Protein AF-K9VU70-F1 (afdb_monomer_lite)

pLDDT: mean 81.62, std 20.86, range [25.86, 98.88]

Structure (mmCIF, N/CA/C/O backbone):
data_AF-K9VU70-F1
#
_entry.id   AF-K9VU70-F1
#
loop_
_atom_site.group_PDB
_atom_site.id
_atom_site.type_symbol
_atom_site.label_atom_id
_atom_site.label_alt_id
_atom_site.label_comp_id
_atom_site.label_asym_id
_atom_site.label_entity_id
_atom_site.label_seq_id
_atom_site.pdbx_PDB_ins_code
_atom_site.Cartn_x
_atom_site.Cartn_y
_atom_site.Cartn_z
_atom_site.occupancy
_atom_site.B_iso_or_equiv
_atom_site.auth_seq_id
_atom_site.auth_comp_id
_atom_site.auth_asym_id
_atom_site.auth_atom_id
_atom_site.pdbx_PDB_model_num
ATOM 1 N N . MET A 1 1 ? -27.370 -40.818 -45.749 1.00 38.28 1 MET A N 1
ATOM 2 C CA . MET A 1 1 ? -26.267 -40.153 -46.472 1.00 38.28 1 MET A CA 1
ATOM 3 C C . MET A 1 1 ? -26.728 -38.737 -46.749 1.00 38.28 1 MET A C 1
ATOM 5 O O . MET A 1 1 ? -27.734 -38.570 -47.424 1.00 38.28 1 MET A O 1
ATOM 9 N N . SER A 1 2 ? -26.117 -37.766 -46.073 1.00 27.48 2 SER A N 1
ATOM 10 C CA . SER A 1 2 ? -26.516 -36.356 -46.102 1.00 27.48 2 SER A CA 1
ATOM 11 C C . SER A 1 2 ? -26.365 -35.754 -47.502 1.00 27.48 2 SER A C 1
ATOM 13 O O . SER A 1 2 ? -25.353 -36.037 -48.141 1.00 27.48 2 SER A O 1
ATOM 15 N N . PRO A 1 3 ? -27.311 -34.916 -47.960 1.00 34.81 3 PRO A N 1
ATOM 16 C CA . PRO A 1 3 ? -27.124 -34.088 -49.137 1.00 34.81 3 PRO A CA 1
ATOM 17 C C . PRO A 1 3 ? -26.489 -32.739 -48.769 1.00 34.81 3 PRO A C 1
ATOM 19 O O . PRO A 1 3 ? -26.646 -32.226 -47.658 1.00 34.81 3 PRO A O 1
ATOM 22 N N . ASP A 1 4 ? -25.771 -32.201 -49.747 1.00 30.33 4 ASP A N 1
ATOM 23 C CA . ASP A 1 4 ? -25.035 -30.944 -49.743 1.00 30.33 4 ASP A CA 1
ATOM 24 C C . ASP A 1 4 ? -25.843 -29.734 -49.251 1.00 30.33 4 ASP A C 1
ATOM 26 O O . ASP A 1 4 ? -26.953 -29.457 -49.713 1.00 30.33 4 ASP A O 1
ATOM 30 N N . ILE A 1 5 ? -25.234 -28.952 -48.353 1.00 31.36 5 ILE A N 1
ATOM 31 C CA . ILE A 1 5 ? -25.699 -27.609 -48.001 1.00 31.36 5 ILE A CA 1
ATOM 32 C C . ILE A 1 5 ? -24.940 -26.604 -48.867 1.00 31.36 5 ILE A C 1
ATOM 34 O O . ILE A 1 5 ? -23.753 -26.348 -48.671 1.00 31.36 5 ILE A O 1
ATOM 38 N N . ASN A 1 6 ? -25.681 -26.023 -49.809 1.00 28.48 6 ASN A N 1
ATOM 39 C CA . ASN A 1 6 ? -25.327 -24.850 -50.599 1.00 28.48 6 ASN A CA 1
ATOM 40 C C . ASN A 1 6 ? -24.718 -23.729 -49.740 1.00 28.48 6 ASN A C 1
ATOM 42 O O . ASN A 1 6 ? -25.364 -23.185 -48.842 1.00 28.48 6 ASN A O 1
ATOM 46 N N . THR A 1 7 ? -23.506 -23.305 -50.093 1.00 29.23 7 THR A N 1
ATOM 47 C CA . THR A 1 7 ? -22.925 -22.030 -49.668 1.00 29.23 7 THR A CA 1
ATOM 48 C C . THR A 1 7 ? -23.705 -20.882 -50.302 1.00 29.23 7 THR A C 1
ATOM 50 O O . THR A 1 7 ? -23.554 -20.590 -51.490 1.00 29.23 7 THR A O 1
ATOM 53 N N . ALA A 1 8 ? -24.551 -20.224 -49.510 1.00 30.17 8 ALA A N 1
ATOM 54 C CA . ALA A 1 8 ? -25.203 -18.987 -49.906 1.00 30.17 8 ALA A CA 1
ATOM 55 C C . ALA A 1 8 ? -24.150 -17.895 -50.163 1.00 30.17 8 ALA A C 1
ATOM 57 O O . ALA A 1 8 ? -23.440 -17.457 -49.257 1.00 30.17 8 ALA A O 1
ATOM 58 N N . SER A 1 9 ? -24.080 -17.461 -51.420 1.00 29.36 9 SER A N 1
ATOM 59 C CA . SER A 1 9 ? -23.416 -16.239 -51.863 1.00 29.36 9 SER A CA 1
ATOM 60 C C . SER A 1 9 ? -23.907 -15.044 -51.036 1.00 29.36 9 SER A C 1
ATOM 62 O O . SER A 1 9 ? -25.080 -14.671 -51.086 1.00 29.36 9 SER A O 1
ATOM 64 N N . THR A 1 10 ? -23.011 -14.436 -50.258 1.00 30.67 10 THR A N 1
ATOM 65 C CA . THR A 1 10 ? -23.227 -13.132 -49.629 1.00 3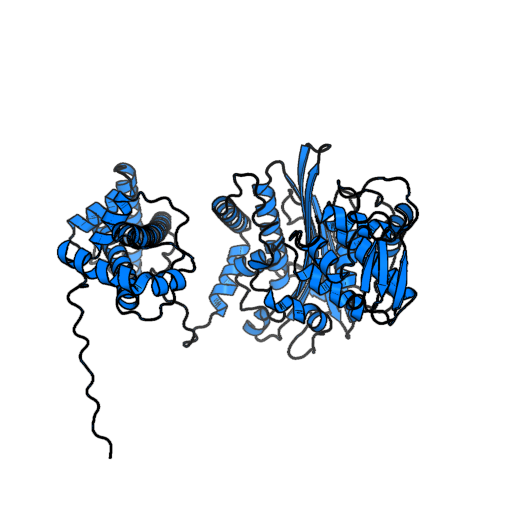0.67 10 THR A CA 1
ATOM 66 C C . THR A 1 10 ? -23.238 -12.052 -50.706 1.00 30.67 10 THR A C 1
ATOM 68 O O . THR A 1 10 ? -22.224 -11.404 -50.965 1.00 30.67 10 THR A O 1
ATOM 71 N N . THR A 1 11 ? -24.387 -11.830 -51.339 1.00 33.03 11 THR A N 1
ATOM 72 C CA . THR A 1 11 ? -24.618 -10.606 -52.107 1.00 33.03 11 THR A CA 1
ATOM 73 C C . THR A 1 11 ? -24.502 -9.422 -51.149 1.00 33.03 11 THR A C 1
ATOM 75 O O . THR A 1 11 ? -25.267 -9.326 -50.182 1.00 33.03 11 THR A O 1
ATOM 78 N N . ALA A 1 12 ? -23.519 -8.547 -51.379 1.00 35.75 12 ALA A N 1
ATOM 79 C CA . ALA A 1 12 ? -23.337 -7.325 -50.608 1.00 35.75 12 ALA A CA 1
ATOM 80 C C . ALA A 1 12 ? -24.659 -6.544 -50.562 1.00 35.75 12 ALA A C 1
ATOM 82 O O . ALA A 1 12 ? -25.332 -6.349 -51.573 1.00 35.75 12 ALA A O 1
ATOM 83 N N . SER A 1 13 ? -25.059 -6.128 -49.361 1.00 39.00 13 SER A N 1
ATOM 84 C CA . SER A 1 13 ? -26.261 -5.321 -49.171 1.00 39.00 13 SER A CA 1
ATOM 85 C C . SER A 1 13 ? -26.131 -4.039 -50.007 1.00 39.00 13 SER A C 1
ATOM 87 O O . SER A 1 13 ? -25.117 -3.357 -49.857 1.00 39.00 13 SER A O 1
ATOM 89 N N . PRO A 1 14 ? -27.154 -3.612 -50.771 1.00 40.97 14 PRO A N 1
ATOM 90 C CA . PRO A 1 14 ? -27.078 -2.422 -51.629 1.00 40.97 14 PRO A CA 1
ATOM 91 C C . PRO A 1 14 ? -26.915 -1.097 -50.860 1.00 40.97 14 PRO A C 1
ATOM 93 O O . PRO A 1 14 ? -26.948 -0.037 -51.470 1.00 40.97 14 PRO A O 1
ATOM 96 N N . ILE A 1 15 ? -26.731 -1.139 -49.536 1.00 46.69 15 ILE A N 1
ATOM 97 C CA . ILE A 1 15 ? -26.561 0.001 -48.627 1.00 46.69 15 ILE A CA 1
ATOM 98 C C . ILE A 1 15 ? -25.075 0.387 -48.488 1.00 46.69 15 ILE A C 1
ATOM 100 O O . ILE A 1 15 ? -24.785 1.547 -48.229 1.00 46.69 15 ILE A O 1
ATOM 104 N N . LEU A 1 16 ? -24.132 -0.549 -48.670 1.00 49.69 16 LEU A N 1
ATOM 105 C CA . LEU A 1 16 ? -22.728 -0.373 -48.274 1.00 49.69 16 LEU A CA 1
ATOM 106 C C . LEU A 1 16 ? -21.784 -0.894 -49.361 1.00 49.69 16 LEU A C 1
ATOM 108 O O . LEU A 1 16 ? -21.394 -2.058 -49.351 1.00 49.69 16 LEU A O 1
ATOM 112 N N . GLU A 1 17 ? -21.410 -0.014 -50.284 1.00 42.78 17 GLU A N 1
ATOM 113 C CA . GLU A 1 17 ? -20.320 -0.260 -51.229 1.00 42.78 17 GLU A CA 1
ATOM 114 C C . GLU A 1 17 ? -19.191 0.721 -50.939 1.00 42.78 17 GLU A C 1
ATOM 116 O O . GLU A 1 17 ? -19.417 1.915 -50.740 1.00 42.78 17 GLU A O 1
ATOM 121 N N . LEU A 1 18 ? -17.966 0.201 -50.903 1.00 41.03 18 LEU A N 1
ATOM 122 C CA . LEU A 1 18 ? -16.760 1.011 -50.817 1.00 41.03 18 LEU A CA 1
ATOM 123 C C . LEU A 1 18 ? -16.649 1.857 -52.084 1.00 41.03 18 LEU A C 1
ATOM 125 O O . LEU A 1 18 ? -16.385 1.326 -53.162 1.00 41.03 18 LEU A O 1
ATOM 129 N N . ARG A 1 19 ? -16.847 3.172 -51.963 1.00 51.22 19 ARG A N 1
ATOM 130 C CA . ARG A 1 19 ? -16.611 4.083 -53.084 1.00 51.22 19 ARG A CA 1
ATOM 131 C C . ARG A 1 19 ? -15.118 4.352 -53.240 1.00 51.22 19 ARG A C 1
ATOM 133 O O . ARG A 1 19 ? -14.400 4.544 -52.259 1.00 51.22 19 ARG A O 1
ATOM 140 N N . THR A 1 20 ? -14.657 4.418 -54.479 1.00 48.34 20 THR A N 1
ATOM 141 C CA . THR A 1 20 ? -13.289 4.817 -54.809 1.00 48.34 20 THR A CA 1
ATOM 142 C C . THR A 1 20 ? -13.094 6.295 -54.476 1.00 48.34 20 THR A C 1
ATOM 144 O O . THR A 1 20 ? -13.798 7.147 -55.012 1.00 48.34 20 THR A O 1
ATOM 147 N N . ILE A 1 21 ? -12.138 6.613 -53.599 1.00 59.22 21 ILE A N 1
ATOM 148 C CA . ILE A 1 21 ? -11.815 8.003 -53.252 1.00 59.22 21 ILE A CA 1
ATOM 149 C C . ILE A 1 21 ? -10.974 8.631 -54.371 1.00 59.22 21 ILE A C 1
ATOM 151 O O . ILE A 1 21 ? -9.876 8.155 -54.696 1.00 59.22 21 ILE A O 1
ATOM 155 N N . SER A 1 22 ? -11.476 9.718 -54.955 1.00 68.00 22 SER A N 1
ATOM 156 C CA . SER A 1 22 ? -10.774 10.469 -56.000 1.00 68.00 22 SER A CA 1
ATOM 157 C C . SER A 1 22 ? -9.537 11.197 -55.453 1.00 68.00 22 SER A C 1
ATOM 159 O O . SER A 1 22 ? -9.379 11.404 -54.248 1.00 68.00 22 SER A O 1
ATOM 161 N N . ASN A 1 23 ? -8.619 11.602 -56.338 1.00 59.12 23 ASN A N 1
ATOM 162 C CA . ASN A 1 23 ? -7.439 12.383 -55.936 1.00 59.12 23 ASN A CA 1
ATOM 163 C C . ASN A 1 23 ? -7.834 13.711 -55.267 1.00 59.12 23 ASN A C 1
ATOM 165 O O . ASN A 1 23 ? -7.224 14.098 -54.272 1.00 59.12 23 ASN A O 1
ATOM 169 N N . ASN A 1 24 ? -8.890 14.355 -55.769 1.00 65.31 24 ASN A N 1
ATOM 170 C CA . ASN A 1 24 ? -9.375 15.638 -55.263 1.00 65.31 24 ASN A CA 1
ATOM 171 C C . ASN A 1 24 ? -9.972 15.509 -53.854 1.00 65.31 24 ASN A C 1
ATOM 173 O O . ASN A 1 24 ? -9.718 16.354 -53.000 1.00 65.31 24 ASN A O 1
ATOM 177 N N . GLU A 1 25 ? -10.706 14.428 -53.577 1.00 59.91 25 GLU A N 1
ATOM 178 C CA . GLU A 1 25 ? -11.239 14.154 -52.236 1.00 59.91 25 GLU A CA 1
ATOM 179 C C . GLU A 1 25 ? -10.135 13.826 -51.229 1.00 59.91 25 GLU A C 1
ATOM 181 O O . GLU A 1 25 ? -10.192 14.278 -50.085 1.00 59.91 25 GLU A O 1
ATOM 186 N N . GLY A 1 26 ? -9.107 13.082 -51.654 1.00 60.12 26 GLY A N 1
ATOM 187 C CA . GLY A 1 26 ? -7.928 12.837 -50.827 1.00 60.12 26 GLY A CA 1
ATOM 188 C C . GLY A 1 26 ? -7.235 14.147 -50.448 1.00 60.12 26 GLY A C 1
ATOM 189 O O . GLY A 1 26 ? -7.029 14.426 -49.268 1.00 60.12 26 GLY A O 1
ATOM 190 N N . LEU A 1 27 ? -6.952 14.997 -51.435 1.00 64.75 27 LEU A N 1
ATOM 191 C CA . LEU A 1 27 ? -6.298 16.284 -51.205 1.00 64.75 27 LEU A CA 1
ATOM 192 C C . LEU A 1 27 ? -7.124 17.208 -50.289 1.00 64.75 27 LEU A C 1
ATOM 194 O O . LEU A 1 27 ? -6.585 17.802 -49.356 1.00 64.75 27 LEU A O 1
ATOM 198 N N . ALA A 1 28 ? -8.445 17.265 -50.487 1.00 68.06 28 ALA A N 1
ATOM 199 C CA . ALA A 1 28 ? -9.346 18.031 -49.627 1.00 68.06 28 ALA A CA 1
ATOM 200 C C . ALA A 1 28 ? -9.344 17.522 -48.172 1.00 68.06 28 ALA A C 1
ATOM 202 O O . ALA A 1 28 ? -9.298 18.323 -47.235 1.00 68.06 28 ALA A O 1
ATOM 203 N N . ALA A 1 29 ? -9.340 16.200 -47.964 1.00 61.75 29 ALA A N 1
ATOM 204 C CA . ALA A 1 29 ? -9.287 15.599 -46.632 1.00 61.75 29 ALA A CA 1
ATOM 205 C C . ALA A 1 29 ? -7.965 15.894 -45.906 1.00 61.75 29 ALA A C 1
ATOM 207 O O . ALA A 1 29 ? -7.980 16.142 -44.700 1.00 61.75 29 ALA A O 1
ATOM 208 N N . PHE A 1 30 ? -6.841 15.905 -46.633 1.00 64.44 30 PHE A N 1
ATOM 209 C CA . PHE A 1 30 ? -5.535 16.287 -46.094 1.00 64.44 30 PHE A CA 1
ATOM 210 C C . PHE A 1 30 ? -5.513 17.763 -45.672 1.00 64.44 30 PHE A C 1
ATOM 212 O O . PHE A 1 30 ? -5.183 18.073 -44.528 1.00 64.44 30 PHE A O 1
ATOM 219 N N . ASN A 1 31 ? -5.951 18.672 -46.545 1.00 66.62 31 ASN A N 1
ATOM 220 C CA . ASN A 1 31 ? -5.969 20.110 -46.254 1.00 66.62 31 ASN A CA 1
ATOM 221 C C . ASN A 1 31 ? -6.899 20.458 -45.078 1.00 66.62 31 ASN A C 1
ATOM 223 O O . ASN A 1 31 ? -6.577 21.310 -44.245 1.00 66.62 31 ASN A O 1
ATOM 227 N N . ALA A 1 32 ? -8.011 19.732 -44.930 1.00 66.81 32 ALA A N 1
ATOM 228 C CA . ALA A 1 32 ? -8.928 19.887 -43.804 1.00 66.81 32 ALA A CA 1
ATOM 229 C C . ALA A 1 32 ? -8.302 19.540 -42.435 1.00 66.81 32 ALA A C 1
ATOM 231 O O . ALA A 1 32 ? -8.833 19.957 -41.400 1.00 66.81 32 ALA A O 1
ATOM 232 N N . LEU A 1 33 ? -7.184 18.800 -42.388 1.00 54.00 33 LEU A N 1
ATOM 233 C CA . LEU A 1 33 ? -6.462 18.520 -41.139 1.00 54.00 33 LEU A CA 1
ATOM 234 C C . LEU A 1 33 ? -5.799 19.764 -40.557 1.00 54.00 33 LEU A C 1
ATOM 236 O O . LEU A 1 33 ? -5.725 19.911 -39.337 1.00 54.00 33 LEU A O 1
ATOM 240 N N . PHE A 1 34 ? -5.360 20.670 -41.425 1.00 63.06 34 PHE A N 1
ATOM 241 C CA . PHE A 1 34 ? -4.591 21.845 -41.041 1.00 63.06 34 PHE A CA 1
ATOM 242 C C . PHE A 1 34 ? -5.462 23.097 -40.889 1.00 63.06 34 PHE A C 1
ATOM 244 O O . PHE A 1 34 ? -4.925 24.179 -40.685 1.00 63.06 34 PHE A O 1
ATOM 251 N N . LYS A 1 35 ? -6.801 22.964 -40.933 1.00 62.47 35 LYS A N 1
ATOM 252 C CA . LYS A 1 35 ? -7.781 24.052 -40.712 1.00 62.47 35 LYS A CA 1
ATOM 253 C C . LYS A 1 35 ? -7.427 25.343 -41.474 1.00 62.47 35 LYS A C 1
ATOM 255 O O . LYS A 1 35 ? -7.475 26.427 -40.901 1.00 62.47 35 LYS A O 1
ATOM 260 N N . ASN A 1 36 ? -7.059 25.210 -42.749 1.00 55.38 36 ASN A N 1
ATOM 261 C CA . ASN A 1 36 ? -6.633 26.300 -43.642 1.00 55.38 36 ASN A CA 1
ATOM 262 C C . ASN A 1 36 ? -5.243 26.905 -43.348 1.00 55.38 36 ASN A C 1
ATOM 264 O O . ASN A 1 36 ? -4.901 27.951 -43.891 1.00 55.38 36 ASN A O 1
ATOM 268 N N . ASN A 1 37 ? -4.406 26.254 -42.535 1.00 64.25 37 ASN A N 1
ATOM 269 C CA . ASN A 1 37 ? -2.998 26.614 -42.382 1.00 64.25 37 ASN A CA 1
ATOM 270 C C . ASN A 1 37 ? -2.158 25.949 -43.486 1.00 64.25 37 ASN A C 1
ATOM 272 O O . ASN A 1 37 ? -1.586 24.874 -43.291 1.00 64.25 37 ASN A O 1
ATOM 276 N N . GLN A 1 38 ? -2.117 26.598 -44.654 1.00 67.44 38 GLN A N 1
ATOM 277 C CA . GLN A 1 38 ? -1.432 26.086 -45.845 1.00 67.44 38 GLN A CA 1
ATOM 278 C C . GLN A 1 38 ? 0.064 25.860 -45.594 1.00 67.44 38 GLN A C 1
ATOM 280 O O . GLN A 1 38 ? 0.596 24.815 -45.944 1.00 67.44 38 GLN A O 1
ATOM 285 N N . GLN A 1 39 ? 0.718 26.765 -44.864 1.00 66.00 39 GLN A N 1
ATOM 286 C CA . GLN A 1 39 ? 2.141 26.649 -44.542 1.00 66.00 39 GLN A CA 1
ATOM 287 C C . GLN A 1 39 ? 2.452 25.408 -43.687 1.00 66.00 39 GLN A C 1
ATOM 289 O O . GLN A 1 39 ? 3.460 24.735 -43.909 1.00 66.00 39 GLN A O 1
ATOM 294 N N . ALA A 1 40 ? 1.586 25.067 -42.726 1.00 61.62 40 ALA A N 1
ATOM 295 C CA . ALA A 1 40 ? 1.731 23.848 -41.931 1.00 61.62 40 ALA A CA 1
ATOM 296 C C . ALA A 1 40 ? 1.464 22.579 -42.758 1.00 61.62 40 ALA A C 1
ATOM 298 O O . ALA A 1 40 ? 2.152 21.576 -42.568 1.00 61.62 40 ALA A O 1
ATOM 299 N N . ALA A 1 41 ? 0.503 22.633 -43.685 1.00 60.84 41 ALA A N 1
ATOM 300 C CA . ALA A 1 41 ? 0.212 21.540 -44.610 1.00 60.84 41 ALA A CA 1
ATOM 301 C C . ALA A 1 41 ? 1.386 21.281 -45.574 1.00 60.84 41 ALA A C 1
ATOM 303 O O . ALA A 1 41 ? 1.781 20.129 -45.765 1.00 60.84 41 ALA A O 1
ATOM 304 N N . ASP A 1 42 ? 1.990 22.344 -46.109 1.00 67.12 42 ASP A N 1
ATOM 305 C CA . ASP A 1 42 ? 3.147 22.281 -47.008 1.00 67.12 42 ASP A CA 1
ATOM 306 C C . ASP A 1 42 ? 4.394 21.784 -46.265 1.00 67.12 42 ASP A C 1
ATOM 308 O O . ASP A 1 42 ? 5.093 20.890 -46.738 1.00 67.12 42 ASP A O 1
ATOM 312 N N . THR A 1 43 ? 4.623 22.271 -45.040 1.00 65.88 43 THR A N 1
ATOM 313 C CA . THR A 1 43 ? 5.727 21.806 -44.182 1.00 65.88 43 THR A CA 1
ATOM 314 C C . THR A 1 43 ? 5.591 20.319 -43.853 1.00 65.88 43 THR A C 1
ATOM 316 O O . THR A 1 43 ? 6.554 19.561 -43.987 1.00 65.88 43 THR A O 1
ATOM 319 N N . ALA A 1 44 ? 4.389 19.876 -43.474 1.00 60.72 44 ALA A N 1
ATOM 320 C CA . ALA A 1 44 ? 4.112 18.469 -43.210 1.00 60.72 44 ALA A CA 1
ATOM 321 C C . ALA A 1 44 ? 4.321 17.609 -44.466 1.00 60.72 44 ALA A C 1
ATOM 323 O O . ALA A 1 44 ? 4.931 16.543 -44.387 1.00 60.72 44 ALA A O 1
ATOM 324 N N . ALA A 1 45 ? 3.863 18.075 -45.630 1.00 61.00 45 ALA A N 1
ATOM 325 C CA . ALA A 1 45 ? 4.028 17.373 -46.899 1.00 61.00 45 ALA A CA 1
ATOM 326 C C . ALA A 1 45 ? 5.501 17.253 -47.321 1.00 61.00 45 ALA A C 1
ATOM 328 O O . ALA A 1 45 ? 5.930 16.173 -47.732 1.00 61.00 45 ALA A O 1
ATOM 329 N N . ALA A 1 46 ? 6.295 18.312 -47.152 1.00 63.88 46 ALA A N 1
ATOM 330 C CA . ALA A 1 46 ? 7.731 18.306 -47.425 1.00 63.88 46 ALA A CA 1
ATOM 331 C C . ALA A 1 46 ? 8.498 17.350 -46.488 1.00 63.88 46 ALA A C 1
ATOM 333 O O . ALA A 1 46 ? 9.370 16.590 -46.927 1.00 63.88 46 ALA A O 1
ATOM 334 N N . GLN A 1 47 ? 8.139 17.323 -45.200 1.00 61.53 47 GLN A N 1
ATOM 335 C CA . GLN A 1 47 ? 8.718 16.396 -44.219 1.00 61.53 47 GLN A CA 1
ATOM 336 C C . GLN A 1 47 ? 8.352 14.939 -44.535 1.00 61.53 47 GLN A C 1
ATOM 338 O O . GLN A 1 47 ? 9.222 14.066 -44.559 1.00 61.53 47 GLN A O 1
ATOM 343 N N . LEU A 1 48 ? 7.089 14.675 -44.875 1.00 57.25 48 LEU A N 1
ATOM 344 C CA . LEU A 1 48 ? 6.612 13.348 -45.265 1.00 57.25 48 LEU A CA 1
ATOM 345 C C . LEU A 1 48 ? 7.264 12.852 -46.560 1.00 57.25 48 LEU A C 1
ATOM 347 O O . LEU A 1 48 ? 7.688 11.701 -46.613 1.00 57.25 48 LEU A O 1
ATOM 351 N N . LYS A 1 49 ? 7.432 13.716 -47.567 1.00 62.12 49 LYS A N 1
ATOM 352 C CA . LYS A 1 49 ? 8.196 13.412 -48.789 1.00 62.12 49 LYS A CA 1
ATOM 353 C C . LYS A 1 49 ? 9.641 13.034 -48.472 1.00 62.12 49 LYS A C 1
ATOM 355 O O . LYS A 1 49 ? 10.155 12.055 -49.008 1.00 62.12 49 LYS A O 1
ATOM 360 N N . THR A 1 50 ? 10.285 13.767 -47.566 1.00 60.47 50 THR A N 1
ATOM 361 C CA . THR A 1 50 ? 11.665 13.485 -47.142 1.00 60.47 50 THR A CA 1
ATOM 362 C C . THR A 1 50 ? 11.783 12.106 -46.487 1.00 60.47 50 THR A C 1
ATOM 364 O O . THR A 1 50 ? 12.722 11.363 -46.771 1.00 60.47 50 THR A O 1
ATOM 367 N N . HIS A 1 51 ? 10.823 11.726 -45.642 1.00 59.12 51 HIS A N 1
ATOM 368 C CA . HIS A 1 51 ? 10.797 10.404 -45.010 1.00 59.12 51 HIS A CA 1
ATOM 369 C C . HIS A 1 51 ? 10.406 9.280 -45.976 1.00 59.12 51 HIS A C 1
ATOM 371 O O . HIS A 1 51 ? 10.996 8.201 -45.920 1.00 59.12 51 HIS A O 1
ATOM 377 N N . TRP A 1 52 ? 9.484 9.540 -46.902 1.00 56.94 52 TRP A N 1
ATOM 378 C CA . TRP A 1 52 ? 9.091 8.593 -47.942 1.00 56.94 52 TRP A CA 1
ATOM 379 C C . TRP A 1 52 ? 10.248 8.273 -48.884 1.00 56.94 52 TRP A C 1
ATOM 381 O O . TRP A 1 52 ? 10.500 7.109 -49.166 1.00 56.94 52 TRP A O 1
ATOM 391 N N . ASN A 1 53 ? 11.008 9.284 -49.305 1.00 54.88 53 ASN A N 1
ATOM 392 C CA . ASN A 1 53 ? 12.190 9.076 -50.138 1.00 54.88 53 ASN A CA 1
ATOM 393 C C . ASN A 1 53 ? 13.250 8.241 -49.403 1.00 54.88 53 ASN A C 1
ATOM 395 O O . ASN A 1 53 ? 13.846 7.359 -50.006 1.00 54.88 53 ASN A O 1
ATOM 399 N N . LYS A 1 54 ? 13.419 8.429 -48.083 1.00 55.00 54 LYS A N 1
ATOM 400 C CA . LYS A 1 54 ? 14.293 7.569 -47.263 1.00 55.00 54 LYS A CA 1
ATOM 401 C C . LYS A 1 54 ? 13.812 6.113 -47.214 1.00 55.00 54 LYS A C 1
ATOM 403 O O . LYS A 1 54 ? 14.638 5.209 -47.251 1.00 55.00 54 LYS A O 1
ATOM 408 N N . TRP A 1 55 ? 12.500 5.881 -47.148 1.00 48.06 55 TRP A N 1
ATOM 409 C CA . TRP A 1 55 ? 11.916 4.535 -47.208 1.00 48.06 55 TRP A CA 1
ATOM 410 C C . TRP A 1 55 ? 12.043 3.910 -48.603 1.00 48.06 55 TRP A C 1
ATOM 412 O O . TRP A 1 55 ? 12.460 2.765 -48.712 1.00 48.06 55 TRP A O 1
ATOM 422 N N . ALA A 1 56 ? 11.756 4.653 -49.672 1.00 46.12 56 ALA A N 1
ATOM 423 C CA . ALA A 1 56 ? 11.873 4.170 -51.048 1.00 46.12 56 ALA A CA 1
ATOM 424 C C . ALA A 1 56 ? 13.313 3.753 -51.394 1.00 46.12 56 ALA A C 1
ATOM 426 O O . ALA A 1 56 ? 13.508 2.722 -52.033 1.00 46.12 56 ALA A O 1
ATOM 427 N N . THR A 1 57 ? 14.316 4.490 -50.901 1.00 47.22 57 THR A N 1
ATOM 428 C CA . THR A 1 57 ? 15.730 4.097 -51.001 1.00 47.22 57 THR A CA 1
ATOM 429 C C . THR A 1 57 ? 16.042 2.838 -50.183 1.00 47.22 57 THR A C 1
ATOM 431 O O . THR A 1 57 ? 16.800 1.994 -50.645 1.00 47.22 57 THR A O 1
ATOM 434 N N . ALA A 1 58 ? 15.453 2.676 -48.992 1.00 41.94 58 ALA A N 1
ATOM 435 C CA . ALA A 1 58 ? 15.673 1.503 -48.138 1.00 41.94 58 ALA A CA 1
ATOM 436 C C . ALA A 1 58 ? 15.035 0.206 -48.679 1.00 41.94 58 ALA A C 1
ATOM 438 O O . ALA A 1 58 ? 15.475 -0.881 -48.314 1.00 41.94 58 ALA A O 1
ATOM 439 N N . PHE A 1 59 ? 14.020 0.313 -49.543 1.00 34.34 59 PHE A N 1
ATOM 440 C CA . PHE A 1 59 ? 13.299 -0.820 -50.143 1.00 34.34 59 PHE A CA 1
ATOM 441 C C . PHE A 1 59 ? 13.557 -0.994 -51.652 1.00 34.34 59 PHE A C 1
ATOM 443 O O . PHE A 1 59 ? 12.818 -1.719 -52.311 1.00 34.34 59 PHE A O 1
ATOM 450 N N . ASP A 1 60 ? 14.571 -0.316 -52.202 1.00 36.53 60 ASP A N 1
ATOM 451 C CA . ASP A 1 60 ? 14.944 -0.326 -53.629 1.00 36.53 60 ASP A CA 1
ATOM 452 C C . ASP A 1 60 ? 13.776 -0.025 -54.599 1.00 36.53 60 ASP A C 1
ATOM 454 O O . ASP A 1 60 ? 13.690 -0.501 -55.730 1.00 36.53 60 ASP A O 1
ATOM 458 N N . ALA A 1 61 ? 12.838 0.813 -54.147 1.00 38.91 61 ALA A N 1
ATOM 459 C CA . ALA A 1 61 ? 11.642 1.221 -54.881 1.00 38.91 61 ALA A CA 1
ATOM 460 C C . ALA A 1 61 ? 11.852 2.575 -55.590 1.00 38.91 61 ALA A C 1
ATOM 462 O O . ALA A 1 61 ? 11.012 3.474 -55.516 1.00 38.91 61 ALA A O 1
ATOM 463 N N . GLN A 1 62 ? 12.993 2.742 -56.271 1.00 50.88 62 GLN A N 1
ATOM 464 C CA . GLN A 1 62 ? 13.415 4.023 -56.871 1.00 50.88 62 GLN A CA 1
ATOM 465 C C . GLN A 1 62 ? 12.541 4.491 -58.050 1.00 50.88 62 GLN A C 1
ATOM 467 O O . GLN A 1 62 ? 12.612 5.649 -58.458 1.00 50.88 62 GLN A O 1
ATOM 472 N N . TRP A 1 63 ? 11.681 3.616 -58.577 1.00 44.84 63 TRP A N 1
ATOM 473 C CA . TRP A 1 63 ? 10.765 3.902 -59.685 1.00 44.84 63 TRP A CA 1
ATOM 474 C C . TRP A 1 63 ? 9.571 4.794 -59.295 1.00 44.84 63 TRP A C 1
ATOM 476 O O . TRP A 1 63 ? 8.815 5.213 -60.171 1.00 44.84 63 TRP A O 1
ATOM 486 N N . PHE A 1 64 ? 9.399 5.128 -58.009 1.00 44.25 64 PHE A N 1
ATOM 487 C CA . PHE A 1 64 ? 8.306 5.974 -57.526 1.00 44.25 64 PHE A CA 1
ATOM 488 C C . PHE A 1 64 ? 8.831 7.236 -56.818 1.00 44.25 64 PHE A C 1
ATOM 490 O O . PHE A 1 64 ? 9.057 7.245 -55.608 1.00 44.25 64 PHE A O 1
ATOM 497 N N . GLN A 1 65 ? 9.008 8.336 -57.562 1.00 53.28 65 GLN A N 1
ATOM 498 C CA . GLN A 1 65 ? 9.339 9.640 -56.973 1.00 53.28 65 GLN A CA 1
ATOM 499 C C . GLN A 1 65 ? 8.076 10.320 -56.427 1.00 53.28 65 GLN A C 1
ATOM 501 O O . GLN A 1 65 ? 7.218 10.792 -57.177 1.00 53.28 65 GLN A O 1
ATOM 506 N N . ALA A 1 66 ? 7.954 10.390 -55.101 1.00 54.47 66 ALA A N 1
ATOM 507 C CA . ALA A 1 66 ? 6.848 11.093 -54.466 1.00 54.47 66 ALA A CA 1
ATOM 508 C C . ALA A 1 66 ? 7.027 12.617 -54.606 1.00 54.47 66 ALA A C 1
ATOM 510 O O . ALA A 1 66 ? 7.941 13.216 -54.033 1.00 54.47 66 ALA A O 1
ATOM 511 N N . THR A 1 67 ? 6.133 13.271 -55.349 1.00 66.50 67 THR A N 1
ATOM 512 C CA . THR A 1 67 ? 5.946 14.726 -55.248 1.00 66.50 67 THR A CA 1
ATOM 513 C C . THR A 1 67 ? 5.177 15.055 -53.964 1.00 66.50 67 THR A C 1
ATOM 515 O O . THR A 1 67 ? 4.492 14.198 -53.403 1.00 66.50 67 THR A O 1
ATOM 518 N N . GLU A 1 68 ? 5.270 16.297 -53.482 1.00 57.97 68 GLU A N 1
ATOM 519 C CA . GLU A 1 68 ? 4.558 16.733 -52.263 1.00 57.97 68 GLU A CA 1
ATOM 520 C C . GLU A 1 68 ? 3.045 16.575 -52.438 1.00 57.97 68 GLU A C 1
ATOM 522 O O . GLU A 1 68 ? 2.374 16.033 -51.566 1.00 57.97 68 GLU A O 1
ATOM 527 N N . ILE A 1 69 ? 2.542 16.901 -53.631 1.00 61.25 69 ILE A N 1
ATOM 528 C CA . ILE A 1 69 ? 1.145 16.706 -54.028 1.00 61.25 69 ILE A CA 1
ATOM 529 C C . ILE A 1 69 ? 0.759 15.216 -54.002 1.00 61.25 69 ILE A C 1
ATOM 531 O O . ILE A 1 69 ? -0.291 14.863 -53.469 1.00 61.25 69 ILE A O 1
ATOM 535 N N . ASN A 1 70 ? 1.611 14.313 -54.502 1.00 56.78 70 ASN A N 1
ATOM 536 C CA . ASN A 1 70 ? 1.323 12.874 -54.482 1.00 56.78 70 ASN A CA 1
ATOM 537 C C . ASN A 1 70 ? 1.304 12.304 -53.055 1.00 56.78 70 ASN A C 1
ATOM 539 O O . ASN A 1 70 ? 0.462 11.459 -52.752 1.00 56.78 70 ASN A O 1
ATOM 543 N N . ALA A 1 71 ? 2.172 12.788 -52.161 1.00 57.12 71 ALA A N 1
ATOM 544 C CA . ALA A 1 71 ? 2.172 12.399 -50.750 1.00 57.12 71 ALA A CA 1
ATOM 545 C C . ALA A 1 71 ? 0.907 12.889 -50.017 1.00 57.12 71 ALA A C 1
ATOM 547 O O . ALA A 1 71 ? 0.277 12.117 -49.289 1.00 57.12 71 ALA A O 1
ATOM 548 N N . GLN A 1 72 ? 0.488 14.137 -50.265 1.00 57.59 72 GLN A N 1
ATOM 549 C CA . GLN A 1 72 ? -0.765 14.696 -49.743 1.00 57.59 72 GLN A CA 1
ATOM 550 C C . GLN A 1 72 ? -1.983 13.893 -50.226 1.00 57.59 72 GLN A C 1
ATOM 552 O O . GLN A 1 72 ? -2.826 13.501 -49.417 1.00 57.59 72 GLN A O 1
ATOM 557 N N . ILE A 1 73 ? -2.046 13.576 -51.526 1.00 58.00 73 ILE A N 1
ATOM 558 C CA . ILE A 1 73 ? -3.124 12.775 -52.120 1.00 58.00 73 ILE A CA 1
ATOM 559 C C . ILE A 1 73 ? -3.162 11.368 -51.513 1.00 58.00 73 ILE A C 1
ATOM 561 O O . ILE A 1 73 ? -4.241 10.892 -51.165 1.00 58.00 73 ILE A O 1
ATOM 565 N N . LEU A 1 74 ? -2.019 10.695 -51.352 1.00 57.25 74 LEU A N 1
ATOM 566 C CA . LEU A 1 74 ? -1.963 9.319 -50.845 1.00 57.25 74 LEU A CA 1
ATOM 567 C C . LEU A 1 74 ? -2.428 9.224 -49.381 1.00 57.25 74 LEU A C 1
ATOM 569 O O . LEU A 1 74 ? -3.240 8.362 -49.038 1.00 57.25 74 LEU A O 1
ATOM 573 N N . ILE A 1 75 ? -1.960 10.137 -48.526 1.00 58.69 75 ILE A N 1
ATOM 574 C CA . ILE A 1 75 ? -2.338 10.200 -47.104 1.00 58.69 75 ILE A CA 1
ATOM 575 C C . ILE A 1 75 ? -3.797 10.609 -46.961 1.00 58.69 75 ILE A C 1
ATOM 577 O O . ILE A 1 75 ? -4.545 9.993 -46.202 1.00 58.69 75 ILE A O 1
ATOM 581 N N . GLY A 1 76 ? -4.217 11.611 -47.728 1.00 53.75 76 GLY A N 1
ATOM 582 C CA . GLY A 1 76 ? -5.597 12.053 -47.791 1.00 53.75 76 GLY A CA 1
ATOM 583 C C . GLY A 1 76 ? -6.555 10.945 -48.225 1.00 53.75 76 GLY A C 1
ATOM 584 O O . GLY A 1 76 ? -7.587 10.738 -47.588 1.00 53.75 76 GLY A O 1
ATOM 585 N N . LYS A 1 77 ? -6.184 10.159 -49.245 1.00 59.75 77 LYS A N 1
ATOM 586 C CA . LYS A 1 77 ? -6.939 8.972 -49.671 1.00 59.75 77 LYS A CA 1
ATOM 587 C C . LYS A 1 77 ? -6.984 7.899 -48.596 1.00 59.75 77 LYS A C 1
ATOM 589 O O . LYS A 1 77 ? -8.051 7.347 -48.356 1.00 59.75 77 LYS A O 1
ATOM 594 N N . LYS A 1 78 ? -5.864 7.609 -47.925 1.00 60.69 78 LYS A N 1
ATOM 595 C CA . LYS A 1 78 ? -5.831 6.623 -46.836 1.00 60.69 78 LYS A CA 1
ATOM 596 C C . LYS A 1 78 ? -6.693 7.070 -45.653 1.00 60.69 78 LYS A C 1
ATOM 598 O O . LYS A 1 78 ? -7.442 6.259 -45.126 1.00 60.69 78 LYS A O 1
ATOM 603 N N . LEU A 1 79 ? -6.661 8.351 -45.283 1.00 55.38 79 LEU A N 1
ATOM 604 C CA . LEU A 1 79 ? -7.541 8.924 -44.261 1.00 55.38 79 LEU A CA 1
ATOM 605 C C . LEU A 1 79 ? -9.014 8.811 -44.669 1.00 55.38 79 LEU A C 1
ATOM 607 O O . LEU A 1 79 ? -9.819 8.311 -43.890 1.00 55.38 79 LEU A O 1
ATOM 611 N N . ALA A 1 80 ? -9.364 9.239 -45.881 1.00 56.25 80 ALA A N 1
ATOM 612 C CA . ALA A 1 80 ? -10.725 9.129 -46.395 1.00 56.25 80 ALA A CA 1
ATOM 613 C C . ALA A 1 80 ? -11.204 7.668 -46.414 1.00 56.25 80 ALA A C 1
ATOM 615 O O . ALA A 1 80 ? -12.326 7.386 -46.005 1.00 56.25 80 ALA A O 1
ATOM 616 N N . GLN A 1 81 ? -10.325 6.734 -46.784 1.00 63.88 81 GLN A N 1
ATOM 617 C CA . GLN A 1 81 ? -10.593 5.300 -46.784 1.00 63.88 81 GLN A CA 1
ATOM 618 C C . GLN A 1 81 ? -10.813 4.736 -45.373 1.00 63.88 81 GLN A C 1
ATOM 620 O O . GLN A 1 81 ? -11.746 3.970 -45.161 1.00 63.88 81 GLN A O 1
ATOM 625 N N . GLU A 1 82 ? -9.986 5.107 -44.393 1.00 55.66 82 GLU A N 1
ATOM 626 C CA . GLU A 1 82 ? -10.149 4.663 -43.001 1.00 55.66 82 GLU A CA 1
ATOM 627 C C . GLU A 1 82 ? -11.398 5.267 -42.341 1.00 55.66 82 GLU A C 1
ATOM 629 O O . GLU A 1 82 ? -12.072 4.597 -41.557 1.00 55.66 82 GLU A O 1
ATOM 634 N N . LEU A 1 83 ? -11.746 6.513 -42.680 1.00 56.75 83 LEU A N 1
ATOM 635 C CA . LEU A 1 83 ? -12.997 7.139 -42.251 1.00 56.75 83 LEU A CA 1
ATOM 636 C C . LEU A 1 83 ? -14.209 6.429 -42.859 1.00 56.75 83 LEU A C 1
ATOM 638 O O . LEU A 1 83 ? -15.184 6.178 -42.153 1.00 56.75 83 LEU A O 1
ATOM 642 N N . GLU A 1 84 ? -14.135 6.053 -44.133 1.00 62.97 84 GLU A N 1
ATOM 643 C CA . GLU A 1 84 ? -15.191 5.291 -44.798 1.00 62.97 84 GLU A CA 1
ATOM 644 C C . GLU A 1 84 ? -15.318 3.874 -44.215 1.00 62.97 84 GLU A C 1
ATOM 646 O O . GLU A 1 84 ? -16.419 3.420 -43.907 1.00 62.97 84 GLU A O 1
ATOM 651 N N . ASN A 1 85 ? -14.198 3.210 -43.917 1.00 61.34 85 ASN A N 1
ATOM 652 C CA . ASN A 1 85 ? -14.184 1.918 -43.226 1.00 61.34 85 ASN A CA 1
ATOM 653 C C . ASN A 1 85 ? -14.814 2.008 -41.825 1.00 61.34 85 ASN A C 1
ATOM 655 O O . ASN A 1 85 ? -15.553 1.109 -41.415 1.00 61.34 85 ASN A O 1
ATOM 659 N N . ALA A 1 86 ? -14.550 3.088 -41.082 1.00 55.62 86 ALA A N 1
ATOM 660 C CA . ALA A 1 86 ? -15.158 3.324 -39.776 1.00 55.62 86 ALA A CA 1
ATOM 661 C C . ALA A 1 86 ? -16.678 3.529 -39.885 1.00 55.62 86 ALA A C 1
ATOM 663 O O . ALA A 1 86 ? -17.427 2.929 -39.110 1.00 55.62 86 ALA A O 1
ATOM 664 N N . LYS A 1 87 ? -17.145 4.296 -40.881 1.00 57.69 87 LYS A N 1
ATOM 665 C CA . LYS A 1 87 ? -18.580 4.438 -41.176 1.00 57.69 87 LYS A CA 1
ATOM 666 C C . LYS A 1 87 ? -19.224 3.091 -41.485 1.00 57.69 87 LYS A C 1
ATOM 668 O O . LYS A 1 87 ? -20.265 2.788 -40.914 1.00 57.69 87 LYS A O 1
ATOM 673 N N . ILE A 1 88 ? -18.587 2.258 -42.313 1.00 61.69 88 ILE A N 1
ATOM 674 C CA . ILE A 1 88 ? -19.096 0.925 -42.671 1.00 61.69 88 ILE A CA 1
ATOM 675 C C . ILE A 1 88 ? -19.193 0.026 -41.432 1.00 61.69 88 ILE A C 1
ATOM 677 O O . ILE A 1 88 ? -20.224 -0.609 -41.222 1.00 61.69 88 ILE A O 1
ATOM 681 N N . LYS A 1 89 ? -18.171 -0.002 -40.564 1.00 60.34 89 LYS A N 1
ATOM 682 C CA . LYS A 1 89 ? -18.208 -0.792 -39.317 1.00 60.34 89 LYS A CA 1
ATOM 683 C C . LYS A 1 89 ? -19.368 -0.376 -38.410 1.00 60.34 89 LYS A C 1
ATOM 685 O O . LYS A 1 89 ? -20.086 -1.235 -37.903 1.00 60.34 89 LYS A O 1
ATOM 690 N N . VAL A 1 90 ? -19.578 0.929 -38.234 1.00 56.31 90 VAL A N 1
ATOM 691 C CA . VAL A 1 90 ? -20.696 1.455 -37.437 1.00 56.31 90 VAL A CA 1
ATOM 692 C C . VAL A 1 90 ? -22.037 1.159 -38.113 1.00 56.31 90 VAL A C 1
ATOM 694 O O . VAL A 1 90 ? -22.962 0.711 -37.442 1.00 56.31 90 VAL A O 1
ATOM 697 N N . ALA A 1 91 ? -22.135 1.303 -39.436 1.00 58.72 91 ALA A N 1
ATOM 698 C CA . ALA A 1 91 ? -23.336 0.981 -40.202 1.00 58.72 91 ALA A CA 1
ATOM 699 C C . ALA A 1 91 ? -23.708 -0.509 -40.116 1.00 58.72 91 ALA A C 1
ATOM 701 O O . ALA A 1 91 ? -24.886 -0.836 -40.015 1.00 58.72 91 ALA A O 1
ATOM 702 N N . VAL A 1 92 ? -22.728 -1.420 -40.076 1.00 62.19 92 VAL A N 1
ATOM 703 C CA . VAL A 1 92 ? -22.960 -2.860 -39.864 1.00 62.19 92 VAL A CA 1
ATOM 704 C C . VAL A 1 92 ? -23.514 -3.138 -38.465 1.00 62.19 92 VAL A C 1
ATOM 706 O O . VAL A 1 92 ? -24.433 -3.943 -38.325 1.00 62.19 92 VAL A O 1
ATOM 709 N N . VAL A 1 93 ? -22.999 -2.468 -37.429 1.00 57.22 93 VAL A N 1
ATOM 710 C CA . VAL A 1 93 ? -23.523 -2.593 -36.056 1.00 57.22 93 VAL A CA 1
ATOM 711 C C . VAL A 1 93 ? -24.939 -2.023 -35.959 1.00 57.22 93 VAL A C 1
ATOM 713 O O . VAL A 1 93 ? -25.815 -2.668 -35.385 1.00 57.22 93 VAL A O 1
ATOM 716 N N . ILE A 1 94 ? -25.186 -0.861 -36.574 1.00 55.88 94 ILE A N 1
ATOM 717 C CA . ILE A 1 94 ? -26.519 -0.256 -36.661 1.00 55.88 94 ILE A CA 1
ATOM 718 C C . ILE A 1 94 ? -27.473 -1.200 -37.391 1.00 55.88 94 ILE A C 1
ATOM 720 O O . ILE A 1 94 ? -28.553 -1.453 -36.879 1.00 55.88 94 ILE A O 1
ATOM 724 N N . LYS A 1 95 ? -27.069 -1.797 -38.518 1.00 63.47 95 LYS A N 1
ATOM 725 C CA . LYS A 1 95 ? -27.895 -2.753 -39.265 1.00 63.47 95 LYS A CA 1
ATOM 726 C C . LYS A 1 95 ? -28.254 -3.988 -38.436 1.00 63.47 95 LYS A C 1
ATOM 728 O O . LYS A 1 95 ? -29.425 -4.327 -38.338 1.00 63.47 95 LYS A O 1
ATOM 733 N N . LYS A 1 96 ? -27.281 -4.616 -37.767 1.00 59.78 96 LYS A N 1
ATOM 734 C CA . LYS A 1 96 ? -27.550 -5.756 -36.869 1.00 59.78 96 LYS A CA 1
ATOM 735 C C . LYS A 1 96 ? -28.546 -5.391 -35.766 1.00 59.78 96 LYS A C 1
ATOM 737 O O . LYS A 1 96 ? -29.426 -6.184 -35.444 1.00 59.78 96 LYS A O 1
ATOM 742 N N . ALA A 1 97 ? -28.440 -4.180 -35.224 1.00 54.19 97 ALA A N 1
ATOM 743 C CA . ALA A 1 97 ? -29.380 -3.682 -34.229 1.00 54.19 97 ALA A CA 1
ATOM 744 C C . ALA A 1 97 ? -30.770 -3.365 -34.819 1.00 54.19 97 ALA A C 1
ATOM 746 O O . ALA A 1 97 ? -31.779 -3.672 -34.187 1.00 54.19 97 ALA A O 1
ATOM 747 N N . LEU A 1 98 ? -30.834 -2.801 -36.033 1.00 53.59 98 LEU A N 1
ATOM 748 C CA . LEU A 1 98 ? -32.072 -2.567 -36.791 1.00 53.59 98 LEU A CA 1
ATOM 749 C C . LEU A 1 98 ? -32.815 -3.877 -37.071 1.00 53.59 98 LEU A C 1
ATOM 751 O O . LEU A 1 98 ? -34.040 -3.909 -36.984 1.00 53.59 98 LEU A O 1
ATOM 755 N N . ASP A 1 99 ? -32.069 -4.953 -37.317 1.00 61.28 99 ASP A N 1
ATOM 756 C CA . ASP A 1 99 ? -32.579 -6.309 -37.536 1.00 61.28 99 ASP A CA 1
ATOM 757 C C . ASP A 1 99 ? -32.889 -7.049 -36.212 1.00 61.28 99 ASP A C 1
ATOM 759 O O . ASP A 1 99 ? -33.233 -8.231 -36.208 1.00 61.28 99 ASP A O 1
ATOM 763 N N . GLY A 1 100 ? -32.785 -6.366 -35.064 1.00 48.25 100 GLY A N 1
ATOM 764 C CA . GLY A 1 100 ? -33.169 -6.883 -33.749 1.00 48.25 100 GLY A CA 1
ATOM 765 C C . GLY A 1 100 ? -32.187 -7.880 -33.127 1.00 48.25 100 GLY A C 1
ATOM 766 O O . GLY A 1 100 ? -32.563 -8.555 -32.161 1.00 48.25 100 GLY A O 1
ATOM 767 N N . GLN A 1 101 ? -30.961 -7.973 -33.655 1.00 56.66 101 GLN A N 1
ATOM 768 C CA . GLN A 1 101 ? -29.906 -8.861 -33.164 1.00 56.66 101 GLN A CA 1
ATOM 769 C C . GLN A 1 101 ? -29.163 -8.254 -31.966 1.00 56.66 101 GLN A C 1
ATOM 771 O O . GLN A 1 101 ? -28.993 -7.038 -31.857 1.00 56.66 101 GLN A O 1
ATOM 776 N N . GLN A 1 102 ? -28.690 -9.119 -31.064 1.00 50.09 102 GLN A N 1
ATOM 777 C CA . GLN A 1 102 ? -27.889 -8.714 -29.911 1.00 50.09 102 GLN A CA 1
ATOM 778 C C . GLN A 1 102 ? -26.497 -8.261 -30.375 1.00 50.09 102 GLN A C 1
ATOM 780 O O . GLN A 1 102 ? -25.831 -8.947 -31.151 1.00 50.09 102 GLN A O 1
ATOM 785 N N . ILE A 1 103 ? -26.058 -7.095 -29.907 1.00 52.91 103 ILE A N 1
ATOM 786 C CA . ILE A 1 103 ? -24.800 -6.462 -30.312 1.00 52.91 103 ILE A CA 1
ATOM 787 C C . ILE A 1 103 ? -23.943 -6.144 -29.085 1.00 52.91 103 ILE A C 1
ATOM 789 O O . ILE A 1 103 ? -24.412 -5.515 -28.141 1.00 52.91 103 ILE A O 1
ATOM 793 N N . ASN A 1 104 ? -22.667 -6.530 -29.127 1.00 49.31 104 ASN A N 1
ATOM 794 C CA . ASN A 1 104 ? -21.645 -6.030 -28.209 1.00 49.31 104 ASN A CA 1
ATOM 795 C C . ASN A 1 104 ? -21.077 -4.744 -28.815 1.00 49.31 104 ASN A C 1
ATOM 797 O O . ASN A 1 104 ? -20.379 -4.801 -29.830 1.00 49.31 104 ASN A O 1
ATOM 801 N N . SER A 1 105 ? -21.417 -3.581 -28.255 1.00 46.88 105 SER A N 1
ATOM 802 C CA . SER A 1 105 ? -20.943 -2.310 -28.807 1.00 46.88 105 SER A CA 1
ATOM 803 C C . SER A 1 105 ? -19.446 -2.098 -28.528 1.00 46.88 105 SER A C 1
ATOM 805 O O . SER A 1 105 ? -19.041 -2.126 -27.365 1.00 46.88 105 SER A O 1
ATOM 807 N N . PRO A 1 106 ? -18.621 -1.792 -29.548 1.00 44.91 106 PRO A N 1
ATOM 808 C CA . PRO A 1 106 ? -17.236 -1.372 -29.345 1.00 44.91 106 PRO A CA 1
ATOM 809 C C . PRO A 1 106 ? -17.099 0.109 -28.936 1.00 44.91 106 PRO A C 1
ATOM 811 O O . PRO A 1 106 ? -15.983 0.577 -28.727 1.00 44.91 106 PRO A O 1
ATOM 814 N N . VAL A 1 107 ? -18.202 0.867 -28.842 1.00 46.19 107 VAL A N 1
ATOM 815 C CA . VAL A 1 107 ? -18.188 2.321 -28.600 1.00 46.19 107 VAL A CA 1
ATOM 816 C C . VAL A 1 107 ? -19.144 2.693 -27.464 1.00 46.19 107 VAL A C 1
ATOM 818 O O . VAL A 1 107 ? -20.337 2.387 -27.508 1.00 46.19 107 VAL A O 1
ATOM 821 N N . THR A 1 108 ? -18.627 3.384 -26.447 1.00 46.84 108 THR A N 1
ATOM 822 C CA . THR A 1 108 ? -19.416 3.951 -25.342 1.00 46.84 108 THR A CA 1
ATOM 823 C C . THR A 1 108 ? -20.143 5.229 -25.795 1.00 46.84 108 THR A C 1
ATOM 825 O O . THR A 1 108 ? -19.537 6.034 -26.515 1.00 46.84 108 THR A O 1
ATOM 828 N N . PRO A 1 109 ? -21.403 5.474 -25.379 1.00 46.66 109 PRO A N 1
ATOM 829 C CA . PRO A 1 109 ? -22.107 6.709 -25.717 1.00 46.66 109 PRO A CA 1
ATOM 830 C C . PRO A 1 109 ? -21.349 7.957 -25.231 1.00 46.66 109 PRO A C 1
ATOM 832 O O . PRO A 1 109 ? -20.793 7.948 -24.130 1.00 46.66 109 PRO A O 1
ATOM 835 N N . PRO A 1 110 ? -21.320 9.047 -26.014 1.00 48.84 110 PRO A N 1
ATOM 836 C CA . PRO A 1 110 ? -20.684 10.296 -25.598 1.00 48.84 110 PRO A CA 1
ATOM 837 C C . PRO A 1 110 ? -21.450 11.000 -24.462 1.00 48.84 110 PRO A C 1
ATOM 839 O O . PRO A 1 110 ? -22.675 11.045 -24.485 1.00 48.84 110 PRO A O 1
ATOM 842 N N . GLN A 1 111 ? -20.738 11.694 -23.559 1.00 47.78 111 GLN A N 1
ATOM 843 C CA . GLN A 1 111 ? -21.311 12.738 -22.677 1.00 47.78 111 GLN A CA 1
ATOM 844 C C . GLN A 1 111 ? -21.463 14.115 -23.383 1.00 47.78 111 GLN A C 1
ATOM 846 O O . GLN A 1 111 ? -21.512 15.146 -22.728 1.00 47.78 111 GLN A O 1
ATOM 851 N N . ASN A 1 112 ? -21.615 14.107 -24.719 1.00 53.88 112 ASN A N 1
ATOM 852 C CA . ASN A 1 112 ? -21.842 15.233 -25.651 1.00 53.88 112 ASN A CA 1
ATOM 853 C C . ASN A 1 112 ? -20.700 16.244 -25.909 1.00 53.88 112 ASN A C 1
ATOM 855 O O . ASN A 1 112 ? -20.300 16.982 -25.015 1.00 53.88 112 ASN A O 1
ATOM 859 N N . PRO A 1 113 ? -20.302 16.394 -27.195 1.00 53.44 113 PRO A N 1
ATOM 860 C CA . PRO A 1 113 ? -19.998 17.727 -27.730 1.00 53.44 113 PRO A CA 1
ATOM 861 C C . PRO A 1 113 ? -20.588 18.019 -29.131 1.00 53.44 113 PRO A C 1
ATOM 863 O O . PRO A 1 113 ? -20.267 19.053 -29.703 1.00 53.44 113 PRO A O 1
ATOM 866 N N . VAL A 1 114 ? -21.405 17.132 -29.719 1.00 60.94 114 VAL A N 1
ATOM 867 C CA . VAL A 1 114 ? -21.926 17.303 -31.096 1.00 60.94 114 VAL A CA 1
ATOM 868 C C . VAL A 1 114 ? -23.341 17.884 -31.058 1.00 60.94 114 VAL A C 1
ATOM 870 O O . VAL A 1 114 ? -24.197 17.361 -30.334 1.00 60.94 114 VAL A O 1
ATOM 873 N N . SER A 1 115 ? -23.582 18.955 -31.823 1.00 73.62 115 SER A N 1
ATOM 874 C CA . SER A 1 115 ? -24.905 19.578 -31.944 1.00 73.62 115 SER A CA 1
ATOM 875 C C . SER A 1 115 ? -25.928 18.583 -32.516 1.00 73.62 115 SER A C 1
ATOM 877 O O . SER A 1 115 ? -25.567 17.591 -33.154 1.00 73.62 115 SER A O 1
ATOM 879 N N . ASN A 1 116 ? -27.220 18.805 -32.266 1.00 69.94 116 ASN A N 1
ATOM 880 C CA . ASN A 1 116 ? -28.261 17.918 -32.798 1.00 69.94 116 ASN A CA 1
ATOM 881 C C . ASN A 1 116 ? -28.274 17.921 -34.332 1.00 69.94 116 ASN A C 1
ATOM 883 O O . ASN A 1 116 ? -28.437 16.867 -34.936 1.00 69.94 116 ASN A O 1
ATOM 887 N N . GLU A 1 117 ? -28.033 19.078 -34.943 1.00 72.06 117 GLU A N 1
ATOM 888 C CA . GLU A 1 117 ? -27.976 19.251 -36.395 1.00 72.06 117 GLU A CA 1
ATOM 889 C C . GLU A 1 117 ? -26.808 18.465 -37.004 1.00 72.06 117 GLU A C 1
ATOM 891 O O . GLU A 1 117 ? -27.012 17.659 -37.911 1.00 72.06 117 GLU A O 1
ATOM 896 N N . ASP A 1 118 ? -25.605 18.585 -36.434 1.00 66.62 118 A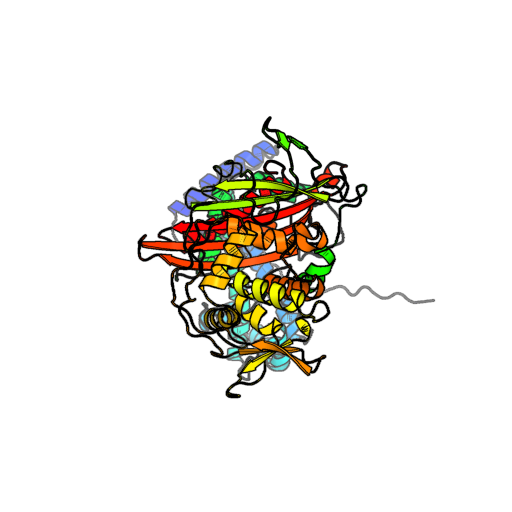SP A N 1
ATOM 897 C CA . ASP A 1 118 ? -24.423 17.843 -36.896 1.00 66.62 118 ASP A CA 1
ATOM 898 C C . ASP A 1 118 ? -24.582 16.330 -36.723 1.00 66.62 118 ASP A C 1
ATOM 900 O O . ASP A 1 118 ? -24.103 15.534 -37.536 1.00 66.62 118 ASP A O 1
ATOM 904 N N . ALA A 1 119 ? -25.271 15.912 -35.660 1.00 66.62 119 ALA A N 1
ATOM 905 C CA . ALA A 1 119 ? -25.578 14.512 -35.434 1.00 66.62 119 ALA A CA 1
ATOM 906 C C . ALA A 1 119 ? -26.536 13.974 -36.504 1.00 66.62 119 ALA A C 1
ATOM 908 O O . ALA A 1 119 ? -26.292 12.912 -37.074 1.00 66.62 119 ALA A O 1
ATOM 909 N N . VAL A 1 120 ? -27.593 14.717 -36.826 1.00 69.81 120 VAL A N 1
ATOM 910 C CA . VAL A 1 120 ? -28.541 14.342 -37.880 1.00 69.81 120 VAL A CA 1
ATOM 911 C C . VAL A 1 120 ? -27.842 14.275 -39.244 1.00 69.81 120 VAL A C 1
ATOM 913 O O . VAL A 1 120 ? -28.023 13.302 -39.976 1.00 69.81 120 VAL A O 1
ATOM 916 N N . VAL A 1 121 ? -26.955 15.224 -39.555 1.00 73.62 121 VAL A N 1
ATOM 917 C CA . VAL A 1 121 ? -26.124 15.187 -40.773 1.00 73.62 121 VAL A CA 1
ATOM 918 C C . VAL A 1 121 ? -25.227 13.943 -40.803 1.00 73.62 121 VAL A C 1
ATOM 920 O O . VAL A 1 121 ? -25.178 13.234 -41.812 1.00 73.62 121 VAL A O 1
ATOM 923 N N . ALA A 1 122 ? -24.556 13.621 -39.692 1.00 67.44 122 ALA A N 1
ATOM 924 C CA . ALA A 1 122 ? -23.721 12.425 -39.586 1.00 67.44 122 ALA A CA 1
ATOM 925 C C . ALA A 1 122 ? -24.531 11.131 -39.773 1.00 67.44 122 ALA A C 1
ATOM 927 O O . ALA A 1 122 ? -24.050 10.197 -40.418 1.00 67.44 122 ALA A O 1
ATOM 928 N N . PHE A 1 123 ? -25.766 11.090 -39.269 1.00 70.94 123 PHE A N 1
ATOM 929 C CA . PHE A 1 123 ? -26.676 9.962 -39.449 1.00 70.94 123 PHE A CA 1
ATOM 930 C C . PHE A 1 123 ? -27.039 9.735 -40.920 1.00 70.94 123 PHE A C 1
ATOM 932 O O . PHE A 1 123 ? -26.930 8.614 -41.407 1.00 70.94 123 PHE A O 1
ATOM 939 N N . TYR A 1 124 ? -27.414 10.780 -41.661 1.00 71.81 124 TYR A N 1
ATOM 940 C CA . TYR A 1 124 ? -27.742 10.623 -43.082 1.00 71.81 124 TYR A CA 1
ATOM 941 C C . TYR A 1 124 ? -26.525 10.273 -43.944 1.00 71.81 124 TYR A C 1
ATOM 943 O O . TYR A 1 124 ? -26.673 9.596 -44.958 1.00 71.81 124 TYR A O 1
ATOM 951 N N . SER A 1 125 ? -25.318 10.666 -43.523 1.00 69.25 125 SER A N 1
ATOM 952 C CA . SER A 1 125 ? -24.083 10.484 -44.301 1.00 69.25 125 SER A CA 1
ATOM 953 C C . SER A 1 125 ? -23.678 9.027 -44.573 1.00 69.25 125 SER A C 1
ATOM 955 O O . SER A 1 125 ? -22.797 8.794 -45.399 1.00 69.25 125 SER A O 1
ATOM 957 N N . ILE A 1 126 ? -24.292 8.055 -43.886 1.00 60.84 126 ILE A N 1
ATOM 958 C CA . ILE A 1 126 ? -24.014 6.620 -44.062 1.00 60.84 126 ILE A CA 1
ATOM 959 C C . ILE A 1 126 ? -25.039 5.900 -44.955 1.00 60.84 126 ILE A C 1
ATOM 961 O O . ILE A 1 126 ? -24.884 4.708 -45.212 1.00 60.84 126 ILE A O 1
ATOM 965 N N . PHE A 1 127 ? -26.081 6.593 -45.427 1.00 65.69 127 PHE A N 1
ATOM 966 C CA . PHE A 1 127 ? -27.117 6.028 -46.295 1.00 65.69 127 PHE A CA 1
ATOM 967 C C . PHE A 1 127 ? -27.016 6.586 -47.720 1.00 65.69 127 PHE A C 1
ATOM 969 O O . PHE A 1 127 ? -26.667 7.745 -47.924 1.00 65.69 127 PHE A O 1
ATOM 976 N N . LYS A 1 128 ? -27.374 5.769 -48.724 1.00 65.44 128 LYS A N 1
ATOM 977 C CA . LYS A 1 128 ? -27.318 6.161 -50.148 1.00 65.44 128 LYS A CA 1
ATOM 978 C C . LYS A 1 128 ? -28.286 7.294 -50.521 1.00 65.44 128 LYS A C 1
ATOM 980 O O . LYS A 1 128 ? -28.058 7.982 -51.510 1.00 65.44 128 LYS A O 1
ATOM 985 N N . SER A 1 129 ? -29.366 7.484 -49.762 1.00 67.19 129 SER A N 1
ATOM 986 C CA . SER A 1 129 ? -30.283 8.616 -49.916 1.00 67.19 129 SER A CA 1
ATOM 987 C C . SER A 1 129 ? -31.051 8.885 -48.622 1.00 67.19 129 SER A C 1
ATOM 989 O O . SER A 1 129 ? -31.203 7.999 -47.775 1.00 67.19 129 SER A O 1
ATOM 991 N N . GLN A 1 130 ? -31.584 10.101 -48.493 1.00 71.06 130 GLN A N 1
ATOM 992 C CA . GLN A 1 130 ? -32.405 10.500 -47.350 1.00 71.06 130 GLN A CA 1
ATOM 993 C C . GLN A 1 130 ? -33.677 9.641 -47.219 1.00 71.06 130 GLN A C 1
ATOM 995 O O . GLN A 1 130 ? -33.991 9.186 -46.125 1.00 71.06 130 GLN A O 1
ATOM 1000 N N . GLN A 1 131 ? -34.333 9.300 -48.336 1.00 72.31 131 GLN A N 1
ATOM 1001 C CA . GLN A 1 131 ? -35.498 8.400 -48.347 1.00 72.31 131 GLN A CA 1
ATOM 1002 C C . GLN A 1 131 ? -35.192 7.005 -47.775 1.00 72.31 131 GLN A C 1
ATOM 1004 O O . GLN A 1 131 ? -36.034 6.420 -47.094 1.00 72.31 131 GLN A O 1
ATOM 1009 N N . ILE A 1 132 ? -33.995 6.461 -48.031 1.00 70.75 132 ILE A N 1
ATOM 1010 C CA . ILE A 1 132 ? -33.578 5.168 -47.467 1.00 70.75 132 ILE A CA 1
ATOM 1011 C C . ILE A 1 132 ? -33.337 5.303 -45.961 1.00 70.75 132 ILE A C 1
ATOM 1013 O O . ILE A 1 132 ? -33.798 4.461 -45.193 1.00 70.75 132 ILE A O 1
ATOM 1017 N N . ALA A 1 133 ? -32.662 6.371 -45.531 1.00 68.75 133 ALA A N 1
ATOM 1018 C CA . ALA A 1 133 ? -32.421 6.632 -44.116 1.00 68.75 133 ALA A CA 1
ATOM 1019 C C . ALA A 1 133 ? -33.735 6.777 -43.330 1.00 68.75 133 ALA A C 1
ATOM 1021 O O . ALA A 1 133 ? -33.901 6.151 -42.286 1.00 68.75 133 ALA A O 1
ATOM 1022 N N . ASP A 1 134 ? -34.697 7.535 -43.858 1.00 72.19 134 ASP A N 1
ATOM 1023 C CA . ASP A 1 134 ? -35.998 7.749 -43.220 1.00 72.19 134 ASP A CA 1
ATOM 1024 C C . ASP A 1 134 ? -36.814 6.453 -43.096 1.00 72.19 134 ASP A C 1
ATOM 1026 O O . ASP A 1 134 ? -37.452 6.218 -42.066 1.00 72.19 134 ASP A O 1
ATOM 1030 N N . LYS A 1 135 ? -36.730 5.558 -44.090 1.00 73.81 135 LYS A N 1
ATOM 1031 C CA . LYS A 1 135 ? -37.368 4.233 -44.041 1.00 73.81 135 LYS A CA 1
ATOM 1032 C C . LYS A 1 135 ? -36.766 3.326 -42.960 1.00 73.81 135 LYS A C 1
ATOM 1034 O O . LYS A 1 135 ? -37.491 2.561 -42.325 1.00 73.81 135 LYS A O 1
ATOM 1039 N N . GLU A 1 136 ? -35.458 3.406 -42.731 1.00 68.56 136 GLU A N 1
ATOM 1040 C CA . GLU A 1 136 ? -34.761 2.591 -41.725 1.00 68.56 136 GLU A CA 1
ATOM 1041 C C . GLU A 1 136 ? -34.922 3.139 -40.293 1.00 68.56 136 GLU A C 1
ATOM 1043 O O . GLU A 1 136 ? -34.905 2.373 -39.328 1.00 68.56 136 GLU A O 1
ATOM 1048 N N . VAL A 1 137 ? -35.181 4.440 -40.127 1.00 67.50 137 VAL A N 1
ATOM 1049 C CA . VAL A 1 137 ? -35.439 5.064 -38.812 1.00 67.50 137 VAL A CA 1
ATOM 1050 C C . VAL A 1 137 ? -36.672 4.476 -38.129 1.00 67.50 137 VAL A C 1
ATOM 1052 O O . VAL A 1 137 ? -36.658 4.275 -36.915 1.00 67.50 137 VAL A O 1
ATOM 1055 N N . ALA A 1 138 ? -37.712 4.126 -38.890 1.00 65.31 138 ALA A N 1
ATOM 1056 C CA . ALA A 1 138 ? -38.910 3.485 -38.347 1.00 65.31 138 ALA A CA 1
ATOM 1057 C C . ALA A 1 138 ? -38.593 2.146 -37.648 1.00 65.31 138 ALA A C 1
ATOM 1059 O O . ALA A 1 138 ? -39.151 1.837 -36.591 1.00 65.31 138 ALA A O 1
ATOM 1060 N N . LYS A 1 139 ? -37.633 1.377 -38.179 1.00 66.12 139 LYS A N 1
ATOM 1061 C CA . LYS A 1 139 ? -37.157 0.132 -37.553 1.00 66.12 139 LYS A CA 1
ATOM 1062 C C . LYS A 1 139 ? -36.317 0.405 -36.304 1.00 66.12 139 LYS A C 1
ATOM 1064 O O . LYS A 1 139 ? -36.410 -0.341 -35.331 1.00 66.12 139 LYS A O 1
ATOM 1069 N N . LEU A 1 140 ? -35.544 1.494 -36.302 1.00 63.44 140 LEU A N 1
ATOM 1070 C CA . LEU A 1 140 ? -34.728 1.917 -35.158 1.00 63.44 140 LEU A CA 1
ATOM 1071 C C . LEU A 1 140 ? -35.598 2.310 -33.956 1.00 63.44 140 LEU A C 1
ATOM 1073 O O . LEU A 1 140 ? -35.311 1.908 -32.831 1.00 63.44 140 LEU A O 1
ATOM 1077 N N . VAL A 1 141 ? -36.697 3.025 -34.209 1.00 63.22 141 VAL A N 1
ATOM 1078 C CA . VAL A 1 141 ? -37.710 3.356 -33.193 1.00 63.22 141 VAL A CA 1
ATOM 1079 C C . VAL A 1 141 ? -38.397 2.089 -32.676 1.00 63.22 141 VAL A C 1
ATOM 1081 O O . VAL A 1 141 ? -38.529 1.912 -31.468 1.00 63.22 141 VAL A O 1
ATOM 1084 N N . THR A 1 142 ? -38.759 1.165 -33.572 1.00 67.50 142 THR A N 1
ATOM 1085 C CA . THR A 1 142 ? -39.424 -0.102 -33.210 1.00 67.50 142 THR A CA 1
ATOM 1086 C C . THR A 1 142 ? -38.550 -0.993 -32.314 1.00 67.50 142 THR A C 1
ATOM 1088 O O . THR A 1 142 ? -39.054 -1.647 -31.405 1.00 67.50 142 THR A O 1
ATOM 1091 N N . ASN A 1 143 ? -37.228 -0.989 -32.519 1.00 63.81 143 ASN A N 1
ATOM 1092 C CA . ASN A 1 143 ? -36.274 -1.820 -31.775 1.00 63.81 143 ASN A CA 1
ATOM 1093 C C . ASN A 1 143 ? -35.508 -1.065 -30.666 1.00 63.81 143 ASN A C 1
ATOM 1095 O O . ASN A 1 143 ? -34.516 -1.580 -30.138 1.00 63.81 143 ASN A O 1
ATOM 1099 N N . TRP A 1 144 ? -35.969 0.129 -30.269 1.00 63.53 144 TRP A N 1
ATOM 1100 C CA . TRP A 1 144 ? -35.234 1.050 -29.391 1.00 63.53 144 TRP A CA 1
ATOM 1101 C C . TRP A 1 144 ? -34.776 0.444 -28.062 1.00 63.53 144 TRP A C 1
ATOM 1103 O O . TRP A 1 144 ? -33.634 0.638 -27.654 1.00 63.53 144 TRP A O 1
ATOM 1113 N N . ASN A 1 145 ? -35.630 -0.325 -27.386 1.00 57.91 145 ASN A N 1
ATOM 1114 C CA . ASN A 1 145 ? -35.296 -0.880 -26.070 1.00 57.91 145 ASN A CA 1
ATOM 1115 C C . ASN A 1 145 ? -34.105 -1.849 -26.135 1.00 57.91 145 ASN A C 1
ATOM 1117 O O . ASN A 1 145 ? -33.238 -1.819 -25.265 1.00 57.91 145 ASN A O 1
ATOM 1121 N N . LYS A 1 146 ? -34.004 -2.650 -27.204 1.00 62.97 146 LYS A N 1
ATOM 1122 C CA . LYS A 1 146 ? -32.847 -3.533 -27.437 1.00 62.97 146 LYS A CA 1
ATOM 1123 C C . LYS A 1 146 ? -31.577 -2.722 -27.699 1.00 62.97 146 LYS A C 1
ATOM 1125 O O . LYS A 1 146 ? -30.492 -3.090 -27.255 1.00 62.97 146 LYS A O 1
ATOM 1130 N N . TRP A 1 147 ? -31.732 -1.599 -28.392 1.00 60.19 147 TRP A N 1
ATOM 1131 C CA . TRP A 1 147 ? -30.656 -0.679 -28.726 1.00 60.19 147 TRP A CA 1
ATOM 1132 C C . TRP A 1 147 ? -30.128 0.062 -27.481 1.00 60.19 147 TRP A C 1
ATOM 1134 O O . TRP A 1 147 ? -28.936 0.004 -27.195 1.00 60.19 147 TRP A O 1
ATOM 1144 N N . ALA A 1 148 ? -31.000 0.665 -26.668 1.00 58.03 148 ALA A N 1
ATOM 1145 C CA . ALA A 1 148 ? -30.628 1.376 -25.440 1.00 58.03 148 ALA A CA 1
ATOM 1146 C C . ALA A 1 148 ? -29.871 0.474 -24.443 1.00 58.03 148 ALA A C 1
ATOM 1148 O O . ALA A 1 148 ? -28.864 0.889 -23.861 1.00 58.03 148 ALA A O 1
ATOM 1149 N N . SER A 1 149 ? -30.293 -0.789 -24.317 1.00 55.38 149 SER A N 1
ATOM 1150 C CA . SER A 1 149 ? -29.605 -1.788 -23.494 1.00 55.38 149 SER A CA 1
ATOM 1151 C C . SER A 1 149 ? -28.214 -2.160 -24.022 1.00 55.38 149 SER A C 1
ATOM 1153 O O . SER A 1 149 ? -27.288 -2.283 -23.224 1.00 55.38 149 SER A O 1
ATOM 1155 N N . ALA A 1 150 ? -28.026 -2.288 -25.341 1.00 53.38 150 ALA A N 1
ATOM 1156 C CA . ALA A 1 150 ? -26.735 -2.650 -25.941 1.00 53.38 150 ALA A CA 1
ATOM 1157 C C . ALA A 1 150 ? -25.636 -1.586 -25.758 1.00 53.38 150 ALA A C 1
ATOM 1159 O O . ALA A 1 150 ? -24.446 -1.902 -25.774 1.00 53.38 150 ALA A O 1
ATOM 1160 N N . PHE A 1 151 ? -26.032 -0.327 -25.566 1.00 51.28 151 PHE A N 1
ATOM 1161 C CA . PHE A 1 151 ? -25.123 0.795 -25.328 1.00 51.28 151 PHE A CA 1
ATOM 1162 C C . PHE A 1 151 ? -25.146 1.289 -23.867 1.00 51.28 151 PHE A C 1
ATOM 1164 O O . PHE A 1 151 ? -24.581 2.339 -23.563 1.00 51.28 151 PHE A O 1
ATOM 1171 N N . GLY A 1 152 ? -25.755 0.523 -22.952 1.00 49.06 152 GLY A N 1
ATOM 1172 C CA . GLY A 1 152 ? -25.596 0.687 -21.505 1.00 49.06 152 GLY A CA 1
ATOM 1173 C C . GLY A 1 152 ? -26.328 1.869 -20.864 1.00 49.06 152 GLY A C 1
ATOM 1174 O O . GLY A 1 152 ? -25.856 2.364 -19.843 1.00 49.06 152 GLY A O 1
ATOM 1175 N N . GLY A 1 153 ? -27.457 2.338 -21.412 1.00 53.03 153 GLY A N 1
ATOM 1176 C CA . GLY A 1 153 ? -28.227 3.412 -20.766 1.00 53.03 153 GLY A CA 1
ATOM 1177 C C . GLY A 1 153 ? -29.745 3.235 -20.803 1.00 53.03 153 GLY A C 1
ATOM 1178 O O . GLY A 1 153 ? -30.298 2.607 -21.701 1.00 53.03 153 GLY A O 1
ATOM 1179 N N . GLN A 1 154 ? -30.422 3.805 -19.801 1.00 49.69 154 GLN A N 1
ATOM 1180 C CA . GLN A 1 154 ? -31.879 3.946 -19.758 1.00 49.69 154 GLN A CA 1
ATOM 1181 C C . GLN A 1 154 ? -32.261 5.270 -20.434 1.00 49.69 154 GLN A C 1
ATOM 1183 O O . GLN A 1 154 ? -32.274 6.319 -19.796 1.00 49.69 154 GLN A O 1
ATOM 1188 N N . TRP A 1 155 ? -32.515 5.235 -21.743 1.00 57.47 155 TRP A N 1
ATOM 1189 C CA . TRP A 1 155 ? -32.855 6.424 -22.531 1.00 57.47 155 TRP A CA 1
ATOM 1190 C C . TRP A 1 155 ? -34.327 6.383 -22.951 1.00 57.47 155 TRP A C 1
ATOM 1192 O O . TRP A 1 155 ? -34.772 5.407 -23.556 1.00 57.47 155 TRP A O 1
ATOM 1202 N N . LEU A 1 156 ? -35.075 7.452 -22.668 1.00 47.88 156 LEU A N 1
ATOM 1203 C CA . LEU A 1 156 ? -36.456 7.621 -23.133 1.00 47.88 156 LEU A CA 1
ATOM 1204 C C . LEU A 1 156 ? -36.480 7.743 -24.668 1.00 47.88 156 LEU A C 1
ATOM 1206 O O . LEU A 1 156 ? -35.808 8.623 -25.205 1.00 47.88 156 LEU A O 1
ATOM 1210 N N . ALA A 1 157 ? -37.284 6.946 -25.379 1.00 54.41 157 ALA A N 1
ATOM 1211 C CA . ALA A 1 157 ? -37.649 7.287 -26.758 1.00 54.41 157 ALA A CA 1
ATOM 1212 C C . ALA A 1 157 ? -39.095 6.962 -27.101 1.00 54.41 157 ALA A C 1
ATOM 1214 O O . ALA A 1 157 ? -39.576 5.861 -26.841 1.00 54.41 157 ALA A O 1
ATOM 1215 N N . PRO A 1 158 ? -39.751 7.929 -27.759 1.00 50.44 158 PRO A N 1
ATOM 1216 C CA . PRO A 1 158 ? -40.744 7.571 -28.766 1.00 50.44 158 PRO A CA 1
ATOM 1217 C C . PRO A 1 158 ? -40.690 8.416 -30.058 1.00 50.44 158 PRO A C 1
ATOM 1219 O O . PRO A 1 158 ? -41.409 8.105 -31.000 1.00 50.44 158 PRO A O 1
ATOM 1222 N N . ALA A 1 159 ? -39.857 9.464 -30.155 1.00 59.19 159 ALA A N 1
ATOM 1223 C CA . ALA A 1 159 ? -39.820 10.345 -31.331 1.00 59.19 159 ALA A CA 1
ATOM 1224 C C . ALA A 1 159 ? -38.689 9.962 -32.320 1.00 59.19 159 ALA A C 1
ATOM 1226 O O . ALA A 1 159 ? -37.532 9.884 -31.891 1.00 59.19 159 ALA A O 1
ATOM 1227 N N 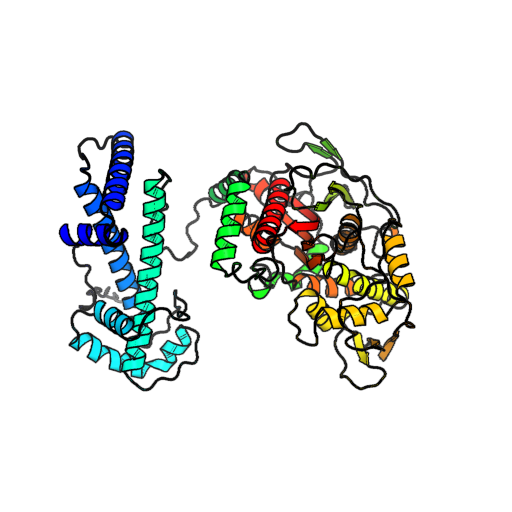. PRO A 1 160 ? -38.973 9.789 -33.631 1.00 60.56 160 PRO A N 1
ATOM 1228 C CA . PRO A 1 160 ? -37.979 9.455 -34.665 1.00 60.56 160 PRO A CA 1
ATOM 1229 C C . PRO A 1 160 ? -36.749 10.373 -34.700 1.00 60.56 160 PRO A C 1
ATOM 1231 O O . PRO A 1 160 ? -35.638 9.915 -34.965 1.00 60.56 160 PRO A O 1
ATOM 1234 N N . GLU A 1 161 ? -36.929 11.653 -34.378 1.00 66.31 161 GLU A N 1
ATOM 1235 C CA . GLU A 1 161 ? -35.864 12.662 -34.383 1.00 66.31 161 GLU A CA 1
ATOM 1236 C C . GLU A 1 161 ? -34.776 12.379 -33.333 1.00 66.31 161 GLU A C 1
ATOM 1238 O O . GLU A 1 161 ? -33.579 12.436 -33.618 1.00 66.31 161 GLU A O 1
ATOM 1243 N N . ASN A 1 162 ? -35.172 11.955 -32.130 1.00 62.91 162 ASN A N 1
ATOM 1244 C CA . ASN A 1 162 ? -34.234 11.638 -31.049 1.00 62.91 162 ASN A CA 1
ATOM 1245 C C . ASN A 1 162 ? -33.389 10.397 -31.371 1.00 62.91 162 ASN A C 1
ATOM 1247 O O . ASN A 1 162 ? -32.225 10.306 -30.972 1.00 62.91 162 ASN A O 1
ATOM 1251 N N . ALA A 1 163 ? -33.961 9.461 -32.131 1.00 63.38 163 ALA A N 1
ATOM 1252 C CA . ALA A 1 163 ? -33.279 8.255 -32.573 1.00 63.38 163 ALA A CA 1
ATOM 1253 C C . ALA A 1 163 ? -32.199 8.566 -33.627 1.00 63.38 163 ALA A C 1
ATOM 1255 O O . ALA A 1 163 ? -31.075 8.064 -33.529 1.00 63.38 163 ALA A O 1
ATOM 1256 N N . LYS A 1 164 ? -32.507 9.467 -34.574 1.00 65.00 164 LYS A N 1
ATOM 1257 C CA . LYS A 1 164 ? -31.553 9.992 -35.568 1.00 65.00 164 LYS A CA 1
ATOM 1258 C C . LYS A 1 164 ? -30.388 10.714 -34.898 1.00 65.00 164 LYS A C 1
ATOM 1260 O O . LYS A 1 164 ? -29.233 10.402 -35.180 1.00 65.00 164 LYS A O 1
ATOM 1265 N N . ILE A 1 165 ? -30.682 11.628 -33.969 1.00 65.88 165 ILE A N 1
ATOM 1266 C CA . ILE A 1 165 ? -29.666 12.397 -33.236 1.00 65.88 165 ILE A CA 1
ATOM 1267 C C . ILE A 1 165 ? -28.714 11.459 -32.492 1.00 65.88 165 ILE A C 1
ATOM 1269 O O . ILE A 1 165 ? -27.498 11.632 -32.535 1.00 65.88 165 ILE A O 1
ATOM 1273 N N . LEU A 1 166 ? -29.232 10.439 -31.812 1.00 65.25 166 LEU A N 1
ATOM 1274 C CA . LEU A 1 166 ? -28.387 9.579 -30.995 1.00 65.25 166 LEU A CA 1
ATOM 1275 C C . LEU A 1 166 ? -27.496 8.646 -31.833 1.00 65.25 166 LEU A C 1
ATOM 1277 O O . LEU A 1 166 ? -26.294 8.550 -31.568 1.00 65.25 166 LEU A O 1
ATOM 1281 N N . ALA A 1 167 ? -28.046 8.019 -32.876 1.00 63.97 167 ALA A N 1
ATOM 1282 C CA . ALA A 1 167 ? -27.256 7.240 -33.831 1.00 63.97 167 ALA A CA 1
ATOM 1283 C C . ALA A 1 167 ? -26.206 8.124 -34.531 1.00 63.97 167 ALA A C 1
ATOM 1285 O O . ALA A 1 167 ? -25.035 7.755 -34.633 1.00 63.97 167 ALA A O 1
ATOM 1286 N N . GLY A 1 168 ? -26.606 9.336 -34.908 1.00 62.22 168 GLY A N 1
ATOM 1287 C CA . GLY A 1 168 ? -25.749 10.377 -35.454 1.00 62.22 168 GLY A CA 1
ATOM 1288 C C . GLY A 1 168 ? -24.569 10.749 -34.562 1.00 62.22 168 GLY A C 1
ATOM 1289 O O . GLY A 1 168 ? -23.431 10.800 -35.025 1.00 62.22 168 GLY A O 1
ATOM 1290 N N . ARG A 1 169 ? -24.799 10.930 -33.257 1.00 68.56 169 ARG A N 1
ATOM 1291 C CA . ARG A 1 169 ? -23.738 11.220 -32.276 1.00 68.56 169 ARG A CA 1
ATOM 1292 C C . ARG A 1 169 ? -22.736 10.076 -32.138 1.00 68.56 169 ARG A C 1
ATOM 1294 O O . ARG A 1 169 ? -21.545 10.334 -31.972 1.00 68.56 169 ARG A O 1
ATOM 1301 N N . ILE A 1 170 ? -23.188 8.825 -32.220 1.00 61.12 170 ILE A N 1
ATOM 1302 C CA . ILE A 1 170 ? -22.304 7.649 -32.174 1.00 61.12 170 ILE A CA 1
ATOM 1303 C C . ILE A 1 170 ? -21.442 7.571 -33.437 1.00 61.12 170 ILE A C 1
ATOM 1305 O O . ILE A 1 170 ? -20.233 7.359 -33.337 1.00 61.12 170 ILE A O 1
ATOM 1309 N N . ILE A 1 171 ? -22.035 7.813 -34.609 1.00 60.62 171 ILE A N 1
ATOM 1310 C CA . ILE A 1 171 ? -21.316 7.875 -35.888 1.00 60.62 171 ILE A CA 1
ATOM 1311 C C . ILE A 1 171 ? -20.285 9.011 -35.861 1.00 60.62 171 ILE A C 1
ATOM 1313 O O . ILE A 1 171 ? -19.107 8.784 -36.134 1.00 60.62 171 ILE A O 1
ATOM 1317 N N . ALA A 1 172 ? -20.697 10.215 -35.456 1.00 60.28 172 ALA A N 1
ATOM 1318 C CA . ALA A 1 172 ? -19.821 11.378 -35.353 1.00 60.28 172 ALA A CA 1
ATOM 1319 C C . ALA A 1 172 ? -18.654 11.135 -34.383 1.00 60.28 172 ALA A C 1
ATOM 1321 O O . ALA A 1 172 ? -17.515 11.492 -34.685 1.00 60.28 172 ALA A O 1
ATOM 1322 N N . LYS A 1 173 ? -18.907 10.468 -33.248 1.00 64.12 173 LYS A N 1
ATOM 1323 C CA . LYS A 1 173 ? -17.861 10.081 -32.298 1.00 64.12 173 LYS A CA 1
ATOM 1324 C C . LYS A 1 173 ? -16.879 9.075 -32.897 1.00 64.12 173 LYS A C 1
ATOM 1326 O O . LYS A 1 173 ? -15.677 9.294 -32.796 1.00 64.12 173 LYS A O 1
ATOM 1331 N N . ALA A 1 174 ? -17.359 8.013 -33.540 1.00 57.59 174 ALA A N 1
ATOM 1332 C CA . ALA A 1 174 ? -16.485 7.022 -34.169 1.00 57.59 174 ALA A CA 1
ATOM 1333 C C . ALA A 1 174 ? -15.598 7.652 -35.261 1.00 57.59 174 ALA A C 1
ATOM 1335 O O . ALA A 1 174 ? -14.401 7.374 -35.332 1.00 57.59 174 ALA A O 1
ATOM 1336 N N . ILE A 1 175 ? -16.166 8.564 -36.058 1.00 57.41 175 ILE A N 1
ATOM 1337 C CA . ILE A 1 175 ? -15.438 9.362 -37.054 1.00 57.41 175 ILE A CA 1
ATOM 1338 C C . ILE A 1 175 ? -14.384 10.251 -36.375 1.00 57.41 175 ILE A C 1
ATOM 1340 O O . ILE A 1 175 ? -13.236 10.286 -36.818 1.00 57.41 175 ILE A O 1
ATOM 1344 N N . ALA A 1 176 ? -14.736 10.948 -35.291 1.00 61.66 176 ALA A N 1
ATOM 1345 C CA . ALA A 1 176 ? -13.821 11.829 -34.563 1.00 61.66 176 ALA A CA 1
ATOM 1346 C C . ALA A 1 176 ? -12.673 11.065 -33.879 1.00 61.66 176 ALA A C 1
ATOM 1348 O O . ALA A 1 176 ? -11.517 11.496 -33.945 1.00 61.66 176 ALA A O 1
ATOM 1349 N N . ASP A 1 177 ? -12.966 9.915 -33.271 1.00 58.16 177 ASP A N 1
ATOM 1350 C CA . ASP A 1 177 ? -11.980 9.050 -32.622 1.00 58.16 177 ASP A CA 1
ATOM 1351 C C . ASP A 1 177 ? -10.992 8.497 -33.666 1.00 58.16 177 ASP A C 1
ATOM 1353 O O . ASP A 1 177 ? -9.774 8.575 -33.474 1.00 58.16 177 ASP A O 1
ATOM 1357 N N . LYS A 1 178 ? -11.488 8.044 -34.829 1.00 59.69 178 LYS A N 1
ATOM 1358 C CA . LYS A 1 178 ? -10.631 7.565 -35.926 1.00 59.69 178 LYS A CA 1
ATOM 1359 C C . LYS A 1 178 ? -9.818 8.697 -36.560 1.00 59.69 178 LYS A C 1
ATOM 1361 O O . LYS A 1 178 ? -8.622 8.526 -36.788 1.00 59.69 178 LYS A O 1
ATOM 1366 N N . LYS A 1 179 ? -10.408 9.883 -36.758 1.00 57.50 179 LYS A N 1
ATOM 1367 C CA . LYS A 1 179 ? -9.689 11.089 -37.216 1.00 57.50 179 LYS A CA 1
ATOM 1368 C C . LYS A 1 179 ? -8.561 11.458 -36.253 1.00 57.50 179 LYS A C 1
ATOM 1370 O O . LYS A 1 179 ? -7.460 11.773 -36.689 1.00 57.50 179 LYS A O 1
ATOM 1375 N N . THR A 1 180 ? -8.802 11.359 -34.948 1.00 60.81 180 THR A N 1
ATOM 1376 C CA . THR A 1 180 ? -7.785 11.595 -33.914 1.00 60.81 180 THR A CA 1
ATOM 1377 C C . THR A 1 180 ? -6.665 10.556 -33.975 1.00 60.81 180 THR A C 1
ATOM 1379 O O . THR A 1 180 ? -5.491 10.917 -33.904 1.00 60.81 180 THR A O 1
ATOM 1382 N N . GLN A 1 181 ? -6.998 9.274 -34.156 1.00 57.28 181 GLN A N 1
ATOM 1383 C CA . GLN A 1 181 ? -6.013 8.200 -34.311 1.00 57.28 181 GLN A CA 1
ATOM 1384 C C . GLN A 1 181 ? -5.121 8.425 -35.541 1.00 57.28 181 GLN A C 1
ATOM 1386 O O . GLN A 1 181 ? -3.898 8.338 -35.433 1.00 57.28 181 GLN A O 1
ATOM 1391 N N . VAL A 1 182 ? -5.716 8.775 -36.684 1.00 51.84 182 VAL A N 1
ATOM 1392 C CA . VAL A 1 182 ? -4.971 9.048 -37.920 1.00 51.84 182 VAL A CA 1
ATOM 1393 C C . VAL A 1 182 ? -4.142 10.327 -37.801 1.00 51.84 182 VAL A C 1
ATOM 1395 O O . VAL A 1 182 ? -2.981 10.324 -38.193 1.00 51.84 182 VAL A O 1
ATOM 1398 N N . ASN A 1 183 ? -4.666 11.385 -37.177 1.00 55.97 183 ASN A N 1
ATOM 1399 C CA . ASN A 1 183 ? -3.895 12.600 -36.901 1.00 55.97 183 ASN A CA 1
ATOM 1400 C C . ASN A 1 183 ? -2.656 12.307 -36.058 1.00 55.97 183 ASN A C 1
ATOM 1402 O O . ASN A 1 183 ? -1.575 12.794 -36.368 1.00 55.97 183 ASN A O 1
ATOM 1406 N N . ASN A 1 184 ? -2.791 11.482 -35.020 1.00 57.25 184 ASN A N 1
ATOM 1407 C CA . ASN A 1 184 ? -1.656 11.088 -34.193 1.00 57.25 184 ASN A CA 1
ATOM 1408 C C . ASN A 1 184 ? -0.625 10.279 -34.993 1.00 57.25 184 ASN A C 1
ATOM 1410 O O . ASN A 1 184 ? 0.567 10.529 -34.848 1.00 57.25 184 ASN A O 1
ATOM 1414 N N . ALA A 1 185 ? -1.066 9.367 -35.863 1.00 52.94 185 ALA A N 1
ATOM 1415 C CA . ALA A 1 185 ? -0.179 8.597 -36.735 1.00 52.94 185 ALA A CA 1
ATOM 1416 C C . ALA A 1 185 ? 0.551 9.485 -37.762 1.00 52.94 185 ALA A C 1
ATOM 1418 O O . ALA A 1 185 ? 1.742 9.305 -37.999 1.00 52.94 185 ALA A O 1
ATOM 1419 N N . ILE A 1 186 ? -0.133 10.487 -38.323 1.00 50.62 186 ILE A N 1
ATOM 1420 C CA . ILE A 1 186 ? 0.467 11.482 -39.224 1.00 50.62 186 ILE A CA 1
ATOM 1421 C C . ILE A 1 186 ? 1.492 12.335 -38.468 1.00 50.62 186 ILE A C 1
ATOM 1423 O O . ILE A 1 186 ? 2.594 12.537 -38.962 1.00 50.62 186 ILE A O 1
ATOM 1427 N N . GLN A 1 187 ? 1.178 12.786 -37.251 1.00 56.38 187 GLN A N 1
ATOM 1428 C CA . GLN A 1 187 ? 2.125 13.541 -36.423 1.00 56.38 187 GLN A CA 1
ATOM 1429 C C . GLN A 1 187 ? 3.350 12.703 -36.033 1.00 56.38 187 GLN A C 1
ATOM 1431 O O . GLN A 1 187 ? 4.459 13.224 -36.027 1.00 56.38 187 GLN A O 1
ATOM 1436 N N . GLN A 1 188 ? 3.175 11.404 -35.771 1.00 54.47 188 GLN A N 1
ATOM 1437 C CA . GLN A 1 188 ? 4.280 10.465 -35.546 1.00 54.47 188 GLN A CA 1
ATOM 1438 C C . GLN A 1 188 ? 5.163 10.314 -36.791 1.00 54.47 188 GLN A C 1
ATOM 1440 O O . GLN A 1 188 ? 6.386 10.384 -36.683 1.00 54.47 188 GLN A O 1
ATOM 1445 N N . ALA A 1 189 ? 4.554 10.185 -37.972 1.00 49.34 189 ALA A N 1
ATOM 1446 C CA . ALA A 1 189 ? 5.272 10.117 -39.242 1.00 49.34 189 ALA A CA 1
ATOM 1447 C C . ALA A 1 189 ? 6.054 11.409 -39.545 1.00 49.34 189 ALA A C 1
ATOM 1449 O O . ALA A 1 189 ? 7.197 11.345 -39.992 1.00 49.34 189 ALA A O 1
ATOM 1450 N N . ILE A 1 190 ? 5.463 12.574 -39.254 1.00 47.69 190 ILE A N 1
ATOM 1451 C CA . ILE A 1 190 ? 6.079 13.900 -39.431 1.00 47.69 190 ILE A CA 1
ATOM 1452 C C . ILE A 1 190 ? 7.359 14.054 -38.594 1.00 47.69 190 ILE A C 1
ATOM 1454 O O . ILE A 1 190 ? 8.315 14.675 -39.049 1.00 47.69 190 ILE A O 1
ATOM 1458 N N . VAL A 1 191 ? 7.411 13.463 -37.395 1.00 51.94 191 VAL A N 1
ATOM 1459 C CA . VAL A 1 191 ? 8.597 13.512 -36.517 1.00 51.94 191 VAL A CA 1
ATOM 1460 C C . VAL A 1 191 ? 9.543 12.315 -36.694 1.00 51.94 191 VAL A C 1
ATOM 1462 O O . VAL A 1 191 ? 10.422 12.098 -35.860 1.00 51.94 191 VAL A O 1
ATOM 1465 N N . GLY A 1 192 ? 9.371 11.521 -37.757 1.00 39.06 192 GLY A N 1
ATOM 1466 C CA . GLY A 1 192 ? 10.245 10.394 -38.089 1.00 39.06 192 GLY A CA 1
ATOM 1467 C C . GLY A 1 192 ? 10.088 9.158 -37.196 1.00 39.06 192 GLY A C 1
ATOM 1468 O O . GLY A 1 192 ? 10.991 8.324 -37.156 1.00 39.06 192 GLY A O 1
ATOM 1469 N N . GLN A 1 193 ? 8.972 9.022 -36.472 1.00 50.53 193 GLN A N 1
ATOM 1470 C CA . GLN A 1 193 ? 8.664 7.817 -35.697 1.00 50.53 193 GLN A CA 1
ATOM 1471 C C . GLN A 1 193 ? 8.039 6.733 -36.583 1.00 50.53 193 GLN A C 1
ATOM 1473 O O . GLN A 1 193 ? 7.328 7.023 -37.546 1.00 50.53 193 GLN A O 1
ATOM 1478 N N . GLN A 1 194 ? 8.281 5.465 -36.237 1.00 43.28 194 GLN A N 1
ATOM 1479 C CA . GLN A 1 194 ? 7.660 4.327 -36.909 1.00 43.28 194 GLN A CA 1
ATOM 1480 C C . GLN A 1 194 ? 6.134 4.386 -36.731 1.00 43.28 194 GLN A C 1
ATOM 1482 O O . GLN A 1 194 ? 5.628 4.499 -35.613 1.00 43.28 194 GLN A O 1
ATOM 1487 N N . ILE A 1 195 ? 5.397 4.336 -37.843 1.00 43.66 195 ILE A N 1
ATOM 1488 C CA . ILE A 1 195 ? 3.933 4.384 -37.836 1.00 43.66 195 ILE A CA 1
ATOM 1489 C C . ILE A 1 195 ? 3.420 3.025 -37.356 1.00 43.66 195 ILE A C 1
ATOM 1491 O O . ILE A 1 195 ? 3.587 2.017 -38.043 1.00 43.66 195 ILE A O 1
ATOM 1495 N N . ASN A 1 196 ? 2.777 2.981 -36.189 1.00 43.16 196 ASN A N 1
ATOM 1496 C CA . ASN A 1 196 ? 2.075 1.775 -35.752 1.00 43.16 196 ASN A CA 1
ATOM 1497 C C . ASN A 1 196 ? 0.945 1.456 -36.744 1.00 43.16 196 ASN A C 1
ATOM 1499 O O . ASN A 1 196 ? 0.192 2.352 -37.129 1.00 43.16 196 ASN A O 1
ATOM 1503 N N . SER A 1 197 ? 0.829 0.191 -37.166 1.00 42.62 197 SER A N 1
ATOM 1504 C CA . SER A 1 197 ? -0.147 -0.220 -38.185 1.00 42.62 197 SER A CA 1
ATOM 1505 C C . SER A 1 197 ? -1.575 0.216 -37.825 1.00 42.62 197 SER A C 1
ATOM 1507 O O . SER A 1 197 ? -1.991 0.125 -36.671 1.00 42.62 197 SER A O 1
ATOM 1509 N N . PHE A 1 198 ? -2.347 0.647 -38.826 1.00 42.91 198 PHE A N 1
ATOM 1510 C CA . PHE A 1 198 ? -3.732 1.119 -38.676 1.00 42.91 198 PHE A CA 1
ATOM 1511 C C . PHE A 1 198 ? -4.756 -0.001 -38.380 1.00 42.91 198 PHE A C 1
ATOM 1513 O O . PHE A 1 198 ? -5.961 0.224 -38.512 1.00 42.91 198 PHE A O 1
ATOM 1520 N N . SER A 1 199 ? -4.312 -1.209 -38.015 1.00 36.91 199 SER A N 1
ATOM 1521 C CA . SER A 1 199 ? -5.197 -2.362 -37.839 1.00 36.91 199 SER A CA 1
ATOM 1522 C C . SER A 1 199 ? -6.007 -2.268 -36.540 1.00 36.91 199 SER A C 1
ATOM 1524 O O . SER A 1 199 ? -5.469 -2.261 -35.435 1.00 36.91 199 SER A O 1
ATOM 1526 N N . ASP A 1 200 ? -7.335 -2.222 -36.682 1.00 37.31 200 ASP A N 1
ATOM 1527 C CA . ASP A 1 200 ? -8.251 -2.597 -35.608 1.00 37.31 200 ASP A CA 1
ATOM 1528 C C . ASP A 1 200 ? -8.435 -4.117 -35.688 1.00 37.31 200 ASP A C 1
ATOM 1530 O O . ASP A 1 200 ? -9.265 -4.591 -36.468 1.00 37.31 200 ASP A O 1
ATOM 1534 N N . THR A 1 201 ? -7.699 -4.885 -34.891 1.00 27.94 201 THR A N 1
ATOM 1535 C CA . THR A 1 201 ? -8.159 -6.237 -34.552 1.00 27.94 201 THR A CA 1
ATOM 1536 C C . THR A 1 201 ? -8.641 -6.189 -33.107 1.00 27.94 201 THR A C 1
ATOM 1538 O O . THR A 1 201 ? -7.845 -5.856 -32.227 1.00 27.94 201 THR A O 1
ATOM 1541 N N . PRO A 1 202 ? -9.924 -6.484 -32.823 1.00 32.69 202 PRO A N 1
ATOM 1542 C CA . PRO A 1 202 ? -10.296 -6.929 -31.493 1.00 32.69 202 PRO A CA 1
ATOM 1543 C C . PRO A 1 202 ? -9.493 -8.201 -31.238 1.00 32.69 202 PRO A C 1
ATOM 1545 O O . PRO A 1 202 ? -9.507 -9.111 -32.062 1.00 32.69 202 PRO A O 1
ATOM 1548 N N . THR A 1 203 ? -8.766 -8.238 -30.132 1.00 27.98 203 THR A N 1
ATOM 1549 C CA . THR A 1 203 ? -8.089 -9.427 -29.620 1.00 27.98 203 THR A CA 1
ATOM 1550 C C . THR A 1 203 ? -9.088 -10.578 -29.491 1.00 27.98 203 THR A C 1
ATOM 1552 O O . THR A 1 203 ? -9.765 -10.703 -28.475 1.00 27.98 203 THR A O 1
ATOM 1555 N N . ASN A 1 204 ? -9.195 -11.398 -30.534 1.00 26.66 204 ASN A N 1
ATOM 1556 C CA . ASN A 1 204 ? -9.464 -12.816 -30.391 1.00 26.66 204 ASN A CA 1
ATOM 1557 C C . ASN A 1 204 ? -8.102 -13.497 -30.449 1.00 26.66 204 ASN A C 1
ATOM 1559 O O . ASN A 1 204 ? -7.522 -13.679 -31.520 1.00 26.66 204 ASN A O 1
ATOM 1563 N N . ASP A 1 205 ? -7.594 -13.809 -29.260 1.00 33.31 205 ASP A N 1
ATOM 1564 C CA . ASP A 1 205 ? -6.568 -14.818 -29.060 1.00 33.31 205 ASP A CA 1
ATOM 1565 C C . ASP A 1 205 ? -7.002 -16.102 -29.768 1.00 33.31 205 ASP A C 1
ATOM 1567 O O . ASP A 1 205 ? -8.046 -16.662 -29.440 1.00 33.31 205 ASP A O 1
ATOM 1571 N N . ASN A 1 206 ? -6.239 -16.515 -30.781 1.00 30.95 206 ASN A N 1
ATOM 1572 C CA . ASN A 1 206 ? -5.887 -17.917 -31.051 1.00 30.95 206 ASN A CA 1
ATOM 1573 C C . ASN A 1 206 ? -4.911 -18.046 -32.232 1.00 30.95 206 ASN A C 1
ATOM 1575 O O . ASN A 1 206 ? -4.990 -18.952 -33.057 1.00 30.95 206 ASN A O 1
ATOM 1579 N N . SER A 1 207 ? -3.925 -17.158 -32.284 1.00 25.86 207 SER A N 1
ATOM 1580 C CA . SER A 1 207 ? -2.663 -17.459 -32.949 1.00 25.86 207 SER A CA 1
ATOM 1581 C C . SER A 1 207 ? -1.577 -16.806 -32.123 1.00 25.86 207 SER A C 1
ATOM 1583 O O . SER A 1 207 ? -1.582 -15.588 -31.973 1.00 25.86 207 SER A O 1
ATOM 1585 N N . THR A 1 208 ? -0.698 -17.617 -31.551 1.00 34.69 208 THR A N 1
ATOM 1586 C CA . THR A 1 208 ? 0.461 -17.194 -30.773 1.00 34.69 208 THR A CA 1
ATOM 1587 C C . THR A 1 208 ? 1.556 -16.703 -31.725 1.00 34.69 208 THR A C 1
ATOM 1589 O O . THR A 1 208 ? 2.178 -17.526 -32.394 1.00 34.69 208 THR A O 1
ATOM 1592 N N . PRO A 1 209 ? 1.866 -15.397 -31.763 1.00 29.59 209 PRO A N 1
ATOM 1593 C CA . PRO A 1 209 ? 3.232 -14.951 -31.944 1.00 29.59 209 PRO A CA 1
ATOM 1594 C C . PRO A 1 209 ? 3.771 -14.459 -30.596 1.00 29.59 209 PRO A C 1
ATOM 1596 O O . PRO A 1 209 ? 3.047 -13.963 -29.736 1.00 29.59 209 PRO A O 1
ATOM 1599 N N . SER A 1 210 ? 5.067 -14.648 -30.393 1.00 34.03 210 SER A N 1
ATOM 1600 C CA . SER A 1 210 ? 5.819 -14.385 -29.165 1.00 34.03 210 SER A CA 1
ATOM 1601 C C . SER A 1 210 ? 5.601 -12.973 -28.577 1.00 34.03 210 SER A C 1
ATOM 1603 O O . SER A 1 210 ? 6.317 -12.030 -28.917 1.00 34.03 210 SER A O 1
ATOM 1605 N N . ASN A 1 211 ? 4.664 -12.836 -27.632 1.00 44.44 211 ASN A N 1
ATOM 1606 C CA . ASN A 1 211 ? 4.375 -11.596 -26.890 1.00 44.44 211 ASN A CA 1
ATOM 1607 C C . ASN A 1 211 ? 5.530 -11.102 -25.990 1.00 44.44 211 ASN A C 1
ATOM 1609 O O . ASN A 1 211 ? 5.497 -9.964 -25.527 1.00 44.44 211 ASN A O 1
ATOM 1613 N N . GLY A 1 212 ? 6.567 -11.915 -25.757 1.00 49.81 212 GLY A N 1
ATOM 1614 C CA . GLY A 1 212 ? 7.686 -11.556 -24.877 1.00 49.81 212 GLY A CA 1
ATOM 1615 C C . GLY A 1 212 ? 8.491 -10.334 -25.343 1.00 49.81 212 GLY A C 1
ATOM 1616 O O . GLY A 1 212 ? 8.940 -9.548 -24.510 1.00 49.81 212 GLY A O 1
ATOM 1617 N N . ASN A 1 213 ? 8.623 -10.117 -26.657 1.00 56.97 213 ASN A N 1
ATOM 1618 C CA . ASN A 1 213 ? 9.511 -9.074 -27.188 1.00 56.97 213 ASN A CA 1
ATOM 1619 C C . ASN A 1 213 ? 8.979 -7.648 -26.952 1.00 56.97 213 ASN A C 1
ATOM 1621 O O . ASN A 1 213 ? 9.755 -6.757 -26.620 1.00 56.97 213 ASN A O 1
ATOM 1625 N N . ASN A 1 214 ? 7.660 -7.432 -27.034 1.00 72.25 214 ASN A N 1
ATOM 1626 C CA . ASN A 1 214 ? 7.046 -6.109 -26.837 1.00 72.25 214 ASN A CA 1
ATOM 1627 C C . ASN A 1 214 ? 7.091 -5.664 -25.358 1.00 72.25 214 ASN A C 1
ATOM 1629 O O . ASN A 1 214 ? 7.289 -4.491 -25.048 1.00 72.25 214 ASN A O 1
ATOM 1633 N N . SER A 1 215 ? 6.948 -6.600 -24.417 1.00 77.44 215 SER A N 1
ATOM 1634 C CA . SER A 1 215 ? 7.046 -6.299 -22.982 1.00 77.44 215 SER A CA 1
ATOM 1635 C C . SER A 1 215 ? 8.472 -5.941 -22.551 1.00 77.44 215 SER A C 1
ATOM 1637 O O . SER A 1 215 ? 8.661 -4.989 -21.794 1.00 77.44 215 SER A O 1
ATOM 1639 N N . LEU A 1 216 ? 9.484 -6.650 -23.064 1.00 84.06 216 LEU A N 1
ATOM 1640 C CA . LEU A 1 216 ? 10.890 -6.319 -22.802 1.00 84.06 216 LEU A CA 1
ATOM 1641 C C . LEU A 1 216 ? 11.284 -4.970 -23.422 1.00 84.06 216 LEU A C 1
ATOM 1643 O O . LEU A 1 216 ? 11.983 -4.185 -22.784 1.00 84.06 216 LEU A O 1
ATOM 1647 N N . GLU A 1 217 ? 10.776 -4.656 -24.616 1.00 87.31 217 GLU A N 1
ATOM 1648 C CA . GLU A 1 217 ? 10.966 -3.343 -25.238 1.00 87.31 217 GLU A CA 1
ATOM 1649 C C . GLU A 1 217 ? 10.364 -2.219 -24.379 1.00 87.31 217 GLU A C 1
ATOM 1651 O O . GLU A 1 217 ? 11.023 -1.212 -24.125 1.00 87.31 217 GLU A O 1
ATOM 1656 N N . LYS A 1 218 ? 9.142 -2.390 -23.855 1.00 89.38 218 LYS A N 1
ATOM 1657 C CA . LYS A 1 218 ? 8.522 -1.400 -22.956 1.00 89.38 218 LYS A CA 1
ATOM 1658 C C . LYS A 1 218 ? 9.312 -1.188 -21.667 1.00 89.38 218 LYS A C 1
ATOM 1660 O O . LYS A 1 218 ? 9.442 -0.040 -21.238 1.00 89.38 218 LYS A O 1
ATOM 1665 N N . LEU A 1 219 ? 9.852 -2.252 -21.072 1.00 90.88 219 LEU A N 1
ATOM 1666 C CA . LEU A 1 219 ? 10.736 -2.155 -19.906 1.00 90.88 219 LEU A CA 1
ATOM 1667 C C . LEU A 1 219 ? 11.991 -1.330 -20.209 1.00 90.88 219 LEU A C 1
ATOM 1669 O O . LEU A 1 219 ? 12.379 -0.492 -19.393 1.00 90.88 219 LEU A O 1
ATOM 1673 N N . GLU A 1 220 ? 12.592 -1.526 -21.383 1.00 90.31 220 GLU A N 1
ATOM 1674 C CA . GLU A 1 220 ? 13.763 -0.759 -21.812 1.00 90.31 220 GLU A CA 1
ATOM 1675 C C . GLU A 1 220 ? 13.408 0.711 -22.069 1.00 90.31 220 GLU A C 1
ATOM 1677 O O . GLU A 1 220 ? 14.055 1.615 -21.541 1.00 90.31 220 GLU A O 1
ATOM 1682 N N . LEU A 1 221 ? 12.316 0.971 -22.794 1.00 89.38 221 LEU A N 1
ATOM 1683 C CA . LEU A 1 221 ? 11.818 2.325 -23.049 1.00 89.38 221 LEU A CA 1
ATOM 1684 C C . LEU A 1 221 ? 11.447 3.071 -21.758 1.00 89.38 221 LEU A C 1
ATOM 1686 O O . LEU A 1 221 ? 11.539 4.299 -21.713 1.00 89.38 221 LEU A O 1
ATOM 1690 N N . ALA A 1 222 ? 11.041 2.353 -20.707 1.00 93.94 222 ALA A N 1
ATOM 1691 C CA . ALA A 1 222 ? 10.706 2.933 -19.412 1.00 93.94 222 ALA A CA 1
ATOM 1692 C C . ALA A 1 222 ? 11.924 3.462 -18.633 1.00 93.94 222 ALA A C 1
ATOM 1694 O O . ALA A 1 222 ? 11.732 4.226 -17.686 1.00 93.94 222 ALA A O 1
ATOM 1695 N N . LYS A 1 223 ? 13.163 3.137 -19.041 1.00 93.56 223 LYS A N 1
ATOM 1696 C CA . LYS A 1 223 ? 14.372 3.792 -18.505 1.00 93.56 223 LYS A CA 1
ATOM 1697 C C . LYS A 1 223 ? 14.384 5.296 -18.786 1.00 93.56 223 LYS A C 1
ATOM 1699 O O . LYS A 1 223 ? 14.931 6.062 -17.991 1.00 93.56 223 LYS A O 1
ATOM 1704 N N . ASP A 1 224 ? 13.736 5.747 -19.867 1.00 94.88 224 ASP A N 1
ATOM 1705 C CA . ASP A 1 224 ? 13.461 7.169 -20.079 1.00 94.88 224 ASP A CA 1
ATOM 1706 C C . ASP A 1 224 ? 12.325 7.632 -19.153 1.00 94.88 224 ASP A C 1
ATOM 1708 O O . ASP A 1 224 ? 11.145 7.734 -19.509 1.00 94.88 224 ASP A O 1
ATOM 1712 N N . ARG A 1 225 ? 12.714 7.969 -17.924 1.00 95.00 225 ARG A N 1
ATOM 1713 C CA . ARG A 1 225 ? 11.814 8.488 -16.887 1.00 95.00 225 ARG A CA 1
ATOM 1714 C C . ARG A 1 225 ? 11.112 9.779 -17.302 1.00 95.00 225 ARG A C 1
ATOM 1716 O O . ARG A 1 225 ? 9.999 10.041 -16.846 1.00 95.00 225 ARG A O 1
ATOM 1723 N N . THR A 1 226 ? 11.726 10.587 -18.168 1.00 95.12 226 THR A N 1
ATOM 1724 C CA . THR A 1 226 ? 11.109 11.821 -18.674 1.00 95.12 226 THR A CA 1
ATOM 1725 C C . THR A 1 226 ? 9.949 11.489 -19.601 1.00 95.12 226 THR A C 1
ATOM 1727 O O . THR A 1 226 ? 8.887 12.106 -19.503 1.00 95.12 226 THR A O 1
ATOM 1730 N N . ARG A 1 227 ? 10.113 10.489 -20.470 1.00 94.88 227 ARG A N 1
ATOM 1731 C CA . ARG A 1 227 ? 9.035 9.976 -21.320 1.00 94.88 227 ARG A CA 1
ATOM 1732 C C . ARG A 1 227 ? 7.898 9.379 -20.495 1.00 94.88 227 ARG A C 1
ATOM 1734 O O . ARG A 1 227 ? 6.745 9.725 -20.753 1.00 94.88 227 ARG A O 1
ATOM 1741 N N . VAL A 1 228 ? 8.200 8.546 -19.496 1.00 96.00 228 VAL A N 1
ATOM 1742 C CA . VAL A 1 228 ? 7.180 7.964 -18.599 1.00 96.00 228 VAL A CA 1
ATOM 1743 C C . VAL A 1 228 ? 6.413 9.065 -17.859 1.00 96.00 228 VAL A C 1
ATOM 1745 O O . VAL A 1 228 ? 5.182 9.070 -17.863 1.00 96.00 228 VAL A O 1
ATOM 1748 N N . TYR A 1 229 ? 7.116 10.062 -17.317 1.00 97.12 229 TYR A N 1
ATOM 1749 C CA . TYR A 1 229 ? 6.489 11.216 -16.674 1.00 97.12 229 TYR A CA 1
ATOM 1750 C C . TYR A 1 229 ? 5.592 12.012 -17.627 1.00 97.12 229 TYR A C 1
ATOM 1752 O O . TYR A 1 229 ? 4.449 12.310 -17.287 1.00 97.12 229 TYR A O 1
ATOM 1760 N N . LYS A 1 230 ? 6.065 12.328 -18.841 1.00 95.19 230 LYS A N 1
ATOM 1761 C CA . LYS A 1 230 ? 5.262 13.031 -19.858 1.00 95.19 230 LYS A CA 1
ATOM 1762 C C . LYS A 1 230 ? 4.017 12.234 -20.249 1.00 95.19 230 LYS A C 1
ATOM 1764 O O . LYS A 1 230 ? 2.958 12.828 -20.450 1.00 95.19 230 LYS A O 1
ATOM 1769 N N . LEU A 1 231 ? 4.123 10.907 -20.329 1.00 95.00 231 LEU A N 1
ATOM 1770 C CA . LEU A 1 231 ? 2.988 10.024 -20.584 1.00 95.00 231 LEU A CA 1
ATOM 1771 C C . LEU A 1 231 ? 1.959 10.101 -19.450 1.00 95.00 231 LEU A C 1
ATOM 1773 O O . LEU A 1 231 ? 0.777 10.315 -19.724 1.00 95.00 231 LEU A O 1
ATOM 1777 N N . PHE A 1 232 ? 2.388 9.977 -18.191 1.00 96.31 232 PHE A N 1
ATOM 1778 C CA . PHE A 1 232 ? 1.482 10.117 -17.051 1.00 96.31 232 PHE A CA 1
ATOM 1779 C C . PHE A 1 232 ? 0.877 11.516 -16.967 1.00 96.31 232 PHE A C 1
ATOM 1781 O O . PHE A 1 232 ? -0.329 11.625 -16.783 1.00 96.31 232 PHE A O 1
ATOM 1788 N N . MET A 1 233 ? 1.654 12.568 -17.221 1.00 95.00 233 MET A N 1
ATOM 1789 C CA . MET A 1 233 ? 1.151 13.940 -17.261 1.00 95.00 233 MET A CA 1
ATOM 1790 C C . MET A 1 233 ? 0.057 14.118 -18.316 1.00 95.00 233 MET A C 1
ATOM 1792 O O . MET A 1 233 ? -1.026 14.619 -18.022 1.00 95.00 233 MET A O 1
ATOM 1796 N N . LYS A 1 234 ? 0.307 13.654 -19.546 1.00 93.12 234 LYS A N 1
ATOM 1797 C CA . LYS A 1 234 ? -0.676 13.698 -20.636 1.00 93.12 234 LYS A CA 1
ATOM 1798 C C . LYS A 1 234 ? -1.952 12.945 -20.257 1.00 93.12 234 LYS A C 1
ATOM 1800 O O . LYS A 1 234 ? -3.050 13.463 -20.442 1.00 93.12 234 LYS A O 1
ATOM 1805 N N . ASN A 1 235 ? -1.812 11.743 -19.701 1.00 90.69 235 ASN A N 1
ATOM 1806 C CA . ASN A 1 235 ? -2.951 10.945 -19.252 1.00 90.69 235 ASN A CA 1
ATOM 1807 C C . ASN A 1 235 ? -3.716 11.641 -18.122 1.00 90.69 235 ASN A C 1
ATOM 1809 O O . ASN A 1 235 ? -4.944 11.647 -18.141 1.00 90.69 235 ASN A O 1
ATOM 1813 N N . ALA A 1 236 ? -3.013 12.265 -17.176 1.00 90.00 236 ALA A N 1
ATOM 1814 C CA . ALA A 1 236 ? -3.635 12.974 -16.072 1.00 90.00 236 ALA A CA 1
ATOM 1815 C C . ALA A 1 236 ? -4.476 14.156 -16.567 1.00 90.00 236 ALA A C 1
ATOM 1817 O O . ALA A 1 236 ? -5.635 14.311 -16.178 1.00 90.00 236 ALA A O 1
ATOM 1818 N N . LEU A 1 237 ? -3.919 14.956 -17.481 1.00 88.19 237 LEU A N 1
ATOM 1819 C CA . LEU A 1 237 ? -4.615 16.081 -18.106 1.00 88.19 237 LEU A CA 1
ATOM 1820 C C . LEU A 1 237 ? -5.856 15.620 -18.879 1.00 88.19 237 LEU A C 1
ATOM 1822 O O . LEU A 1 237 ? -6.930 16.187 -18.688 1.00 88.19 237 LEU A O 1
ATOM 1826 N N . ASN A 1 238 ? -5.745 14.542 -19.661 1.00 87.56 238 ASN A N 1
ATOM 1827 C CA . ASN A 1 238 ? -6.876 13.956 -20.390 1.00 87.56 238 ASN A CA 1
ATOM 1828 C C . ASN A 1 238 ? -7.995 13.445 -19.465 1.00 87.56 238 ASN A C 1
ATOM 1830 O O . ASN A 1 238 ? -9.151 13.382 -19.872 1.00 87.56 238 ASN A O 1
ATOM 1834 N N . LEU A 1 239 ? -7.662 13.083 -18.223 1.00 85.31 239 LEU A N 1
ATOM 1835 C CA . LEU A 1 239 ? -8.612 12.646 -17.197 1.00 85.31 239 LEU A CA 1
ATOM 1836 C C . LEU A 1 239 ? -9.129 13.801 -16.316 1.00 85.31 239 LEU A C 1
ATOM 1838 O O . LEU A 1 239 ? -9.882 13.563 -15.371 1.00 85.31 239 LEU A O 1
ATOM 1842 N N . GLY A 1 240 ? -8.758 15.050 -16.621 1.00 83.56 240 GLY A N 1
ATOM 1843 C CA . GLY A 1 240 ? -9.265 16.245 -15.947 1.00 83.56 240 GLY A CA 1
ATOM 1844 C C . GLY A 1 240 ? -8.447 16.717 -14.741 1.00 83.56 240 GLY A C 1
ATOM 1845 O O . GLY A 1 240 ? -8.980 17.450 -13.906 1.00 83.56 240 GLY A O 1
ATOM 1846 N N . ALA A 1 241 ? -7.164 16.344 -14.635 1.00 81.69 241 ALA A N 1
ATOM 1847 C CA . ALA A 1 241 ? -6.286 16.797 -13.547 1.00 81.69 241 ALA A CA 1
ATOM 1848 C C . ALA A 1 241 ? -6.103 18.329 -13.483 1.00 81.69 241 ALA A C 1
ATOM 1850 O O . ALA A 1 241 ? -5.792 18.861 -12.419 1.00 81.69 241 ALA A O 1
ATOM 1851 N N . ALA A 1 242 ? -6.361 19.052 -14.583 1.00 70.12 242 ALA A N 1
ATOM 1852 C CA . ALA A 1 242 ? -6.331 20.519 -14.632 1.00 70.12 242 ALA A CA 1
ATOM 1853 C C . ALA A 1 242 ? -7.286 21.190 -13.621 1.00 70.12 242 ALA A C 1
ATOM 1855 O O . ALA A 1 242 ? -7.036 22.312 -13.196 1.00 70.12 242 ALA A O 1
ATOM 1856 N N . ASN A 1 243 ? -8.324 20.480 -13.167 1.00 68.31 243 ASN A N 1
ATOM 1857 C CA . ASN A 1 243 ? -9.301 20.975 -12.193 1.00 68.31 243 ASN A CA 1
ATOM 1858 C C . ASN A 1 243 ? -8.916 20.636 -10.739 1.00 68.31 243 ASN A C 1
ATOM 1860 O O . ASN A 1 243 ? -9.790 20.433 -9.900 1.00 68.31 243 ASN A O 1
ATOM 1864 N N . GLY A 1 244 ? -7.619 20.466 -10.451 1.00 70.50 244 GLY A N 1
ATOM 1865 C CA . GLY A 1 244 ? -7.123 20.076 -9.125 1.00 70.50 244 GLY A CA 1
ATOM 1866 C C . GLY A 1 244 ? -7.427 18.622 -8.740 1.00 70.50 244 GLY A C 1
ATOM 1867 O O . GLY A 1 244 ? -7.308 18.252 -7.574 1.00 70.50 244 GLY A O 1
ATOM 1868 N N . LYS A 1 245 ? -7.826 17.782 -9.703 1.00 82.56 245 LYS A N 1
ATOM 1869 C CA . LYS A 1 245 ? -8.151 16.372 -9.461 1.00 82.56 245 LYS A CA 1
ATOM 1870 C C . LYS A 1 24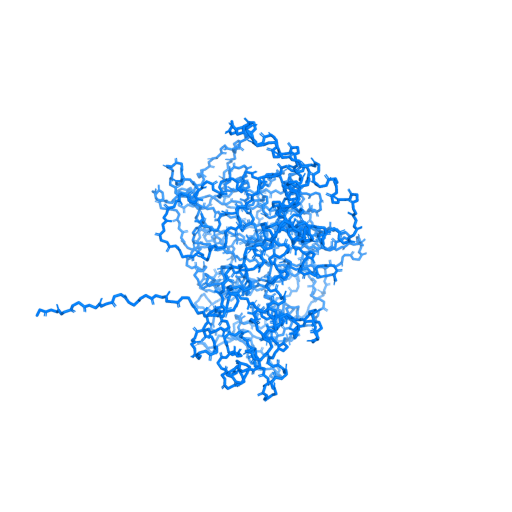5 ? -6.886 15.515 -9.438 1.00 82.56 245 LYS A C 1
ATOM 1872 O O . LYS A 1 245 ? -6.125 15.486 -10.400 1.00 82.56 245 LYS A O 1
ATOM 1877 N N . LEU A 1 246 ? -6.720 14.758 -8.361 1.00 87.00 246 LEU A N 1
ATOM 1878 C CA . LEU A 1 246 ? -5.690 13.731 -8.199 1.00 87.00 246 LEU A CA 1
ATOM 1879 C C . LEU A 1 246 ? -6.158 12.416 -8.843 1.00 87.00 246 LEU A C 1
ATOM 1881 O O . LEU A 1 246 ? -6.636 11.504 -8.169 1.00 87.00 246 LEU A O 1
ATOM 1885 N N . VAL A 1 247 ? -6.124 12.369 -10.172 1.00 90.44 247 VAL A N 1
ATOM 1886 C CA . VAL A 1 247 ? -6.753 11.314 -10.983 1.00 90.44 247 VAL A CA 1
ATOM 1887 C C . VAL A 1 247 ? -6.115 9.935 -10.829 1.00 90.44 247 VAL A C 1
ATOM 1889 O O . VAL A 1 247 ? -6.806 8.938 -11.039 1.00 90.44 247 VAL A O 1
ATOM 1892 N N . PHE A 1 248 ? -4.831 9.858 -10.470 1.00 92.88 248 PHE A N 1
ATOM 1893 C CA . PHE A 1 248 ? -4.159 8.583 -10.214 1.00 92.88 248 PHE A CA 1
ATOM 1894 C C . PHE A 1 248 ? -4.275 8.173 -8.747 1.00 92.88 248 PHE A C 1
ATOM 1896 O O . PHE A 1 248 ? -4.583 7.013 -8.464 1.00 92.88 248 PHE A O 1
ATOM 1903 N N . LEU A 1 249 ? -4.112 9.123 -7.818 1.00 90.25 249 LEU A N 1
ATOM 1904 C CA . LEU A 1 249 ? -4.313 8.864 -6.390 1.00 90.25 249 LEU A CA 1
ATOM 1905 C C . LEU A 1 249 ? -5.746 8.394 -6.088 1.00 90.25 249 LEU A C 1
ATOM 1907 O O . LEU A 1 249 ? -5.931 7.480 -5.297 1.00 90.25 249 LEU A O 1
ATOM 1911 N N . TYR A 1 250 ? -6.755 8.974 -6.744 1.00 90.62 250 TYR A N 1
ATOM 1912 C CA . TYR A 1 250 ? -8.167 8.597 -6.594 1.00 90.62 250 TYR A CA 1
ATOM 1913 C C . TYR A 1 250 ? -8.708 7.856 -7.821 1.00 90.62 250 TYR A C 1
ATOM 1915 O O . TYR A 1 250 ? -9.875 8.001 -8.189 1.00 90.62 250 TYR A O 1
ATOM 1923 N N . GLN A 1 251 ? -7.871 7.045 -8.476 1.00 87.62 251 GLN A N 1
ATOM 1924 C CA . GLN A 1 251 ? -8.310 6.231 -9.612 1.00 87.62 251 GLN A CA 1
ATOM 1925 C C . GLN A 1 251 ? -9.424 5.250 -9.209 1.00 87.62 251 GLN A C 1
ATOM 1927 O O . GLN A 1 251 ? -10.345 5.007 -9.997 1.00 87.62 251 GLN A O 1
ATOM 1932 N N . GLY A 1 252 ? -9.342 4.723 -7.983 1.00 89.12 252 GLY A N 1
ATOM 1933 C CA . GLY A 1 252 ? -10.308 3.802 -7.401 1.00 89.12 252 GLY A CA 1
ATOM 1934 C C . GLY A 1 252 ? -10.050 2.351 -7.803 1.00 89.12 252 GLY A C 1
ATOM 1935 O O . GLY A 1 252 ? -9.728 2.043 -8.954 1.00 89.12 252 GLY A O 1
ATOM 1936 N N . VAL A 1 253 ? -10.278 1.428 -6.865 1.00 91.69 253 VAL A N 1
ATOM 1937 C CA . VAL A 1 253 ? -10.113 -0.017 -7.102 1.00 91.69 253 VAL A CA 1
ATOM 1938 C C . VAL A 1 253 ? -11.014 -0.550 -8.225 1.00 91.69 253 VAL A C 1
ATOM 1940 O O . VAL A 1 253 ? -10.692 -1.545 -8.862 1.00 91.69 253 VAL A O 1
ATOM 1943 N N . GLN A 1 254 ? -12.117 0.134 -8.541 1.00 90.44 254 GLN A N 1
ATOM 1944 C CA . GLN A 1 254 ? -13.029 -0.258 -9.624 1.00 90.44 254 GLN A CA 1
ATOM 1945 C C . GLN A 1 254 ? -12.366 -0.254 -11.010 1.00 90.44 254 GLN A C 1
ATOM 1947 O O . GLN A 1 254 ? -12.809 -0.981 -11.892 1.00 90.44 254 GLN A O 1
ATOM 1952 N N . LYS A 1 255 ? -11.297 0.533 -11.199 1.00 89.50 255 LYS A N 1
ATOM 1953 C CA . LYS A 1 255 ? -10.508 0.573 -12.442 1.00 89.50 255 LYS A CA 1
ATOM 1954 C C . LYS A 1 255 ? -9.269 -0.327 -12.395 1.00 89.50 255 LYS A C 1
ATOM 1956 O O . LYS A 1 255 ? -8.482 -0.314 -13.340 1.00 89.50 255 LYS A O 1
ATOM 1961 N N . SER A 1 256 ? -9.062 -1.055 -11.298 1.00 93.81 256 SER A N 1
ATOM 1962 C CA . SER A 1 256 ? -7.934 -1.967 -11.144 1.00 93.81 256 SER A CA 1
ATOM 1963 C C . SER A 1 256 ? -8.204 -3.279 -11.884 1.00 93.81 256 SER A C 1
ATOM 1965 O O . SER A 1 256 ? -9.218 -3.921 -11.594 1.00 93.81 256 SER A O 1
ATOM 1967 N N . PRO A 1 257 ? -7.290 -3.755 -12.752 1.00 94.31 257 PRO A N 1
ATOM 1968 C CA . PRO A 1 257 ? -7.386 -5.111 -13.296 1.00 94.31 257 PRO A CA 1
ATOM 1969 C C . PRO A 1 257 ? -7.223 -6.175 -12.196 1.00 94.31 257 PRO A C 1
ATOM 1971 O O . PRO A 1 257 ? -7.633 -7.319 -12.367 1.00 94.31 257 PRO A O 1
ATOM 1974 N N . TYR A 1 258 ? -6.677 -5.793 -11.035 1.00 95.56 258 TYR A N 1
ATOM 1975 C CA . TYR A 1 258 ? -6.398 -6.701 -9.931 1.00 95.56 258 TYR A CA 1
ATOM 1976 C C . TYR A 1 258 ? -7.512 -6.770 -8.881 1.00 95.56 258 TYR A C 1
ATOM 1978 O O . TYR A 1 258 ? -7.399 -7.530 -7.924 1.00 95.56 258 TYR A O 1
ATOM 1986 N N . LYS A 1 259 ? -8.621 -6.037 -9.052 1.00 95.75 259 LYS A N 1
ATOM 1987 C CA . LYS A 1 259 ? -9.730 -6.006 -8.079 1.00 95.75 259 LYS A CA 1
ATOM 1988 C C . LYS A 1 259 ? -10.244 -7.403 -7.718 1.00 95.75 259 LYS A C 1
ATOM 1990 O O . LYS A 1 259 ? -10.486 -7.697 -6.551 1.00 95.75 259 LYS A O 1
ATOM 1995 N N . GLN A 1 260 ? -10.413 -8.266 -8.717 1.00 96.12 260 GLN A N 1
ATOM 1996 C CA . GLN A 1 260 ? -10.919 -9.625 -8.507 1.00 96.12 260 GLN A CA 1
ATOM 1997 C C . GLN A 1 260 ? -9.964 -10.512 -7.694 1.00 96.12 260 GLN A C 1
ATOM 1999 O O . GLN A 1 260 ? -10.408 -11.507 -7.134 1.00 96.12 260 GLN A O 1
ATOM 2004 N N . HIS A 1 261 ? -8.687 -10.126 -7.590 1.00 96.44 261 HIS A N 1
ATOM 2005 C CA . HIS A 1 261 ? -7.659 -10.869 -6.869 1.00 96.44 261 HIS A CA 1
ATOM 2006 C C . HIS A 1 261 ? -7.626 -10.583 -5.362 1.00 96.44 261 HIS A C 1
ATOM 2008 O O . HIS A 1 261 ? -6.987 -11.322 -4.618 1.00 96.44 261 HIS A O 1
ATOM 2014 N N . ILE A 1 262 ? -8.308 -9.527 -4.897 1.00 98.06 262 ILE A N 1
ATOM 2015 C CA . ILE A 1 262 ? -8.250 -9.069 -3.497 1.00 98.06 262 ILE A CA 1
ATOM 2016 C C . ILE A 1 262 ? -8.659 -10.177 -2.522 1.00 98.06 262 ILE A C 1
ATOM 2018 O O . ILE A 1 262 ? -8.072 -10.307 -1.450 1.00 98.06 262 ILE A O 1
ATOM 2022 N N . LYS A 1 263 ? -9.641 -11.005 -2.899 1.00 97.75 263 LYS A N 1
ATOM 2023 C CA . LYS A 1 263 ? -10.105 -12.117 -2.059 1.00 97.75 263 LYS A CA 1
ATOM 2024 C C . LYS A 1 263 ? -9.012 -13.165 -1.821 1.00 97.75 263 LYS A C 1
ATOM 2026 O O . LYS A 1 263 ? -8.976 -13.724 -0.734 1.00 97.75 263 LYS A O 1
ATOM 2031 N N . GLN A 1 264 ? -8.124 -13.391 -2.793 1.00 98.38 264 GLN A N 1
ATOM 2032 C CA . GLN A 1 264 ? -7.014 -14.347 -2.693 1.00 98.38 264 GLN A CA 1
ATOM 2033 C C . GLN A 1 264 ? -5.736 -13.741 -2.096 1.00 98.38 264 GLN A C 1
ATOM 2035 O O . GLN A 1 264 ? -4.741 -14.447 -1.961 1.00 98.38 264 GLN A O 1
ATOM 2040 N N . TYR A 1 265 ? -5.707 -12.445 -1.758 1.00 98.56 265 TYR A N 1
ATOM 2041 C CA . TYR A 1 265 ? -4.496 -11.832 -1.202 1.00 98.56 265 TYR A CA 1
ATOM 2042 C C . TYR A 1 265 ? -3.994 -12.518 0.074 1.00 98.56 265 TYR A C 1
ATOM 2044 O O . TYR A 1 265 ? -2.794 -12.772 0.127 1.00 98.56 265 TYR A O 1
ATOM 2052 N N . PRO A 1 266 ? -4.839 -12.858 1.071 1.00 98.44 266 PRO A N 1
ATOM 2053 C CA . PRO A 1 266 ? -4.363 -13.573 2.252 1.00 98.44 266 PRO A CA 1
ATOM 2054 C C . PRO A 1 266 ? -3.679 -14.898 1.901 1.00 98.44 266 PRO A C 1
ATOM 2056 O O . PRO A 1 266 ? -2.536 -15.110 2.281 1.00 98.44 266 PRO A O 1
ATOM 2059 N N . GLU A 1 267 ? -4.318 -15.743 1.092 1.00 98.19 267 GLU A N 1
ATOM 2060 C CA . GLU A 1 267 ? -3.752 -17.029 0.666 1.00 98.19 267 GLU A CA 1
ATOM 2061 C C . GLU A 1 267 ? -2.395 -16.852 -0.033 1.00 98.19 267 GLU A C 1
ATOM 2063 O O . GLU A 1 267 ? -1.402 -17.454 0.374 1.00 98.19 267 GLU A O 1
ATOM 2068 N N . ARG A 1 268 ? -2.306 -15.927 -0.995 1.00 98.12 268 ARG A N 1
ATOM 2069 C CA . ARG A 1 268 ? -1.062 -15.636 -1.729 1.00 98.12 268 ARG A CA 1
ATOM 2070 C C . ARG A 1 268 ? 0.066 -15.120 -0.842 1.00 98.12 268 ARG A C 1
ATOM 2072 O O . ARG A 1 268 ? 1.229 -15.387 -1.115 1.00 98.12 268 ARG A O 1
ATOM 2079 N N . LEU A 1 269 ? -0.256 -14.383 0.221 1.00 98.44 269 LEU A N 1
ATOM 2080 C CA . LEU A 1 269 ? 0.728 -13.921 1.207 1.00 98.44 269 LEU A CA 1
ATOM 2081 C C . LEU A 1 269 ? 1.243 -15.042 2.118 1.00 98.44 269 LEU A C 1
ATOM 2083 O O . LEU A 1 269 ? 2.145 -14.794 2.909 1.00 98.44 269 LEU A O 1
ATOM 2087 N N . THR A 1 270 ? 0.687 -16.253 2.041 1.00 97.25 270 THR A N 1
ATOM 2088 C CA . THR A 1 270 ? 1.233 -17.437 2.725 1.00 97.25 270 THR A CA 1
ATOM 2089 C C . THR A 1 270 ? 2.125 -18.291 1.821 1.00 97.25 270 THR A C 1
ATOM 2091 O O . THR A 1 270 ? 2.847 -19.156 2.326 1.00 97.25 270 THR A O 1
ATOM 2094 N N . GLU A 1 271 ? 2.129 -18.031 0.509 1.00 95.06 271 GLU A N 1
ATOM 2095 C CA . GLU A 1 271 ? 2.947 -18.752 -0.469 1.00 95.06 271 GLU A CA 1
ATOM 2096 C C . GLU A 1 271 ? 4.445 -18.471 -0.263 1.00 95.06 271 GLU A C 1
ATOM 2098 O O . GLU A 1 271 ? 4.864 -17.357 0.057 1.00 95.06 271 GLU A O 1
ATOM 2103 N N . LYS A 1 272 ? 5.272 -19.498 -0.477 1.00 95.06 272 LYS A N 1
ATOM 2104 C CA . LYS A 1 272 ? 6.737 -19.410 -0.472 1.00 95.06 272 LYS A CA 1
ATOM 2105 C C . LYS A 1 272 ? 7.284 -19.855 -1.830 1.00 95.06 272 LYS A C 1
ATOM 2107 O O . LYS A 1 272 ? 6.640 -20.673 -2.487 1.00 95.06 272 LYS A O 1
ATOM 2112 N N . PRO A 1 273 ? 8.469 -19.370 -2.245 1.00 96.56 273 PRO A N 1
ATOM 2113 C CA . PRO A 1 273 ? 9.159 -19.956 -3.387 1.00 96.56 273 PRO A CA 1
ATOM 2114 C C . PRO A 1 273 ? 9.454 -21.436 -3.106 1.00 96.56 273 PRO A C 1
ATOM 2116 O O . PRO A 1 273 ? 9.868 -21.785 -2.000 1.00 96.56 273 PRO A O 1
ATOM 2119 N N . ASP A 1 274 ? 9.230 -22.292 -4.103 1.00 95.44 274 ASP A N 1
ATOM 2120 C CA . ASP A 1 274 ? 9.440 -23.743 -4.012 1.00 95.44 274 ASP A CA 1
ATOM 2121 C C . ASP A 1 274 ? 10.897 -24.153 -4.299 1.00 95.44 274 ASP A C 1
ATOM 2123 O O . ASP A 1 274 ? 11.277 -25.299 -4.076 1.00 95.44 274 ASP A O 1
ATOM 2127 N N . GLY A 1 275 ? 11.721 -23.217 -4.785 1.00 94.19 275 GLY A N 1
ATOM 2128 C CA . GLY A 1 275 ? 13.124 -23.444 -5.127 1.00 94.19 275 GLY A CA 1
ATOM 2129 C C . GLY A 1 275 ? 13.347 -24.135 -6.476 1.00 94.19 275 GLY A C 1
ATOM 2130 O O . GLY A 1 275 ? 14.492 -24.228 -6.907 1.00 94.19 275 GLY A O 1
ATOM 2131 N N . ALA A 1 276 ? 12.284 -24.571 -7.157 1.00 94.00 276 ALA A N 1
ATOM 2132 C CA . ALA A 1 276 ? 12.351 -25.275 -8.436 1.00 94.00 276 ALA A CA 1
ATOM 2133 C C . ALA A 1 276 ? 11.689 -24.472 -9.565 1.00 94.00 276 ALA A C 1
ATOM 2135 O O . ALA A 1 276 ? 12.341 -24.121 -10.546 1.00 94.00 276 ALA A O 1
ATOM 2136 N N . ASN A 1 277 ? 10.405 -24.139 -9.419 1.00 96.19 277 ASN A N 1
ATOM 2137 C CA . ASN A 1 277 ? 9.635 -23.384 -10.409 1.00 96.19 277 ASN A CA 1
ATOM 2138 C C . ASN A 1 277 ? 9.594 -21.888 -10.089 1.00 96.19 277 ASN A C 1
ATOM 2140 O O . ASN A 1 277 ? 9.488 -21.059 -11.002 1.00 96.19 277 ASN A O 1
ATOM 2144 N N . VAL A 1 278 ? 9.654 -21.558 -8.797 1.00 97.75 278 VAL A N 1
ATOM 2145 C CA . VAL A 1 278 ? 9.663 -20.201 -8.262 1.00 97.75 278 VAL A CA 1
ATOM 2146 C C . VAL A 1 278 ? 10.810 -20.065 -7.265 1.00 97.75 278 VAL A C 1
ATOM 2148 O O . VAL A 1 278 ? 10.837 -20.728 -6.230 1.00 97.75 278 VAL A O 1
ATOM 2151 N N . ILE A 1 279 ? 11.742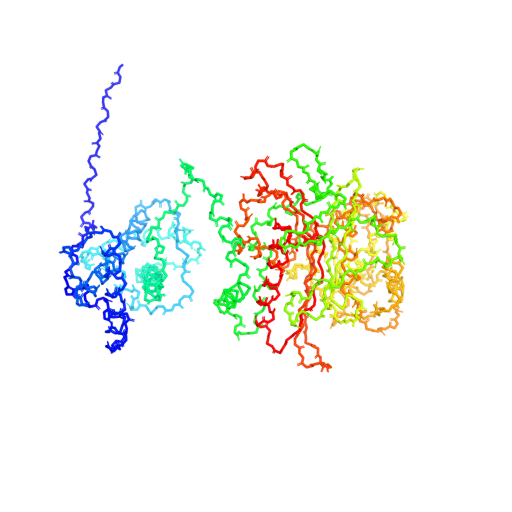 -19.163 -7.557 1.00 97.62 279 ILE A N 1
ATOM 2152 C CA . ILE A 1 279 ? 12.895 -18.838 -6.709 1.00 97.62 279 ILE A CA 1
ATOM 2153 C C . ILE A 1 279 ? 12.757 -17.444 -6.089 1.00 97.62 279 ILE A C 1
ATOM 2155 O O . ILE A 1 279 ? 11.877 -16.664 -6.449 1.00 97.62 279 ILE A O 1
ATOM 2159 N N . SER A 1 280 ? 13.653 -17.110 -5.164 1.00 96.94 280 SER A N 1
ATOM 2160 C CA . SER A 1 280 ? 13.859 -15.743 -4.670 1.00 96.94 280 SER A CA 1
ATOM 2161 C C . SER A 1 280 ? 15.158 -15.153 -5.239 1.00 96.94 280 SER A C 1
ATOM 2163 O O . SER A 1 280 ? 15.841 -15.789 -6.040 1.00 96.94 280 SER A O 1
ATOM 2165 N N . SER A 1 281 ? 15.529 -13.940 -4.829 1.00 95.06 281 SER A N 1
ATOM 2166 C CA . SER A 1 281 ? 16.821 -13.324 -5.169 1.00 95.06 281 SER A CA 1
ATOM 2167 C C . SER A 1 281 ? 18.036 -14.003 -4.514 1.00 95.06 281 SER A C 1
ATOM 2169 O O . SER A 1 281 ? 19.150 -13.751 -4.952 1.00 95.06 281 SER A O 1
ATOM 2171 N N . GLY A 1 282 ? 17.838 -14.851 -3.497 1.00 95.06 282 GLY A N 1
ATOM 2172 C CA . GLY A 1 282 ? 18.918 -15.443 -2.700 1.00 95.06 282 GLY A CA 1
ATOM 2173 C C . GLY A 1 282 ? 19.386 -14.536 -1.556 1.00 95.06 282 GLY A C 1
ATOM 2174 O O . GLY A 1 282 ? 18.734 -13.538 -1.239 1.00 95.06 282 GLY A O 1
ATOM 2175 N N . GLU A 1 283 ? 20.488 -14.911 -0.900 1.00 97.12 283 GLU A N 1
ATOM 2176 C CA . GLU A 1 283 ? 21.089 -14.139 0.202 1.00 97.12 283 GLU A CA 1
ATOM 2177 C C . GLU A 1 283 ? 21.858 -12.915 -0.283 1.00 97.12 283 GLU A C 1
ATOM 2179 O O . GLU A 1 283 ? 21.823 -11.862 0.355 1.00 97.12 283 GLU A O 1
ATOM 2184 N N . THR A 1 284 ? 22.515 -13.044 -1.430 1.00 97.38 284 THR A N 1
ATOM 2185 C CA . THR A 1 284 ? 23.239 -11.962 -2.079 1.00 97.38 284 THR A CA 1
ATOM 2186 C C . THR A 1 284 ? 22.836 -11.859 -3.539 1.00 97.38 284 THR A C 1
ATOM 2188 O O . THR A 1 284 ? 22.493 -12.849 -4.184 1.00 97.38 284 THR A O 1
ATOM 2191 N N . ILE A 1 285 ? 22.873 -10.640 -4.066 1.00 96.69 285 ILE A N 1
ATOM 2192 C CA . ILE A 1 285 ? 22.641 -10.366 -5.481 1.00 96.69 285 ILE A CA 1
ATOM 2193 C C . ILE A 1 285 ? 23.562 -9.239 -5.935 1.00 96.69 285 ILE A C 1
ATOM 2195 O O . ILE A 1 285 ? 23.732 -8.238 -5.238 1.00 96.69 285 ILE A O 1
ATOM 2199 N N . VAL A 1 286 ? 24.164 -9.400 -7.110 1.00 96.88 286 VAL A N 1
ATOM 2200 C CA . VAL A 1 286 ? 24.885 -8.317 -7.784 1.00 96.88 286 VAL A CA 1
ATOM 2201 C C . VAL A 1 286 ? 23.876 -7.557 -8.632 1.00 96.88 286 VAL A C 1
ATOM 2203 O O . VAL A 1 286 ? 23.241 -8.143 -9.510 1.00 96.88 286 VAL A O 1
ATOM 2206 N N . LEU A 1 287 ? 23.694 -6.268 -8.348 1.00 95.69 287 LEU A N 1
ATOM 2207 C CA . LEU A 1 287 ? 22.709 -5.454 -9.057 1.00 95.69 287 LEU A CA 1
ATOM 2208 C C . LEU A 1 287 ? 23.108 -5.282 -10.523 1.00 95.69 287 LEU A C 1
ATOM 2210 O O . LEU A 1 287 ? 24.220 -4.834 -10.818 1.00 95.69 287 LEU A O 1
ATOM 2214 N N . LYS A 1 288 ? 22.185 -5.565 -11.446 1.00 93.38 288 LYS A N 1
ATOM 2215 C CA . LYS A 1 288 ? 22.423 -5.406 -12.885 1.00 93.38 288 LYS A CA 1
ATOM 2216 C C . LYS A 1 288 ? 22.772 -3.956 -13.217 1.00 93.38 288 LYS A C 1
ATOM 2218 O O . LYS A 1 288 ? 22.185 -3.017 -12.687 1.00 93.38 288 LYS A O 1
ATOM 2223 N N . GLY A 1 289 ? 23.752 -3.778 -14.104 1.00 90.69 289 GLY A N 1
ATOM 2224 C CA . GLY A 1 289 ? 24.268 -2.457 -14.473 1.00 90.69 289 GLY A CA 1
ATOM 2225 C C . GLY A 1 289 ? 25.190 -1.817 -13.427 1.00 90.69 289 GLY A C 1
ATOM 2226 O O . GLY A 1 289 ? 25.527 -0.644 -13.561 1.00 90.69 289 GLY A O 1
ATOM 2227 N N . SER A 1 290 ? 25.611 -2.559 -12.396 1.00 91.12 290 SER A N 1
ATOM 2228 C CA . SER A 1 290 ? 26.595 -2.105 -11.410 1.00 91.12 290 SER A CA 1
ATOM 2229 C C . SER A 1 290 ? 27.448 -3.270 -10.889 1.00 91.12 290 SER A C 1
ATOM 2231 O O . SER A 1 290 ? 27.115 -4.430 -11.099 1.00 91.12 290 SER A O 1
ATOM 2233 N N . ASN A 1 291 ? 28.508 -2.960 -10.139 1.00 90.88 291 ASN A N 1
ATOM 2234 C CA . ASN A 1 291 ? 29.291 -3.955 -9.390 1.00 90.88 291 ASN A CA 1
ATOM 2235 C C . ASN A 1 291 ? 28.885 -4.016 -7.906 1.00 90.88 291 ASN A C 1
ATOM 2237 O O . ASN A 1 291 ? 29.646 -4.496 -7.067 1.00 90.88 291 ASN A O 1
ATOM 2241 N N . LYS A 1 292 ? 27.715 -3.468 -7.548 1.00 94.19 292 LYS A N 1
ATOM 2242 C CA . LYS A 1 292 ? 27.253 -3.428 -6.160 1.00 94.19 292 LYS A CA 1
ATOM 2243 C C . LYS A 1 292 ? 26.617 -4.763 -5.786 1.00 94.19 292 LYS A C 1
ATOM 2245 O O . LYS A 1 292 ? 25.577 -5.133 -6.330 1.00 94.19 292 LYS A O 1
ATOM 2250 N N . THR A 1 293 ? 27.210 -5.434 -4.806 1.00 96.62 293 THR A N 1
ATOM 2251 C CA . THR A 1 293 ? 26.608 -6.590 -4.138 1.00 96.62 293 THR A CA 1
ATOM 2252 C C . THR A 1 293 ? 25.687 -6.113 -3.022 1.00 96.62 293 THR A C 1
ATOM 2254 O O . THR A 1 293 ? 26.105 -5.364 -2.139 1.00 96.62 293 THR A O 1
ATOM 2257 N N . VAL A 1 294 ? 24.434 -6.550 -3.063 1.00 96.56 294 VAL A N 1
ATOM 2258 C CA . VAL A 1 294 ? 23.455 -6.379 -1.988 1.00 96.56 294 VAL A CA 1
ATOM 2259 C C . VAL A 1 294 ? 23.386 -7.672 -1.188 1.00 96.56 294 VAL A C 1
ATOM 2261 O O . VAL A 1 294 ? 23.300 -8.751 -1.771 1.00 96.56 294 VAL A O 1
ATOM 2264 N N . THR A 1 295 ? 23.389 -7.548 0.138 1.00 97.69 295 THR A N 1
ATOM 2265 C CA . THR A 1 295 ? 23.194 -8.663 1.068 1.00 97.69 295 THR A CA 1
ATOM 2266 C C . THR A 1 295 ? 21.874 -8.479 1.801 1.00 97.69 295 THR A C 1
ATOM 2268 O O . THR A 1 295 ? 21.671 -7.480 2.494 1.00 97.69 295 THR A O 1
ATOM 2271 N N . PHE A 1 296 ? 20.983 -9.459 1.681 1.00 98.31 296 PHE A N 1
ATOM 2272 C CA . PHE A 1 296 ? 19.744 -9.501 2.443 1.00 98.31 296 PHE A CA 1
ATOM 2273 C C . PHE A 1 296 ? 20.038 -9.961 3.872 1.00 98.31 296 PHE A C 1
ATOM 2275 O O . PHE A 1 296 ? 20.648 -11.003 4.096 1.00 98.31 296 PHE A O 1
ATOM 2282 N N . THR A 1 297 ? 19.573 -9.198 4.856 1.00 98.12 297 THR A N 1
ATOM 2283 C CA . THR A 1 297 ? 19.809 -9.466 6.285 1.00 98.12 297 THR A CA 1
ATOM 2284 C C . THR A 1 297 ? 18.535 -9.957 6.971 1.00 98.12 297 THR A C 1
ATOM 2286 O O . THR A 1 297 ? 17.441 -9.679 6.479 1.00 98.12 297 THR A O 1
ATOM 2289 N N . PRO A 1 298 ? 18.614 -10.691 8.095 1.00 98.19 298 PRO A N 1
ATOM 2290 C CA . PRO A 1 298 ? 17.421 -11.088 8.838 1.00 98.19 298 PRO A CA 1
ATOM 2291 C C . PRO A 1 298 ? 16.502 -9.897 9.132 1.00 98.19 298 PRO A C 1
ATOM 2293 O O . PRO A 1 298 ? 16.968 -8.799 9.439 1.00 98.19 298 PRO A O 1
ATOM 2296 N N . TYR A 1 299 ? 15.189 -10.117 9.056 1.00 98.50 299 TYR A N 1
ATOM 2297 C CA . TYR A 1 299 ? 14.210 -9.074 9.353 1.00 98.50 299 TYR A CA 1
ATOM 2298 C C . TYR A 1 299 ? 14.428 -8.493 10.768 1.00 98.50 299 TYR A C 1
ATOM 2300 O O . TYR A 1 299 ? 14.596 -9.270 11.715 1.00 98.50 299 TYR A O 1
ATOM 2308 N N . PRO A 1 300 ? 14.431 -7.156 10.957 1.00 98.06 300 PRO A N 1
ATOM 2309 C CA . PRO A 1 300 ? 14.872 -6.570 12.219 1.00 98.06 300 PRO A CA 1
ATOM 2310 C C . PRO A 1 300 ? 13.890 -6.882 13.349 1.00 98.06 300 PRO A C 1
ATOM 2312 O O . PRO A 1 300 ? 12.677 -6.991 13.125 1.00 98.06 300 PRO A O 1
ATOM 2315 N N . LYS A 1 301 ? 14.407 -7.004 14.578 1.00 98.25 301 LYS A N 1
ATOM 2316 C CA . LYS A 1 301 ? 13.596 -7.248 15.779 1.00 98.25 301 LYS A CA 1
ATOM 2317 C C . LYS A 1 301 ? 12.638 -6.086 16.047 1.00 98.25 301 LYS A C 1
ATOM 2319 O O . LYS A 1 301 ? 12.845 -4.961 15.598 1.00 98.25 301 LYS A O 1
ATOM 2324 N N . ILE A 1 302 ? 11.553 -6.360 16.765 1.00 98.19 302 ILE A N 1
ATOM 2325 C CA . ILE A 1 302 ? 10.646 -5.315 17.261 1.00 98.19 302 ILE A CA 1
ATOM 2326 C C . ILE A 1 302 ? 11.458 -4.304 18.082 1.00 98.19 302 ILE A C 1
ATOM 2328 O O . ILE A 1 302 ? 12.304 -4.700 18.881 1.00 98.19 302 ILE A O 1
ATOM 2332 N N . GLY A 1 303 ? 11.229 -3.010 17.852 1.00 98.12 303 GLY A N 1
ATOM 2333 C CA . GLY A 1 303 ? 11.958 -1.937 18.532 1.00 98.12 303 GLY A CA 1
ATOM 2334 C C . GLY A 1 303 ? 13.359 -1.660 17.979 1.00 98.12 303 GLY A C 1
ATOM 2335 O O . GLY A 1 303 ? 14.057 -0.808 18.521 1.00 98.12 303 GLY A O 1
ATOM 2336 N N . GLN A 1 304 ? 13.778 -2.342 16.907 1.00 98.38 304 GLN A N 1
ATOM 2337 C CA . GLN A 1 304 ? 15.074 -2.136 16.267 1.00 98.38 304 GLN A CA 1
ATOM 2338 C C . GLN A 1 304 ? 14.913 -1.475 14.896 1.00 98.38 304 GLN A C 1
ATOM 2340 O O . GLN A 1 304 ? 14.225 -2.001 14.020 1.00 98.38 304 GLN A O 1
ATOM 2345 N N . ILE A 1 305 ? 15.622 -0.363 14.694 1.00 98.50 305 ILE A N 1
ATOM 2346 C CA . ILE A 1 305 ? 15.790 0.255 13.376 1.00 98.50 305 ILE A CA 1
ATOM 2347 C C . ILE A 1 305 ? 16.879 -0.526 12.611 1.00 98.50 305 ILE A C 1
ATOM 2349 O O . ILE A 1 305 ? 17.977 -0.692 13.149 1.00 98.50 305 ILE A O 1
ATOM 2353 N N . PRO A 1 306 ? 16.609 -1.046 11.397 1.00 98.00 306 PRO A N 1
ATOM 2354 C CA . PRO A 1 306 ? 17.621 -1.708 10.574 1.00 98.00 306 PRO A CA 1
ATOM 2355 C C . PRO A 1 306 ? 18.662 -0.722 10.042 1.00 98.00 306 PRO A C 1
ATOM 2357 O O . PRO A 1 306 ? 18.461 0.492 10.056 1.00 98.00 306 PRO A O 1
ATOM 2360 N N . SER A 1 307 ? 19.750 -1.252 9.484 1.00 97.81 307 SER A N 1
ATOM 2361 C CA . SER A 1 307 ? 20.592 -0.460 8.586 1.00 97.81 307 SER A CA 1
ATOM 2362 C C . SER A 1 307 ? 19.787 -0.096 7.336 1.00 97.81 307 SER A C 1
ATOM 2364 O O . SER A 1 307 ? 19.249 -0.988 6.681 1.00 97.81 307 SER A O 1
ATOM 2366 N N . ILE A 1 308 ? 19.680 1.200 7.031 1.00 98.44 308 ILE A N 1
ATOM 2367 C CA . ILE A 1 308 ? 18.953 1.719 5.867 1.00 98.44 308 ILE A CA 1
ATOM 2368 C C . ILE A 1 308 ? 19.971 2.298 4.883 1.00 98.44 308 ILE A C 1
ATOM 2370 O O . ILE A 1 308 ? 20.599 3.323 5.158 1.00 98.44 308 ILE A O 1
ATOM 2374 N N . ASP A 1 309 ? 20.112 1.655 3.728 1.00 97.38 309 ASP A N 1
ATOM 2375 C CA . ASP A 1 309 ? 20.982 2.092 2.641 1.00 97.38 309 ASP A CA 1
ATOM 2376 C C . ASP A 1 309 ? 20.448 3.378 1.988 1.00 97.38 309 ASP A C 1
ATOM 2378 O O . ASP A 1 309 ? 19.279 3.469 1.612 1.00 97.38 309 ASP A O 1
ATOM 2382 N N . LYS A 1 310 ? 21.304 4.388 1.811 1.00 94.31 310 LYS A N 1
ATOM 2383 C CA . LYS A 1 310 ? 20.938 5.699 1.246 1.00 94.31 310 LYS A CA 1
ATOM 2384 C C . LYS A 1 310 ? 20.942 5.701 -0.289 1.00 94.31 310 LYS A C 1
ATOM 2386 O O . LYS A 1 310 ? 21.442 6.624 -0.914 1.00 94.31 310 LYS A O 1
ATOM 2391 N N . SER A 1 311 ? 20.417 4.655 -0.915 1.00 91.12 311 SER A N 1
ATOM 2392 C CA . SER A 1 311 ? 20.539 4.420 -2.363 1.00 91.12 311 SER A CA 1
ATOM 2393 C C . SER A 1 311 ? 19.313 4.832 -3.183 1.00 91.12 311 SER A C 1
ATOM 2395 O O . SER A 1 311 ? 19.257 4.588 -4.388 1.00 91.12 311 SER A O 1
ATOM 2397 N N . LEU A 1 312 ? 18.344 5.520 -2.570 1.00 97.12 312 LEU A N 1
ATOM 2398 C CA . LEU A 1 312 ? 17.153 6.035 -3.261 1.00 97.12 312 LEU A CA 1
ATOM 2399 C C . LEU A 1 312 ? 17.370 7.416 -3.907 1.00 97.12 312 LEU A C 1
ATOM 2401 O O . LEU A 1 312 ? 16.413 8.142 -4.182 1.00 97.12 312 LEU A O 1
ATOM 2405 N N . ASP A 1 313 ? 18.620 7.786 -4.186 1.00 94.81 313 ASP A N 1
ATOM 2406 C CA . ASP A 1 313 ? 18.983 9.062 -4.814 1.00 94.81 313 ASP A CA 1
ATOM 2407 C C . ASP A 1 313 ? 18.514 9.179 -6.268 1.00 94.81 313 ASP A C 1
ATOM 2409 O O . ASP A 1 313 ? 18.305 10.286 -6.759 1.00 94.81 313 ASP A O 1
ATOM 2413 N N . PHE A 1 314 ? 18.219 8.054 -6.926 1.00 96.00 314 PHE A N 1
ATOM 2414 C CA . PHE A 1 314 ? 17.624 8.073 -8.259 1.00 96.00 314 PHE A CA 1
ATOM 2415 C C . PHE A 1 314 ? 16.208 8.670 -8.273 1.00 96.00 314 PHE A C 1
ATOM 2417 O O . PHE A 1 314 ? 15.795 9.181 -9.313 1.00 96.00 314 PHE A O 1
ATOM 2424 N N . LEU A 1 315 ? 15.452 8.640 -7.167 1.00 98.19 315 LEU A N 1
ATOM 2425 C CA . LEU A 1 315 ? 14.085 9.175 -7.134 1.00 98.19 315 LEU A CA 1
ATOM 2426 C C . LEU A 1 315 ? 14.072 10.676 -7.456 1.00 98.19 315 LEU A C 1
ATOM 2428 O O . LEU A 1 315 ? 15.000 11.414 -7.127 1.00 98.19 315 LEU A O 1
ATOM 2432 N N . HIS A 1 316 ? 13.017 11.181 -8.085 1.00 98.19 316 HIS A N 1
ATOM 2433 C CA . HIS A 1 316 ? 12.941 12.618 -8.377 1.00 98.19 316 HIS A CA 1
ATOM 2434 C C . HIS A 1 316 ? 12.996 13.463 -7.088 1.00 98.19 316 HIS A C 1
ATOM 2436 O O . HIS A 1 316 ? 12.428 13.036 -6.080 1.00 98.19 316 HIS A O 1
ATOM 2442 N N . PRO A 1 317 ? 13.610 14.664 -7.083 1.00 97.31 317 PRO A N 1
ATOM 2443 C CA . PRO A 1 317 ? 13.700 15.519 -5.892 1.00 97.31 317 PRO A CA 1
ATOM 2444 C C . PRO A 1 317 ? 12.362 15.914 -5.257 1.00 97.31 317 PRO A C 1
ATOM 2446 O O . PRO A 1 317 ? 12.337 16.354 -4.109 1.00 97.31 317 PRO A O 1
ATOM 2449 N N . ASP A 1 318 ? 11.246 15.779 -5.974 1.00 97.50 318 ASP A N 1
ATOM 2450 C CA . ASP A 1 318 ? 9.904 15.984 -5.409 1.00 97.50 318 ASP A CA 1
ATOM 2451 C C . ASP A 1 318 ? 9.526 14.902 -4.396 1.00 97.50 318 ASP A C 1
ATOM 2453 O O . ASP A 1 318 ? 8.726 15.180 -3.508 1.00 97.50 318 ASP A O 1
ATOM 2457 N N . ILE A 1 319 ? 10.119 13.706 -4.479 1.00 98.38 319 ILE A N 1
ATOM 2458 C CA . ILE A 1 319 ? 10.015 12.684 -3.436 1.00 98.38 319 ILE A CA 1
ATOM 2459 C C . ILE A 1 319 ? 10.980 13.063 -2.318 1.00 98.38 319 ILE A C 1
ATOM 2461 O O . ILE A 1 319 ? 12.196 12.885 -2.438 1.00 98.38 319 ILE A O 1
ATOM 2465 N N . LYS A 1 320 ? 10.426 13.643 -1.252 1.00 97.94 320 LYS A N 1
ATOM 2466 C CA . LYS A 1 320 ? 11.183 14.228 -0.142 1.00 97.94 320 LYS A CA 1
ATOM 2467 C C . LYS A 1 320 ? 11.642 13.159 0.841 1.00 97.94 320 LYS A C 1
ATOM 2469 O O . LYS A 1 320 ? 12.800 13.182 1.259 1.00 97.94 320 LYS A O 1
ATOM 2474 N N . GLU A 1 321 ? 10.770 12.203 1.144 1.00 98.56 321 GLU A N 1
ATOM 2475 C CA . GLU A 1 321 ? 11.056 11.059 2.003 1.00 98.56 321 GLU A CA 1
ATOM 2476 C C . GLU A 1 321 ? 10.611 9.773 1.313 1.00 98.56 321 GLU A C 1
ATOM 2478 O O . GLU A 1 321 ? 9.523 9.692 0.738 1.00 98.56 321 GLU A O 1
ATOM 2483 N N . ALA A 1 322 ? 11.460 8.757 1.378 1.00 98.81 322 ALA A N 1
ATOM 2484 C CA . ALA A 1 322 ? 11.173 7.434 0.863 1.00 98.81 322 ALA A CA 1
ATOM 2485 C C . ALA A 1 322 ? 11.822 6.375 1.748 1.00 98.81 322 ALA A C 1
ATOM 2487 O O . ALA A 1 322 ? 12.941 6.554 2.233 1.00 98.81 322 ALA A O 1
ATOM 2488 N N . CYS A 1 323 ? 11.136 5.255 1.920 1.00 98.88 323 CYS A N 1
ATOM 2489 C CA . CYS A 1 323 ? 11.721 4.035 2.444 1.00 98.88 323 CYS A CA 1
ATOM 2490 C C . CYS A 1 323 ? 11.164 2.849 1.659 1.00 98.88 323 CYS A C 1
ATOM 2492 O O . CYS A 1 323 ? 9.977 2.815 1.327 1.00 98.88 323 CYS A O 1
ATOM 2494 N N . ILE A 1 324 ? 12.044 1.917 1.310 1.00 98.81 324 ILE A N 1
ATOM 2495 C CA . ILE A 1 324 ? 11.711 0.687 0.603 1.00 98.81 324 ILE A CA 1
ATOM 2496 C C . ILE A 1 324 ? 12.327 -0.464 1.388 1.00 98.81 324 ILE A C 1
ATOM 2498 O O 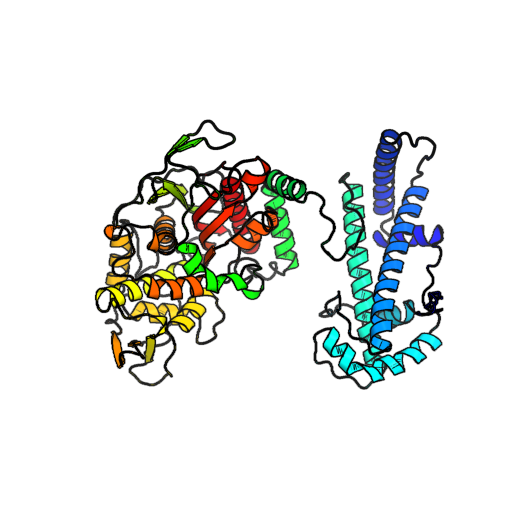. ILE A 1 324 ? 13.467 -0.369 1.833 1.00 98.81 324 ILE A O 1
ATOM 2502 N N . CYS A 1 325 ? 11.577 -1.542 1.566 1.00 98.81 325 CYS A N 1
ATOM 2503 C CA . CYS A 1 325 ? 12.075 -2.782 2.139 1.00 98.81 325 CYS A CA 1
ATOM 2504 C C . CYS A 1 325 ? 11.804 -3.907 1.149 1.00 98.81 325 CYS A C 1
ATOM 2506 O O . CYS A 1 325 ? 10.644 -4.184 0.855 1.00 98.81 325 CYS A O 1
ATOM 2508 N N . ILE A 1 326 ? 12.854 -4.520 0.615 1.00 98.75 326 ILE A N 1
ATOM 2509 C CA . ILE A 1 326 ? 12.758 -5.609 -0.360 1.00 98.75 326 ILE A CA 1
ATOM 2510 C C . ILE A 1 326 ? 13.036 -6.916 0.366 1.00 98.75 326 ILE A C 1
ATOM 2512 O O . ILE A 1 326 ? 13.957 -6.995 1.180 1.00 98.75 326 ILE A O 1
ATOM 2516 N N . GLY A 1 327 ? 12.212 -7.925 0.100 1.00 98.38 327 GLY A N 1
ATOM 2517 C CA . GLY A 1 327 ? 12.318 -9.236 0.724 1.00 98.38 327 GLY A CA 1
ATOM 2518 C C . GLY A 1 327 ? 12.898 -10.286 -0.215 1.00 98.38 327 GLY A C 1
ATOM 2519 O O . GLY A 1 327 ? 12.611 -10.295 -1.411 1.00 98.38 327 GLY A O 1
ATOM 2520 N N . SER A 1 328 ? 13.677 -11.203 0.350 1.00 98.31 328 SER A N 1
ATOM 2521 C CA . SER A 1 328 ? 14.155 -12.410 -0.314 1.00 98.31 328 SER A CA 1
ATOM 2522 C C . SER A 1 328 ? 14.074 -13.599 0.641 1.00 98.31 328 SER A C 1
ATOM 2524 O O . SER A 1 328 ? 14.494 -13.501 1.793 1.00 98.31 328 SER A O 1
ATOM 2526 N N . PHE A 1 329 ? 13.542 -14.729 0.182 1.00 98.06 329 PHE A N 1
ATOM 2527 C CA . PHE A 1 329 ? 13.562 -15.970 0.949 1.00 98.06 329 PHE A CA 1
ATOM 2528 C C . PHE A 1 329 ? 14.918 -16.666 0.832 1.00 98.06 329 PHE A C 1
ATOM 2530 O O . PHE A 1 329 ? 15.397 -16.924 -0.273 1.00 98.06 329 PHE A O 1
ATOM 2537 N N . VAL A 1 330 ? 15.496 -17.004 1.982 1.00 96.69 330 VAL A N 1
ATOM 2538 C CA . VAL A 1 330 ? 16.728 -17.784 2.134 1.00 96.69 330 VAL A CA 1
ATOM 2539 C C . VAL A 1 330 ? 16.470 -18.828 3.210 1.00 96.69 330 VAL A C 1
ATOM 2541 O O . VAL A 1 330 ? 15.996 -18.480 4.291 1.00 96.69 330 VAL A O 1
ATOM 2544 N N . ASP A 1 331 ? 16.695 -20.103 2.893 1.00 93.62 331 ASP A N 1
ATOM 2545 C CA . ASP A 1 331 ? 16.441 -21.236 3.798 1.00 93.62 331 ASP A CA 1
ATOM 2546 C C . ASP A 1 331 ? 15.031 -21.210 4.422 1.00 93.62 331 ASP A C 1
ATOM 2548 O O . ASP A 1 331 ? 14.820 -21.442 5.612 1.00 93.62 331 ASP A O 1
ATOM 2552 N N . GLY A 1 332 ? 14.032 -20.850 3.608 1.00 92.25 332 GLY A N 1
ATOM 2553 C CA . GLY A 1 332 ? 12.626 -20.776 4.014 1.00 92.25 332 GLY A CA 1
ATOM 2554 C C . GLY A 1 332 ? 12.253 -19.586 4.911 1.00 92.25 332 GLY A C 1
ATOM 2555 O O . GLY A 1 332 ? 11.084 -19.491 5.313 1.00 92.25 332 GLY A O 1
ATOM 2556 N N . GLN A 1 333 ? 13.197 -18.682 5.197 1.00 95.56 333 GLN A N 1
ATOM 2557 C CA . GLN A 1 333 ? 13.014 -17.472 6.003 1.00 95.56 333 GLN A CA 1
ATOM 2558 C C . GLN A 1 333 ? 13.107 -16.209 5.148 1.00 95.56 333 GLN A C 1
ATOM 2560 O O . GLN A 1 333 ? 13.921 -16.127 4.231 1.00 95.56 333 GLN A O 1
ATOM 2565 N N . ILE A 1 334 ? 12.302 -15.195 5.471 1.00 97.75 334 ILE A N 1
ATOM 2566 C CA . ILE A 1 334 ? 12.391 -13.892 4.810 1.00 97.75 334 ILE A CA 1
ATOM 2567 C C . ILE A 1 334 ? 13.586 -13.097 5.367 1.00 97.75 334 ILE A C 1
ATOM 2569 O O . ILE A 1 334 ? 13.653 -12.776 6.557 1.00 97.75 334 ILE A O 1
ATOM 2573 N N . LYS A 1 335 ? 14.539 -12.776 4.494 1.00 98.44 335 LYS A N 1
ATOM 2574 C CA . LYS A 1 335 ? 15.595 -11.782 4.708 1.00 98.44 335 LYS A CA 1
ATOM 2575 C C . LYS A 1 335 ? 15.235 -10.512 3.935 1.00 98.44 335 LYS A C 1
ATOM 2577 O O . LYS A 1 335 ? 14.457 -10.551 2.985 1.00 98.44 335 LYS A O 1
ATOM 2582 N N . THR A 1 336 ? 15.763 -9.371 4.356 1.00 98.56 336 THR A N 1
ATOM 2583 C CA . THR A 1 336 ? 15.386 -8.056 3.835 1.00 98.56 336 THR A CA 1
ATOM 2584 C C . THR A 1 336 ? 16.564 -7.135 3.598 1.00 98.56 336 THR A C 1
ATOM 2586 O O . THR A 1 336 ? 17.576 -7.204 4.299 1.00 98.56 336 THR A O 1
ATOM 2589 N N . HIS A 1 337 ? 16.386 -6.227 2.647 1.00 98.69 337 HIS A N 1
ATOM 2590 C CA . HIS A 1 337 ? 17.252 -5.083 2.425 1.00 98.69 337 HIS A CA 1
ATOM 2591 C C . HIS A 1 337 ? 16.420 -3.797 2.494 1.00 98.69 337 HIS A C 1
ATOM 2593 O O . HIS A 1 337 ? 15.335 -3.711 1.917 1.00 98.69 337 HIS A O 1
ATOM 2599 N N . TRP A 1 338 ? 16.905 -2.818 3.259 1.00 98.75 338 TRP A N 1
ATOM 2600 C CA . TRP A 1 338 ? 16.198 -1.570 3.536 1.00 98.75 338 TRP A CA 1
ATOM 2601 C C . TRP A 1 338 ? 16.913 -0.420 2.850 1.00 98.75 338 TRP A C 1
ATOM 2603 O O . TRP A 1 338 ? 18.102 -0.209 3.070 1.00 98.75 338 TRP A O 1
ATOM 2613 N N . LEU A 1 339 ? 16.171 0.350 2.064 1.00 98.69 339 LEU A N 1
ATOM 2614 C CA . LEU A 1 339 ? 16.673 1.488 1.311 1.00 98.69 339 LEU A CA 1
ATOM 2615 C C . LEU A 1 339 ? 15.897 2.744 1.709 1.00 98.69 339 LEU A C 1
ATOM 2617 O O . LEU A 1 339 ? 14.712 2.679 2.052 1.00 98.69 339 LEU A O 1
ATOM 2621 N N . GLY A 1 340 ? 16.548 3.900 1.674 1.00 98.38 340 GLY A N 1
ATOM 2622 C CA . GLY A 1 340 ? 15.971 5.136 2.175 1.00 98.38 340 GLY A CA 1
ATOM 2623 C C . GLY A 1 340 ? 16.472 6.397 1.490 1.00 98.38 340 GLY A C 1
ATOM 2624 O O . GLY A 1 340 ? 17.631 6.520 1.112 1.00 98.38 340 GLY A O 1
ATOM 2625 N N . ARG A 1 341 ? 15.579 7.382 1.417 1.00 98.44 341 ARG A N 1
ATOM 2626 C CA . ARG A 1 341 ? 15.887 8.803 1.248 1.00 98.44 341 ARG A CA 1
ATOM 2627 C C . ARG A 1 341 ? 15.206 9.523 2.392 1.00 98.44 341 ARG A C 1
ATOM 2629 O O . ARG A 1 341 ? 13.981 9.480 2.472 1.00 98.44 341 ARG A O 1
ATOM 2636 N N . ASN A 1 342 ? 15.970 10.167 3.273 1.00 98.25 342 ASN A N 1
ATOM 2637 C CA . ASN A 1 342 ? 15.408 10.857 4.441 1.00 98.25 342 ASN A CA 1
ATOM 2638 C C . ASN A 1 342 ? 14.414 9.971 5.225 1.00 98.25 342 ASN A C 1
ATOM 2640 O O . ASN A 1 342 ? 13.402 10.450 5.728 1.00 98.25 342 ASN A O 1
ATOM 2644 N N . ALA A 1 343 ? 14.674 8.658 5.284 1.00 98.38 343 ALA A N 1
ATOM 2645 C CA . ALA A 1 343 ? 13.684 7.662 5.696 1.00 98.38 343 ALA A CA 1
ATOM 2646 C C . ALA A 1 343 ? 13.196 7.840 7.141 1.00 98.38 343 ALA A C 1
ATOM 2648 O O . ALA A 1 343 ? 12.081 7.428 7.447 1.00 98.38 343 ALA A O 1
ATOM 2649 N N . LEU A 1 344 ? 14.022 8.460 7.992 1.00 98.31 344 LEU A N 1
ATOM 2650 C CA . LEU A 1 344 ? 13.759 8.747 9.405 1.00 98.31 344 LEU A CA 1
ATOM 2651 C C . LEU A 1 344 ? 13.356 10.212 9.665 1.00 98.31 344 LEU A C 1
ATOM 2653 O O . LEU A 1 344 ? 13.181 10.602 10.818 1.00 98.31 344 LEU A O 1
ATOM 2657 N N . ASN A 1 345 ? 13.192 11.038 8.624 1.00 97.81 345 ASN A N 1
ATOM 2658 C CA . ASN A 1 345 ? 12.675 12.393 8.798 1.00 97.81 345 ASN A CA 1
ATOM 2659 C C . ASN A 1 345 ? 11.172 12.317 9.078 1.00 97.81 345 ASN A C 1
ATOM 2661 O O . ASN A 1 345 ? 10.404 11.777 8.276 1.00 97.81 345 ASN A O 1
ATOM 2665 N N . LYS A 1 346 ? 10.750 12.853 10.228 1.00 96.19 346 LYS A N 1
ATOM 2666 C CA . LYS A 1 346 ? 9.333 12.893 10.593 1.00 96.19 346 LYS A CA 1
ATOM 2667 C C . LYS A 1 346 ? 8.603 13.974 9.801 1.00 96.19 346 LYS A C 1
ATOM 2669 O O . LYS A 1 346 ? 9.111 15.078 9.612 1.00 96.19 346 LYS A O 1
ATOM 2674 N N . GLY A 1 347 ? 7.389 13.668 9.364 1.00 95.06 347 GLY A N 1
ATOM 2675 C CA . GLY A 1 347 ? 6.552 14.585 8.601 1.00 95.06 347 GLY A CA 1
ATOM 2676 C C . GLY A 1 347 ? 5.083 14.194 8.658 1.00 95.06 347 GLY A C 1
ATOM 2677 O O . GLY A 1 347 ? 4.718 13.162 9.218 1.00 95.06 347 GLY A O 1
ATOM 2678 N N . GLN A 1 348 ? 4.222 15.020 8.068 1.00 94.12 348 GLN A N 1
ATOM 2679 C CA . GLN A 1 348 ? 2.814 14.668 7.917 1.00 94.12 348 GLN A CA 1
ATOM 2680 C C . GLN A 1 348 ? 2.694 13.580 6.848 1.00 94.12 348 GLN A C 1
ATOM 2682 O O . GLN A 1 348 ? 2.888 13.836 5.661 1.00 94.12 348 GLN A O 1
ATOM 2687 N N . PHE A 1 349 ? 2.363 12.359 7.270 1.00 96.81 349 PHE A N 1
ATOM 2688 C CA . PHE A 1 349 ? 2.021 11.264 6.352 1.00 96.81 349 PHE A CA 1
ATOM 2689 C C . PHE A 1 349 ? 0.502 11.127 6.141 1.00 96.81 349 PHE A C 1
ATOM 2691 O O . PHE A 1 349 ? 0.019 10.152 5.562 1.00 96.81 349 PHE A O 1
ATOM 2698 N N . TRP A 1 350 ? -0.263 12.132 6.581 1.00 95.81 350 TRP A N 1
ATOM 2699 C CA . TRP A 1 350 ? -1.689 12.295 6.295 1.00 95.81 350 TRP A CA 1
ATOM 2700 C C . TRP A 1 350 ? -2.497 11.010 6.571 1.00 95.81 350 TRP A C 1
ATOM 2702 O O . TRP A 1 350 ? -2.285 10.306 7.567 1.00 95.81 350 TRP A O 1
ATOM 2712 N N . SER A 1 351 ? -3.437 10.691 5.679 1.00 97.00 351 SER A N 1
ATOM 2713 C CA . SER A 1 351 ? -4.306 9.517 5.787 1.00 97.00 351 SER A CA 1
ATOM 2714 C C . SER A 1 351 ? -3.579 8.172 5.678 1.00 97.00 351 SER A C 1
ATOM 2716 O O . SER A 1 351 ? -4.172 7.160 6.051 1.00 97.00 351 SER A O 1
ATOM 2718 N N . ALA A 1 352 ? -2.310 8.128 5.250 1.00 97.25 352 ALA A N 1
ATOM 2719 C CA . ALA A 1 352 ? -1.558 6.872 5.204 1.00 97.25 352 ALA A CA 1
ATOM 2720 C C . ALA A 1 352 ? -1.361 6.266 6.605 1.00 97.25 352 ALA A C 1
ATOM 2722 O O . ALA A 1 352 ? -1.248 5.055 6.761 1.00 97.25 352 ALA A O 1
ATOM 2723 N N . THR A 1 353 ? -1.417 7.099 7.649 1.00 98.06 353 THR A N 1
ATOM 2724 C CA . THR A 1 353 ? -1.288 6.670 9.049 1.00 98.06 353 THR A CA 1
ATOM 2725 C C . THR A 1 353 ? -2.547 6.017 9.633 1.00 98.06 353 THR A C 1
ATOM 2727 O O . THR A 1 353 ? -2.497 5.473 10.735 1.00 98.06 353 THR A O 1
ATOM 2730 N N . LYS A 1 354 ? -3.694 6.060 8.939 1.00 98.31 354 LYS A N 1
ATOM 2731 C CA . LYS A 1 354 ? -4.989 5.578 9.466 1.00 98.31 354 LYS A CA 1
ATOM 2732 C C . LYS A 1 354 ? -5.054 4.064 9.677 1.00 98.31 354 LYS A C 1
ATOM 2734 O O . LYS A 1 354 ? -5.900 3.595 10.429 1.00 98.31 354 LYS A O 1
ATOM 2739 N N . ILE A 1 355 ? -4.142 3.313 9.065 1.00 97.69 355 ILE A N 1
ATOM 2740 C CA . ILE A 1 355 ? -4.020 1.863 9.263 1.00 97.69 355 ILE A CA 1
ATOM 2741 C C . ILE A 1 355 ? -3.447 1.510 10.643 1.00 97.69 355 ILE A C 1
ATOM 2743 O O . ILE A 1 355 ? -3.763 0.458 11.190 1.00 97.69 355 ILE A O 1
ATOM 2747 N N . LEU A 1 356 ? -2.657 2.402 11.253 1.00 98.62 356 LEU A N 1
ATOM 2748 C CA . LEU A 1 356 ? -1.991 2.159 12.537 1.00 98.62 356 LEU A CA 1
ATOM 2749 C C . LEU A 1 356 ? -2.965 1.874 13.697 1.00 98.62 356 LEU A C 1
ATOM 2751 O O . LEU A 1 356 ? -2.780 0.857 14.366 1.00 98.62 356 LEU A O 1
ATOM 2755 N N . PRO A 1 357 ? -4.013 2.689 13.955 1.00 98.44 357 PRO A N 1
ATOM 2756 C CA . PRO A 1 357 ? -4.983 2.374 15.007 1.00 98.44 357 PRO A CA 1
ATOM 2757 C C . PRO A 1 357 ? -5.733 1.056 14.760 1.00 98.44 357 PRO A C 1
ATOM 2759 O O . PRO A 1 357 ? -6.032 0.350 15.718 1.00 98.44 357 PRO A O 1
ATOM 2762 N N . ILE A 1 358 ? -5.991 0.685 13.501 1.00 98.50 358 ILE A N 1
ATOM 2763 C CA . ILE A 1 358 ? -6.652 -0.586 13.161 1.00 98.50 358 ILE A CA 1
ATOM 2764 C C . ILE A 1 358 ? -5.745 -1.771 13.522 1.00 98.50 358 ILE A C 1
ATOM 2766 O O . ILE A 1 358 ? -6.182 -2.711 14.183 1.00 98.50 358 ILE A O 1
ATOM 2770 N N . LEU A 1 359 ? -4.459 -1.709 13.163 1.00 98.69 359 LEU A N 1
ATOM 2771 C CA . LEU A 1 359 ? -3.491 -2.748 13.526 1.00 98.69 359 LEU A CA 1
ATOM 2772 C C . LEU A 1 359 ? -3.286 -2.840 15.049 1.00 98.69 359 LEU A C 1
ATOM 2774 O O . LEU A 1 359 ? -3.191 -3.943 15.585 1.00 98.69 359 LEU A O 1
ATOM 2778 N N . ASN A 1 360 ? -3.289 -1.709 15.764 1.00 98.69 360 ASN A N 1
ATOM 2779 C CA . ASN A 1 360 ? -3.218 -1.693 17.229 1.00 98.69 360 ASN A CA 1
ATOM 2780 C C . ASN A 1 360 ? -4.406 -2.420 17.876 1.00 98.69 360 ASN A C 1
ATOM 2782 O O . ASN A 1 360 ? -4.218 -3.205 18.807 1.00 98.69 360 ASN A O 1
ATOM 2786 N N . ILE A 1 361 ? -5.618 -2.192 17.366 1.00 98.50 361 ILE A N 1
ATOM 2787 C CA . ILE A 1 361 ? -6.833 -2.880 17.815 1.00 98.50 361 ILE A CA 1
ATOM 2788 C C . ILE A 1 361 ? -6.683 -4.393 17.671 1.00 98.50 361 ILE A C 1
ATOM 2790 O O . ILE A 1 361 ? -6.946 -5.114 18.634 1.00 98.50 361 ILE A O 1
ATOM 2794 N N . LEU A 1 362 ? -6.219 -4.872 16.512 1.00 98.19 362 LEU A N 1
ATOM 2795 C CA . LEU A 1 362 ? -6.011 -6.304 16.289 1.00 98.19 362 LEU A CA 1
ATOM 2796 C C . LEU A 1 362 ? -4.986 -6.885 17.261 1.00 98.19 362 LEU A C 1
ATOM 2798 O O . LEU A 1 362 ? -5.272 -7.876 17.929 1.00 98.19 362 LEU A O 1
ATOM 2802 N N . SER A 1 363 ? -3.838 -6.221 17.418 1.00 98.25 363 SER A N 1
ATOM 2803 C CA . SER A 1 363 ? -2.815 -6.598 18.395 1.00 98.25 363 SER A CA 1
ATOM 2804 C C . SER A 1 363 ? -3.381 -6.737 19.808 1.00 98.25 363 SER A C 1
ATOM 2806 O O . SER A 1 363 ? -3.077 -7.708 20.499 1.00 98.25 363 SER A O 1
ATOM 2808 N N . LYS A 1 364 ? -4.241 -5.810 20.243 1.00 98.19 364 LYS A N 1
ATOM 2809 C CA . LYS A 1 364 ? -4.864 -5.836 21.575 1.00 98.19 364 LYS A CA 1
ATOM 2810 C C . LYS A 1 364 ? -5.905 -6.936 21.725 1.00 98.19 364 LYS A C 1
ATOM 2812 O O . LYS A 1 364 ? -5.904 -7.632 22.741 1.00 98.19 364 LYS A O 1
ATOM 2817 N N . ILE A 1 365 ? -6.802 -7.060 20.748 1.00 98.25 365 ILE A N 1
ATOM 2818 C CA . ILE A 1 365 ? -7.860 -8.070 20.761 1.00 98.25 365 ILE A CA 1
ATOM 2819 C C . ILE A 1 365 ? -7.228 -9.447 20.783 1.00 98.25 365 ILE A C 1
ATOM 2821 O O . ILE A 1 365 ? -7.512 -10.221 21.687 1.00 98.25 365 ILE A O 1
ATOM 2825 N N . ASN A 1 366 ? -6.338 -9.731 19.839 1.00 97.94 366 ASN A N 1
ATOM 2826 C CA . ASN A 1 366 ? -5.784 -11.062 19.679 1.00 97.94 366 ASN A CA 1
ATOM 2827 C C . ASN A 1 366 ? -4.786 -11.439 20.783 1.00 97.94 366 ASN A C 1
ATOM 2829 O O . ASN A 1 366 ? -4.712 -12.610 21.135 1.00 97.94 366 ASN A O 1
ATOM 2833 N N . SER A 1 367 ? -4.123 -10.469 21.427 1.00 97.44 367 SER A N 1
ATOM 2834 C CA . SER A 1 367 ? -3.362 -10.729 22.663 1.00 97.44 367 SER A CA 1
ATOM 2835 C C . SER A 1 367 ? -4.236 -11.264 23.804 1.00 97.44 367 SER A C 1
ATOM 2837 O O . SER A 1 367 ? -3.776 -12.077 24.598 1.00 97.44 367 SER A O 1
ATOM 2839 N N . LYS A 1 368 ? -5.481 -10.782 23.927 1.00 97.69 368 LYS A N 1
ATOM 2840 C CA . LYS A 1 368 ? -6.405 -11.165 25.014 1.00 97.69 368 LYS A CA 1
ATOM 2841 C C . LYS A 1 368 ? -7.350 -12.302 24.626 1.00 97.69 368 LYS A C 1
ATOM 2843 O O . LYS A 1 368 ? -7.808 -13.056 25.477 1.00 97.69 368 LYS A O 1
ATOM 2848 N N . PHE A 1 369 ? -7.678 -12.385 23.345 1.00 97.19 369 PHE A N 1
ATOM 2849 C CA . PHE A 1 369 ? -8.671 -13.273 22.761 1.00 97.19 369 PHE A CA 1
ATOM 2850 C C . PHE A 1 369 ? -8.116 -13.824 21.435 1.00 97.19 369 PHE A C 1
ATOM 2852 O O . PHE A 1 369 ? -8.549 -13.392 20.363 1.00 97.19 369 PHE A O 1
ATOM 2859 N N . PRO A 1 370 ? -7.139 -14.747 21.483 1.00 96.25 370 PRO A N 1
ATOM 2860 C CA . PRO A 1 370 ? -6.435 -15.226 20.290 1.00 96.25 370 PRO A CA 1
ATOM 2861 C C . PRO A 1 370 ? -7.370 -15.870 19.261 1.00 96.25 370 PRO A C 1
ATOM 2863 O O . PRO A 1 370 ? -7.197 -15.661 18.064 1.00 96.25 370 PRO A O 1
ATOM 2866 N N . ASP A 1 371 ? -8.431 -16.544 19.705 1.00 96.19 371 ASP A N 1
ATOM 2867 C CA . ASP A 1 371 ? -9.393 -17.189 18.800 1.00 96.19 371 ASP A CA 1
ATOM 2868 C C . ASP A 1 371 ? -10.508 -16.243 18.323 1.00 96.19 371 ASP A C 1
ATOM 2870 O O . ASP A 1 371 ? -11.524 -16.702 17.803 1.00 96.19 371 ASP A O 1
ATOM 2874 N N . SER A 1 372 ? -10.470 -14.951 18.672 1.00 96.88 372 SER A N 1
ATOM 2875 C CA . SER A 1 372 ? -11.472 -13.984 18.199 1.00 96.88 372 SER A CA 1
ATOM 2876 C C . SER A 1 372 ? -11.023 -13.415 16.865 1.00 96.88 372 SER A C 1
ATOM 2878 O O . SER A 1 372 ? -10.026 -12.701 16.791 1.00 96.88 372 SER A O 1
ATOM 2880 N N . ASP A 1 373 ? -11.784 -13.744 15.834 1.00 96.50 373 ASP A N 1
ATOM 2881 C CA . ASP A 1 373 ? -11.587 -13.273 14.472 1.00 96.50 373 ASP A CA 1
ATOM 2882 C C . ASP A 1 373 ? -12.379 -11.976 14.251 1.00 96.50 373 ASP A C 1
ATOM 2884 O O . ASP A 1 373 ? -13.559 -11.868 14.616 1.00 96.50 373 ASP A O 1
ATOM 2888 N N . ILE A 1 374 ? -11.709 -10.977 13.679 1.00 97.00 374 ILE A N 1
ATOM 2889 C CA . ILE A 1 374 ? -12.269 -9.647 13.457 1.00 97.00 374 ILE A CA 1
ATOM 2890 C C . ILE A 1 374 ? -13.423 -9.644 12.444 1.00 97.00 374 ILE A C 1
ATOM 2892 O O . ILE A 1 374 ? -14.281 -8.766 12.539 1.00 97.00 374 ILE A O 1
ATOM 2896 N N . ASP A 1 375 ? -13.514 -10.634 11.549 1.00 96.38 375 ASP A N 1
ATOM 2897 C CA . ASP A 1 375 ? -14.657 -10.778 10.632 1.00 96.38 375 ASP A CA 1
ATOM 2898 C C . ASP A 1 375 ? -15.978 -11.014 11.393 1.00 96.38 375 ASP A C 1
ATOM 2900 O O . ASP A 1 375 ? -17.052 -10.629 10.934 1.00 96.38 375 ASP A O 1
ATOM 2904 N N . ASN A 1 376 ? -15.915 -11.581 12.604 1.00 97.38 376 ASN A N 1
ATOM 2905 C CA . ASN A 1 376 ? -17.088 -11.789 13.464 1.00 97.38 376 ASN A CA 1
ATOM 2906 C C . ASN A 1 376 ? -17.416 -10.571 14.343 1.00 97.38 376 ASN A C 1
ATOM 2908 O O . ASN A 1 376 ? -18.345 -10.616 15.158 1.00 97.38 376 ASN A O 1
ATOM 2912 N N . CYS A 1 377 ? -16.626 -9.500 14.250 1.00 98.38 377 CYS A N 1
ATOM 2913 C CA . CYS A 1 377 ? -16.702 -8.377 15.168 1.00 98.38 377 CYS A CA 1
ATOM 2914 C C . CYS A 1 377 ? -17.534 -7.216 14.613 1.00 98.38 377 CYS A C 1
ATOM 2916 O O . CYS A 1 377 ? -17.437 -6.826 13.448 1.00 98.38 377 CYS A O 1
ATOM 2918 N N . LEU A 1 378 ? -18.308 -6.605 15.507 1.00 98.38 378 LEU A N 1
ATOM 2919 C CA . LEU A 1 378 ? -19.120 -5.423 15.253 1.00 98.38 378 LEU A CA 1
ATOM 2920 C C . LEU A 1 378 ? -18.620 -4.241 16.084 1.00 98.38 378 LEU A C 1
ATOM 2922 O O . LEU A 1 378 ? -18.292 -4.399 17.261 1.00 98.38 378 LEU A O 1
ATOM 2926 N N . ILE A 1 379 ? -18.656 -3.045 15.507 1.00 98.38 379 ILE A N 1
ATOM 2927 C CA . ILE A 1 379 ? -18.588 -1.784 16.237 1.00 98.38 379 ILE A CA 1
ATOM 2928 C C . ILE A 1 379 ? -19.995 -1.404 16.697 1.00 98.38 379 ILE A C 1
ATOM 2930 O O . ILE A 1 379 ? -20.913 -1.294 15.880 1.00 98.38 379 ILE A O 1
ATOM 2934 N N . LYS A 1 380 ? -20.153 -1.183 18.004 1.00 97.56 380 LYS A N 1
ATOM 2935 C CA . LYS A 1 380 ? -21.388 -0.704 18.639 1.00 97.56 380 LYS A CA 1
ATOM 2936 C C . LYS A 1 380 ? -21.191 0.699 19.207 1.00 97.56 380 LYS A C 1
ATOM 2938 O O . LYS A 1 380 ? -20.125 1.003 19.742 1.00 97.56 380 LYS A O 1
ATOM 2943 N N . ASP A 1 381 ? -22.230 1.526 19.137 1.00 95.19 381 ASP A N 1
ATOM 2944 C CA . ASP A 1 381 ? -22.314 2.760 19.923 1.00 95.19 381 ASP A CA 1
ATOM 2945 C C . ASP A 1 381 ? -22.872 2.430 21.310 1.00 95.19 381 ASP A C 1
ATOM 2947 O O . ASP A 1 381 ? -24.006 1.960 21.422 1.00 95.19 381 ASP A O 1
ATOM 2951 N N . GLN A 1 382 ? -22.101 2.691 22.369 1.00 90.38 382 GLN A N 1
ATOM 2952 C CA . GLN A 1 382 ? -22.562 2.494 23.749 1.00 90.38 382 GLN A CA 1
ATOM 2953 C C . GLN A 1 382 ? -23.824 3.299 24.063 1.00 90.38 382 GLN A C 1
ATOM 2955 O O . GLN A 1 382 ? -24.688 2.831 24.803 1.00 90.38 382 GLN A O 1
ATOM 2960 N N . ASN A 1 383 ? -23.967 4.471 23.443 1.00 88.81 383 ASN A N 1
ATOM 2961 C CA . ASN A 1 383 ? -25.134 5.329 23.614 1.00 88.81 383 ASN A CA 1
ATOM 2962 C C . ASN A 1 383 ? -26.331 4.866 22.764 1.00 88.81 383 ASN A C 1
ATOM 2964 O O . ASN A 1 383 ? -27.378 5.505 22.794 1.00 88.81 383 ASN A O 1
ATOM 2968 N N . LYS A 1 384 ? -26.176 3.785 21.982 1.00 87.69 384 LYS A N 1
ATOM 2969 C CA . LYS A 1 384 ? -27.189 3.206 21.085 1.00 87.69 384 LYS A CA 1
ATOM 2970 C C . LYS A 1 384 ? -27.804 4.212 20.099 1.00 87.69 384 LYS A C 1
ATOM 2972 O O . LYS A 1 384 ? -28.929 4.019 19.650 1.00 87.69 384 LYS A O 1
ATOM 2977 N N . ARG A 1 385 ? -27.074 5.274 19.730 1.00 85.88 385 ARG A N 1
ATOM 2978 C CA . ARG A 1 385 ? -27.554 6.294 18.775 1.00 85.88 385 ARG A CA 1
ATOM 2979 C C . ARG A 1 385 ? -27.334 5.875 17.325 1.00 85.88 385 ARG A C 1
ATOM 2981 O O . ARG A 1 385 ? -27.951 6.430 16.423 1.00 85.88 385 ARG A O 1
ATOM 2988 N N . LYS A 1 386 ? -26.437 4.915 17.089 1.00 88.69 386 LYS A N 1
ATOM 2989 C CA . LYS A 1 386 ? -26.135 4.355 15.768 1.00 88.69 386 LYS A CA 1
ATOM 2990 C C . LYS A 1 386 ? -26.343 2.844 15.764 1.00 88.69 386 LYS A C 1
ATOM 2992 O O . LYS A 1 386 ? -26.165 2.189 16.790 1.00 88.69 386 LYS A O 1
ATOM 2997 N N . LYS A 1 387 ? -26.691 2.297 14.594 1.00 94.50 387 LYS A N 1
ATOM 2998 C CA . LYS A 1 387 ? -26.719 0.844 14.365 1.00 94.50 387 LYS A CA 1
ATOM 2999 C C . LYS A 1 387 ? -25.319 0.236 14.526 1.00 94.50 387 LYS A C 1
ATOM 3001 O O . LYS A 1 387 ? -24.320 0.952 14.530 1.00 94.50 387 LYS A O 1
ATOM 3006 N N . ASN A 1 388 ? -25.259 -1.086 14.635 1.00 96.44 388 ASN A N 1
ATOM 3007 C CA . ASN A 1 388 ? -23.994 -1.815 14.681 1.00 96.44 388 ASN A CA 1
ATOM 3008 C C . ASN A 1 388 ? -23.409 -1.949 13.268 1.00 96.44 388 ASN A C 1
ATOM 3010 O O . ASN A 1 388 ? -24.164 -2.125 12.310 1.00 96.44 388 ASN A O 1
ATOM 3014 N N . TYR A 1 389 ? -22.082 -1.916 13.152 1.00 97.69 389 TYR A N 1
ATOM 3015 C CA . TYR A 1 389 ? -21.375 -2.022 11.870 1.00 97.69 389 TYR A CA 1
ATOM 3016 C C . TYR A 1 389 ? -20.299 -3.105 11.926 1.00 97.69 389 TYR A C 1
ATOM 3018 O O . TYR A 1 389 ? -19.565 -3.140 12.915 1.00 97.69 389 TYR A O 1
ATOM 3026 N N . PRO A 1 390 ? -20.151 -3.962 10.903 1.00 97.94 390 PRO A N 1
ATOM 3027 C CA . PRO A 1 390 ? -18.999 -4.852 10.800 1.00 97.94 390 PRO A CA 1
ATOM 3028 C C . PRO A 1 390 ? -17.684 -4.069 10.829 1.00 97.94 390 PRO A C 1
ATOM 3030 O O . PRO A 1 390 ? -17.560 -3.014 10.203 1.00 97.94 390 PRO A O 1
ATOM 3033 N N . VAL A 1 391 ? -16.684 -4.581 11.554 1.00 98.06 391 VAL A N 1
ATOM 3034 C CA . VAL A 1 391 ? -15.359 -3.938 11.608 1.00 98.06 391 VAL A CA 1
ATOM 3035 C C . VAL A 1 391 ? -14.728 -3.872 10.212 1.00 98.06 391 VAL A C 1
ATOM 3037 O O . VAL A 1 391 ? -14.114 -2.860 9.873 1.00 98.06 391 VAL A O 1
ATOM 3040 N N . TYR A 1 392 ? -14.914 -4.916 9.398 1.00 97.50 392 TYR A N 1
ATOM 3041 C CA . TYR A 1 392 ? -14.410 -4.983 8.026 1.00 97.50 392 TYR A CA 1
ATOM 3042 C C . TYR A 1 392 ? -14.923 -3.830 7.150 1.00 97.50 392 TYR A C 1
ATOM 3044 O O . TYR A 1 392 ? -14.118 -3.148 6.521 1.00 97.50 392 TYR A O 1
ATOM 3052 N N . ASP A 1 393 ? -16.228 -3.547 7.165 1.00 97.44 393 ASP A N 1
ATOM 3053 C CA . ASP A 1 393 ? -16.830 -2.486 6.342 1.00 97.44 393 ASP A CA 1
ATOM 3054 C C . ASP A 1 393 ? -16.264 -1.104 6.696 1.00 97.44 393 ASP A C 1
ATOM 3056 O O . ASP A 1 393 ? -15.927 -0.304 5.826 1.00 97.44 393 ASP A O 1
ATOM 3060 N N . LEU A 1 394 ? -16.068 -0.846 7.990 1.00 97.94 394 LEU A N 1
ATOM 3061 C CA . LEU A 1 394 ? -15.450 0.390 8.467 1.00 97.94 394 LEU A CA 1
ATOM 3062 C C . LEU A 1 394 ? -13.964 0.476 8.087 1.00 97.94 394 LEU A C 1
ATOM 3064 O O . LEU A 1 394 ? -13.467 1.557 7.769 1.00 97.94 394 LEU A O 1
ATOM 3068 N N . ALA A 1 395 ? -13.238 -0.645 8.092 1.00 97.88 395 ALA A N 1
ATOM 3069 C CA . ALA A 1 395 ? -11.868 -0.685 7.588 1.00 97.88 395 ALA A CA 1
ATOM 3070 C C . ALA A 1 395 ? -11.818 -0.410 6.073 1.00 97.88 395 ALA A C 1
ATOM 3072 O O . ALA A 1 395 ? -10.936 0.321 5.620 1.00 97.88 395 ALA A O 1
ATOM 3073 N N . VAL A 1 396 ? -12.780 -0.924 5.297 1.00 97.25 396 VAL A N 1
ATOM 3074 C CA . VAL A 1 396 ? -12.924 -0.618 3.865 1.00 97.25 396 VAL A CA 1
ATOM 3075 C C . VAL A 1 396 ? -13.184 0.872 3.644 1.00 97.25 396 VAL A C 1
ATOM 3077 O O . VAL A 1 396 ? -12.537 1.456 2.779 1.00 97.25 396 VAL A O 1
ATOM 3080 N N . ASP A 1 397 ? -14.039 1.528 4.430 1.00 95.62 397 ASP A N 1
ATOM 3081 C CA . ASP A 1 397 ? -14.280 2.978 4.310 1.00 95.62 397 ASP A CA 1
ATOM 3082 C C . ASP A 1 397 ? -13.031 3.813 4.618 1.00 95.62 397 ASP A C 1
ATOM 3084 O O . ASP A 1 397 ? -12.725 4.781 3.916 1.00 95.62 397 ASP A O 1
ATOM 3088 N N . VAL A 1 398 ? -12.242 3.411 5.622 1.00 97.25 398 VAL A N 1
ATOM 3089 C CA . VAL A 1 398 ? -10.966 4.077 5.932 1.00 97.25 398 VAL A CA 1
ATOM 3090 C C . VAL A 1 398 ? -10.021 4.059 4.732 1.00 97.25 398 VAL A C 1
ATOM 3092 O O . VAL A 1 398 ? -9.310 5.045 4.505 1.00 97.25 398 VAL A O 1
ATOM 3095 N N . VAL A 1 399 ? -9.996 2.958 3.981 1.00 95.88 399 VAL A N 1
ATOM 3096 C CA . VAL A 1 399 ? -9.024 2.719 2.911 1.00 95.88 399 VAL A CA 1
ATOM 3097 C C . VAL A 1 399 ? -9.537 3.191 1.543 1.00 95.88 399 VAL A C 1
ATOM 3099 O O . VAL A 1 399 ? -8.833 3.925 0.854 1.00 95.88 399 VAL A O 1
ATOM 3102 N N . SER A 1 400 ? -10.750 2.806 1.152 1.00 92.75 400 SER A N 1
ATOM 3103 C CA . SER A 1 400 ? -11.291 2.993 -0.202 1.00 92.75 400 SER A CA 1
ATOM 3104 C C . SER A 1 400 ? -11.819 4.398 -0.499 1.00 92.75 400 SER A C 1
ATOM 3106 O O . SER A 1 400 ? -11.908 4.754 -1.673 1.00 92.75 400 SER A O 1
ATOM 3108 N N . TYR A 1 401 ? -12.157 5.187 0.533 1.00 88.44 401 TYR A N 1
ATOM 3109 C CA . TYR A 1 401 ? -12.890 6.460 0.401 1.00 88.44 401 TYR A CA 1
ATOM 3110 C C . TYR A 1 401 ? -14.248 6.311 -0.304 1.00 88.44 401 TYR A C 1
ATOM 3112 O O . TYR A 1 401 ? -14.724 7.239 -0.954 1.00 88.44 401 TYR A O 1
ATOM 3120 N N . GLY A 1 402 ? -14.858 5.124 -0.220 1.00 87.06 402 GLY A N 1
ATOM 3121 C CA . GLY A 1 402 ? -16.213 4.898 -0.719 1.00 87.06 402 GLY A CA 1
ATOM 3122 C C . GLY A 1 402 ? -17.294 5.558 0.140 1.00 87.06 402 GLY A C 1
ATOM 3123 O O . GLY A 1 402 ? -18.397 5.763 -0.358 1.00 87.06 402 GLY A O 1
ATOM 3124 N N . ASP A 1 403 ? -16.967 5.885 1.397 1.00 90.44 403 ASP A N 1
ATOM 3125 C CA . ASP A 1 403 ? -17.839 6.518 2.391 1.00 90.44 403 ASP A CA 1
ATOM 3126 C C . ASP A 1 403 ? -19.221 5.838 2.497 1.00 90.44 403 ASP A C 1
ATOM 3128 O O . ASP A 1 403 ? -20.260 6.494 2.596 1.00 90.44 403 ASP A O 1
ATOM 3132 N N . ALA A 1 404 ? -19.246 4.499 2.459 1.00 92.31 404 ALA A N 1
ATOM 3133 C CA . ALA A 1 404 ? -20.483 3.719 2.460 1.00 92.31 404 ALA A CA 1
ATOM 3134 C C . ALA A 1 404 ? -21.209 3.776 3.816 1.00 92.31 404 ALA A C 1
ATOM 3136 O O . ALA A 1 404 ? -22.439 3.695 3.876 1.00 92.31 404 ALA A O 1
ATOM 3137 N N . VAL A 1 405 ? -20.452 3.910 4.906 1.00 93.31 405 VAL A N 1
ATOM 3138 C CA . VAL A 1 405 ? -20.938 4.096 6.276 1.00 93.31 405 VAL A CA 1
ATOM 3139 C C . VAL A 1 405 ? -20.694 5.525 6.748 1.00 93.31 405 VAL A C 1
ATOM 3141 O O . VAL A 1 405 ? -21.612 6.165 7.266 1.00 93.31 405 VAL A O 1
ATOM 3144 N N . ALA A 1 406 ? -19.456 6.004 6.626 1.00 94.62 406 ALA A N 1
ATOM 3145 C CA . ALA A 1 406 ? -19.047 7.349 7.015 1.00 94.62 406 ALA A CA 1
ATOM 3146 C C . ALA A 1 406 ? -17.708 7.727 6.374 1.00 94.62 406 ALA A C 1
ATOM 3148 O O . ALA A 1 406 ? -17.011 6.885 5.817 1.00 94.62 406 ALA A O 1
ATOM 3149 N N . THR A 1 407 ? -17.323 8.996 6.503 1.00 96.56 407 THR A N 1
ATOM 3150 C CA . THR A 1 407 ? -16.065 9.500 5.943 1.00 96.56 407 THR A CA 1
ATOM 3151 C C . THR A 1 407 ? -14.851 8.737 6.485 1.00 96.56 407 THR A C 1
ATOM 3153 O O . THR A 1 407 ? -14.732 8.483 7.690 1.00 96.56 407 THR A O 1
ATOM 3156 N N . SER A 1 408 ? -13.868 8.466 5.620 1.00 97.12 408 SER A N 1
ATOM 3157 C CA . SER A 1 408 ? -12.578 7.862 6.013 1.00 97.12 408 SER A CA 1
ATOM 3158 C C . SER A 1 408 ? -11.927 8.541 7.237 1.00 97.12 408 SER A C 1
ATOM 3160 O O . SER A 1 408 ? -11.313 7.880 8.080 1.00 97.12 408 SER A O 1
ATOM 3162 N N . ASN A 1 409 ? -12.028 9.871 7.355 1.00 97.50 409 ASN A N 1
ATOM 3163 C CA . ASN A 1 409 ? -11.482 10.632 8.485 1.00 97.50 409 ASN A CA 1
ATOM 3164 C C . ASN A 1 409 ? -12.218 10.341 9.800 1.00 97.50 409 ASN A C 1
ATOM 3166 O O . ASN A 1 409 ? -11.557 10.029 10.795 1.00 97.50 409 ASN A O 1
ATOM 3170 N N . SER A 1 410 ? -13.553 10.417 9.813 1.00 98.12 410 SER A N 1
ATOM 3171 C CA . SER A 1 410 ? -14.347 10.212 11.031 1.00 98.12 410 SER A CA 1
ATOM 3172 C C . SER A 1 410 ? -14.286 8.764 11.527 1.00 98.12 410 SER A C 1
ATOM 3174 O O . SER A 1 410 ? -14.184 8.520 12.735 1.00 98.12 410 SER A O 1
ATOM 3176 N N . VAL A 1 411 ? -14.248 7.787 10.613 1.00 98.44 411 VAL A N 1
ATOM 3177 C CA . VAL A 1 411 ? -14.073 6.367 10.956 1.00 98.44 411 VAL A CA 1
ATOM 3178 C C . VAL A 1 411 ? -12.673 6.106 11.517 1.00 98.44 411 VAL A C 1
ATOM 3180 O O . VAL A 1 411 ? -12.529 5.460 12.556 1.00 98.44 411 VAL A O 1
ATOM 3183 N N . ALA A 1 412 ? -11.620 6.660 10.911 1.00 98.06 412 ALA A N 1
ATOM 3184 C CA . ALA A 1 412 ? -10.269 6.519 11.452 1.00 98.06 412 ALA A CA 1
ATOM 3185 C C . ALA A 1 412 ? -10.102 7.220 12.813 1.00 98.06 412 ALA A C 1
ATOM 3187 O O . ALA A 1 412 ? -9.393 6.721 13.692 1.00 98.06 412 ALA A O 1
ATOM 3188 N N . ALA A 1 413 ? -10.774 8.358 13.015 1.00 97.75 413 ALA A N 1
ATOM 3189 C CA . ALA A 1 413 ? -10.822 9.034 14.307 1.00 97.75 413 ALA A CA 1
ATOM 3190 C C . ALA A 1 413 ? -11.531 8.172 15.367 1.00 97.75 413 ALA A C 1
ATOM 3192 O O . ALA A 1 413 ? -11.059 8.113 16.502 1.00 97.75 413 ALA A O 1
ATOM 3193 N N . MET A 1 414 ? -12.588 7.439 14.994 1.00 98.44 414 MET A N 1
ATOM 3194 C CA . MET A 1 414 ? -13.233 6.438 15.852 1.00 98.44 414 MET A CA 1
ATOM 3195 C C . MET A 1 414 ? -12.298 5.268 16.180 1.00 98.44 414 MET A C 1
ATOM 3197 O O . MET A 1 414 ? -12.205 4.890 17.344 1.00 98.44 414 MET A O 1
ATOM 3201 N N . PHE A 1 415 ? -11.544 4.721 15.220 1.00 98.56 415 PHE A N 1
ATOM 3202 C CA . PHE A 1 415 ? -10.573 3.658 15.520 1.00 98.56 415 PHE A CA 1
ATOM 3203 C C . PHE A 1 415 ? -9.483 4.115 16.503 1.00 98.56 415 PHE A C 1
ATOM 3205 O O . PHE A 1 415 ? -9.077 3.346 17.374 1.00 98.56 415 PHE A O 1
ATOM 3212 N N . LYS A 1 416 ? -9.070 5.390 16.457 1.00 97.56 416 LYS A N 1
ATOM 3213 C CA . LYS A 1 416 ? -8.172 5.969 17.472 1.00 97.56 416 LYS A CA 1
ATOM 3214 C C . LYS A 1 416 ? -8.770 5.996 18.881 1.00 97.56 416 LYS A C 1
ATOM 3216 O O . LYS A 1 416 ? -8.012 6.142 19.828 1.00 97.56 416 LYS A O 1
ATOM 3221 N N . ARG A 1 417 ? -10.087 5.845 19.057 1.00 97.75 417 ARG A N 1
ATOM 3222 C CA . ARG A 1 417 ? -10.728 5.844 20.382 1.00 97.75 417 ARG A CA 1
ATOM 3223 C C . ARG A 1 417 ? -10.466 4.570 21.179 1.00 97.75 417 ARG A C 1
ATOM 3225 O O . ARG A 1 417 ? -10.720 4.591 22.369 1.00 97.75 417 ARG A O 1
ATOM 3232 N N . PHE A 1 418 ? -9.944 3.491 20.595 1.00 98.31 418 PHE A N 1
ATOM 3233 C CA . PHE A 1 418 ? -9.645 2.243 21.323 1.00 98.31 418 PHE A CA 1
ATOM 3234 C C . PHE A 1 418 ? -8.280 2.236 22.039 1.00 98.31 418 PHE A C 1
ATOM 3236 O O . PHE A 1 418 ? -7.859 1.227 22.616 1.00 98.31 418 PHE A O 1
ATOM 3243 N N . GLU A 1 419 ? -7.568 3.360 22.014 1.00 97.94 419 GLU A N 1
ATOM 3244 C CA . GLU A 1 419 ? -6.327 3.588 22.745 1.00 97.94 419 GLU A CA 1
ATOM 3245 C C . GLU A 1 419 ? -6.211 5.078 23.092 1.00 97.94 419 GLU A C 1
ATOM 3247 O O . GLU A 1 419 ? -6.737 5.950 22.405 1.00 97.94 419 GLU A O 1
ATOM 3252 N N . THR A 1 420 ? -5.531 5.382 24.188 1.00 98.06 420 THR A N 1
ATOM 3253 C CA . THR A 1 420 ? -5.120 6.747 24.509 1.00 98.06 420 THR A CA 1
ATOM 3254 C C . THR A 1 420 ? -4.142 7.261 23.451 1.00 98.06 420 THR A C 1
ATOM 3256 O O . THR A 1 420 ? -3.337 6.507 22.908 1.00 98.06 420 THR A O 1
ATOM 3259 N N . ARG A 1 421 ? -4.143 8.562 23.151 1.00 97.12 421 ARG A N 1
ATOM 3260 C CA . ARG A 1 421 ? -3.223 9.106 22.132 1.00 97.12 421 ARG A CA 1
ATOM 3261 C C . ARG A 1 421 ? -1.741 8.846 22.483 1.00 97.12 421 ARG A C 1
ATOM 3263 O O . ARG A 1 421 ? -1.022 8.388 21.597 1.00 97.12 421 ARG A O 1
ATOM 3270 N N . PRO A 1 422 ? -1.281 9.034 23.741 1.00 98.06 422 PRO A N 1
ATOM 3271 C CA . PRO A 1 422 ? 0.071 8.639 24.146 1.00 98.06 422 PRO A CA 1
ATOM 3272 C C . PRO A 1 422 ? 0.321 7.128 24.065 1.00 98.06 422 PRO A C 1
ATOM 3274 O O . PRO A 1 422 ? 1.401 6.716 23.657 1.00 98.06 422 PRO A O 1
ATOM 3277 N N . GLY A 1 423 ? -0.663 6.291 24.412 1.00 98.25 423 GLY A N 1
ATOM 3278 C CA . GLY A 1 423 ? -0.527 4.835 24.322 1.00 98.25 423 GLY A CA 1
ATOM 3279 C C . GLY A 1 423 ? -0.332 4.351 22.885 1.00 98.25 423 GLY A C 1
ATOM 3280 O O . GLY A 1 423 ? 0.502 3.481 22.635 1.00 98.25 423 GLY A O 1
ATOM 3281 N N . LEU A 1 424 ? -1.044 4.954 21.929 1.00 98.06 424 LEU A N 1
ATOM 3282 C CA . LEU A 1 424 ? -0.923 4.611 20.514 1.00 98.06 424 LEU A CA 1
ATOM 3283 C C . LEU A 1 424 ? 0.435 5.046 19.952 1.00 98.06 424 LEU A C 1
ATOM 3285 O O . LEU A 1 424 ? 1.062 4.280 19.228 1.00 98.06 424 LEU A O 1
ATOM 3289 N N . GLU A 1 425 ? 0.918 6.233 20.321 1.00 98.62 425 GLU A N 1
ATOM 3290 C CA . GLU A 1 425 ? 2.269 6.688 19.979 1.00 98.62 425 GLU A CA 1
ATOM 3291 C C . GLU A 1 425 ? 3.348 5.752 20.536 1.00 98.62 425 GLU A C 1
ATOM 3293 O O . GLU A 1 425 ? 4.186 5.271 19.775 1.00 98.62 425 GLU A O 1
ATOM 3298 N N . LEU A 1 426 ? 3.288 5.426 21.832 1.00 98.50 426 LEU A N 1
ATOM 3299 C CA . LEU A 1 426 ? 4.224 4.496 22.469 1.00 98.50 426 LEU A CA 1
ATOM 3300 C C . LEU A 1 426 ? 4.194 3.115 21.806 1.00 98.50 426 LEU A C 1
ATOM 3302 O O . LEU A 1 426 ? 5.225 2.456 21.704 1.00 98.50 426 LEU A O 1
ATOM 3306 N N . TRP A 1 427 ? 3.026 2.658 21.352 1.00 98.50 427 TRP A N 1
ATOM 3307 C CA . TRP A 1 427 ? 2.904 1.401 20.617 1.00 98.50 427 TRP A CA 1
ATOM 3308 C C . TRP A 1 427 ? 3.623 1.452 19.261 1.00 98.50 427 TRP A C 1
ATOM 3310 O O . TRP A 1 427 ? 4.351 0.515 18.934 1.00 98.50 427 TRP A O 1
ATOM 3320 N N . VAL A 1 428 ? 3.490 2.551 18.508 1.00 98.62 428 VAL A N 1
ATOM 3321 C CA . VAL A 1 428 ? 4.228 2.762 17.249 1.00 98.62 428 VAL A CA 1
ATOM 3322 C C . VAL A 1 428 ? 5.737 2.791 17.519 1.00 98.62 428 VAL A C 1
ATOM 3324 O O . VAL A 1 428 ? 6.470 2.019 16.904 1.00 98.62 428 VAL A O 1
ATOM 3327 N N . GLN A 1 429 ? 6.189 3.589 18.492 1.00 98.75 429 GLN A N 1
ATOM 3328 C CA . GLN A 1 429 ? 7.604 3.705 18.875 1.00 98.75 429 GLN A CA 1
ATOM 3329 C C . GLN A 1 429 ? 8.202 2.354 19.292 1.00 98.75 429 GLN A C 1
ATOM 3331 O O . GLN A 1 429 ? 9.281 1.984 18.835 1.00 98.75 429 GLN A O 1
ATOM 3336 N N . LYS A 1 430 ? 7.480 1.566 20.102 1.00 98.56 430 LYS A N 1
ATOM 3337 C CA . LYS A 1 430 ? 7.918 0.224 20.523 1.00 98.56 430 LYS A CA 1
ATOM 3338 C C . LYS A 1 430 ? 8.067 -0.745 19.356 1.00 98.56 430 LYS A C 1
ATOM 3340 O O . LYS A 1 430 ? 8.950 -1.593 19.394 1.00 98.56 430 LYS A O 1
ATOM 3345 N N . ILE A 1 431 ? 7.215 -0.652 18.336 1.00 98.50 431 ILE A N 1
ATOM 3346 C CA . ILE A 1 431 ? 7.283 -1.552 17.179 1.00 98.50 431 ILE A CA 1
ATOM 3347 C C . ILE A 1 431 ? 8.440 -1.187 16.254 1.00 98.50 431 ILE A C 1
ATOM 3349 O O . ILE A 1 431 ? 9.178 -2.075 15.810 1.00 98.50 431 ILE A O 1
ATOM 3353 N N . THR A 1 432 ? 8.601 0.101 15.961 1.00 98.56 432 THR A N 1
ATOM 3354 C CA . THR A 1 432 ? 9.564 0.568 14.958 1.00 98.56 432 THR A CA 1
ATOM 3355 C C . THR A 1 432 ? 10.950 0.833 15.541 1.00 98.56 432 THR A C 1
ATOM 3357 O O . THR A 1 432 ? 11.931 0.789 14.802 1.00 98.56 432 THR A O 1
ATOM 3360 N N . GLY A 1 433 ? 11.047 1.084 16.849 1.00 98.50 433 GLY A N 1
ATOM 3361 C CA . GLY A 1 433 ? 12.262 1.556 17.520 1.00 98.50 433 GLY A CA 1
ATOM 3362 C C . GLY A 1 433 ? 12.510 3.055 17.350 1.00 98.50 433 GLY A C 1
ATOM 3363 O O . GLY A 1 433 ? 13.474 3.590 17.894 1.00 98.50 433 GLY A O 1
ATOM 3364 N N . ASN A 1 434 ? 11.662 3.749 16.589 1.00 98.25 434 ASN A N 1
ATOM 3365 C CA . ASN A 1 434 ? 11.828 5.162 16.305 1.00 98.25 434 ASN A CA 1
ATOM 3366 C C . ASN A 1 434 ? 11.144 6.018 17.374 1.00 98.25 434 ASN A C 1
ATOM 3368 O O . ASN A 1 434 ? 9.953 6.300 17.292 1.00 98.25 434 ASN A O 1
ATOM 3372 N N . ASN A 1 435 ? 11.919 6.487 18.348 1.00 97.81 435 ASN A N 1
ATOM 3373 C CA . ASN A 1 435 ? 11.426 7.389 19.393 1.00 97.81 435 ASN A CA 1
ATOM 3374 C C . ASN A 1 435 ? 11.265 8.848 18.915 1.00 97.81 435 ASN A C 1
ATOM 3376 O O . ASN A 1 435 ? 10.723 9.674 19.643 1.00 97.81 435 ASN A O 1
ATOM 3380 N N . ASN A 1 436 ? 11.706 9.180 17.695 1.00 96.19 436 ASN A N 1
ATOM 3381 C CA . ASN A 1 436 ? 11.600 10.516 17.102 1.00 96.19 436 ASN A CA 1
ATOM 3382 C C . ASN A 1 436 ? 10.355 10.646 16.200 1.00 96.19 436 ASN A C 1
ATOM 3384 O O . ASN A 1 436 ? 10.433 11.099 15.057 1.00 96.19 436 ASN A O 1
ATOM 3388 N N . LEU A 1 437 ? 9.194 10.228 16.700 1.00 97.12 437 LEU A N 1
ATOM 3389 C CA . LEU A 1 437 ? 7.898 10.412 16.041 1.00 97.12 437 LEU A CA 1
ATOM 3390 C C . LEU A 1 437 ? 6.879 10.989 17.025 1.00 97.12 437 LEU A C 1
ATOM 3392 O O . LEU A 1 437 ? 7.018 10.821 18.235 1.00 97.12 437 LEU A O 1
ATOM 3396 N N . GLU A 1 438 ? 5.840 11.628 16.492 1.00 97.75 438 GLU A N 1
ATOM 3397 C CA . GLU A 1 438 ? 4.692 12.139 17.243 1.00 97.75 438 GLU A CA 1
ATOM 3398 C C . GLU A 1 438 ? 3.405 11.584 16.629 1.00 97.75 438 GLU A C 1
ATOM 3400 O O . GLU A 1 438 ? 3.085 11.887 15.482 1.00 97.75 438 GLU A O 1
ATOM 3405 N N . PHE A 1 439 ? 2.632 10.788 17.364 1.00 97.62 439 PHE A N 1
ATOM 3406 C CA . PHE A 1 439 ? 1.420 10.159 16.820 1.00 97.62 439 PHE A CA 1
ATOM 3407 C C . PHE A 1 439 ? 0.209 10.321 17.733 1.00 97.62 439 PHE A C 1
ATOM 3409 O O . PHE A 1 439 ? -0.475 9.372 18.117 1.00 97.62 439 PHE A O 1
ATOM 3416 N N . ARG A 1 440 ? -0.078 11.582 18.055 1.00 96.94 440 ARG A N 1
ATOM 3417 C CA . ARG A 1 440 ? -1.156 12.000 18.956 1.00 96.94 440 ARG A CA 1
ATOM 3418 C C . ARG A 1 440 ? -2.225 12.843 18.269 1.00 96.94 440 ARG A C 1
ATOM 3420 O O . ARG A 1 440 ? -3.135 13.310 18.946 1.00 96.94 440 ARG A O 1
ATOM 3427 N N . GLY A 1 441 ? -2.158 13.083 16.964 1.00 94.38 441 GLY A N 1
ATOM 3428 C CA . GLY A 1 441 ? -3.079 13.959 16.232 1.00 94.38 441 GLY A CA 1
ATOM 3429 C C . GLY A 1 441 ? -4.378 13.302 15.775 1.00 94.38 441 GLY A C 1
ATOM 3430 O O . GLY A 1 441 ? -4.517 12.080 15.757 1.00 94.38 441 GLY A O 1
ATOM 3431 N N . GLY A 1 442 ? -5.370 14.125 15.426 1.00 93.44 442 GLY A N 1
ATOM 3432 C CA . GLY A 1 442 ? -6.631 13.683 14.810 1.00 93.44 442 GLY A CA 1
ATOM 3433 C C . GLY A 1 442 ? -6.544 13.571 13.284 1.00 93.44 442 GLY A C 1
ATOM 3434 O O . GLY A 1 442 ? -5.458 13.651 12.719 1.00 93.44 442 GLY A O 1
ATOM 3435 N N . TYR A 1 443 ? -7.689 13.413 12.619 1.00 95.31 443 TYR A N 1
ATOM 3436 C CA . TYR A 1 443 ? -7.786 13.351 11.151 1.00 95.31 443 TYR A CA 1
ATOM 3437 C C . TYR A 1 443 ? -8.657 14.472 10.565 1.00 95.31 443 TYR A C 1
ATOM 3439 O O . TYR A 1 443 ? -9.268 14.289 9.523 1.00 95.31 443 TYR A O 1
ATOM 3447 N N . GLY A 1 444 ? -8.738 15.618 11.247 1.00 92.94 444 GLY A N 1
ATOM 3448 C CA . GLY A 1 444 ? -9.513 16.783 10.795 1.00 92.94 444 GLY A CA 1
ATOM 3449 C C . GLY A 1 444 ? -11.026 16.698 11.029 1.00 92.94 444 GLY A C 1
ATOM 3450 O O . GLY A 1 444 ? -11.712 17.692 10.838 1.00 92.94 444 GLY A O 1
ATOM 3451 N N . GLU A 1 445 ? -11.541 15.558 11.495 1.00 95.44 445 GLU A N 1
ATOM 3452 C CA . GLU A 1 445 ? -12.964 15.337 11.780 1.00 95.44 445 GLU A CA 1
ATOM 3453 C C . GLU A 1 445 ? -13.166 14.678 13.158 1.00 95.44 445 GLU A C 1
ATOM 3455 O O . GLU A 1 445 ? -12.255 13.990 13.649 1.00 95.44 445 GLU A O 1
ATOM 3460 N N . PRO A 1 446 ? -14.338 14.875 13.799 1.00 96.19 446 PRO A N 1
ATOM 3461 C CA . PRO A 1 446 ? -14.713 14.138 15.003 1.00 96.19 446 PRO A CA 1
ATOM 3462 C C . PRO A 1 446 ? -14.873 12.638 14.715 1.00 96.19 446 PRO A C 1
ATOM 3464 O O . PRO A 1 446 ? -15.022 12.211 13.570 1.00 96.19 446 PRO A O 1
ATOM 3467 N N . ALA A 1 447 ? -14.840 11.820 15.768 1.00 97.06 447 ALA A N 1
ATOM 3468 C CA . ALA A 1 447 ? -15.043 10.384 15.632 1.00 97.06 447 ALA A CA 1
ATOM 3469 C C . ALA A 1 447 ? -16.473 10.073 15.163 1.00 97.06 447 ALA A C 1
ATOM 3471 O O . ALA A 1 447 ? -17.439 10.662 15.641 1.00 97.06 447 ALA A O 1
ATOM 3472 N N . PHE A 1 448 ? -16.624 9.097 14.264 1.00 97.75 448 PHE A N 1
ATOM 3473 C CA . PHE A 1 448 ? -17.945 8.650 13.812 1.00 97.75 448 PHE A CA 1
ATOM 3474 C C . PHE A 1 448 ? -18.827 8.153 14.974 1.00 97.75 448 PHE A C 1
ATOM 3476 O O . PHE A 1 448 ? -20.036 8.403 14.987 1.00 97.75 448 PHE A O 1
ATOM 3483 N N . ILE A 1 449 ? -18.224 7.467 15.949 1.00 97.69 449 ILE A N 1
ATOM 3484 C CA . ILE A 1 449 ? -18.803 7.104 17.247 1.00 97.69 449 ILE A CA 1
ATOM 3485 C C . ILE A 1 449 ? -17.773 7.505 18.310 1.00 97.69 449 ILE A C 1
ATOM 3487 O O . ILE A 1 449 ? -16.630 7.057 18.248 1.00 97.69 449 ILE A O 1
ATOM 3491 N N . ASP A 1 450 ? -18.157 8.334 19.282 1.00 94.50 450 ASP A N 1
ATOM 3492 C CA . ASP A 1 450 ? -17.217 8.847 20.295 1.00 94.50 450 ASP A CA 1
ATOM 3493 C C . ASP A 1 450 ? -16.828 7.809 21.355 1.00 94.50 450 ASP A C 1
ATOM 3495 O O . ASP A 1 450 ? -15.679 7.788 21.811 1.00 94.50 450 ASP A O 1
ATOM 3499 N N . ASN A 1 451 ? -17.777 6.935 21.712 1.00 96.75 451 ASN A N 1
ATOM 3500 C CA . ASN A 1 451 ? -17.626 5.871 22.707 1.00 96.75 451 ASN A CA 1
ATOM 3501 C C . ASN A 1 451 ? -17.905 4.490 22.081 1.00 96.75 451 ASN A C 1
ATOM 3503 O O . ASN A 1 451 ? -18.918 3.856 22.391 1.00 96.75 451 ASN A O 1
ATOM 3507 N N . PRO A 1 452 ? -17.061 4.037 21.135 1.00 98.06 452 PRO A N 1
ATOM 3508 C CA . PRO A 1 452 ? -17.298 2.785 20.438 1.00 98.06 452 PRO A CA 1
ATOM 3509 C C . PRO A 1 452 ? -16.936 1.569 21.304 1.00 98.06 452 PRO A C 1
ATOM 3511 O O . PRO A 1 452 ? -16.062 1.620 22.173 1.00 98.06 452 PRO A O 1
ATOM 3514 N N . GLN A 1 453 ? -17.582 0.443 21.015 1.00 98.38 453 GLN A N 1
ATOM 3515 C CA . GLN A 1 453 ? -17.245 -0.886 21.527 1.00 98.38 453 GLN A CA 1
ATOM 3516 C C . GLN A 1 453 ? -16.993 -1.847 20.375 1.00 98.38 453 GLN A C 1
ATOM 3518 O O . GLN A 1 453 ? -17.754 -1.838 19.413 1.00 98.38 453 GLN A O 1
ATOM 3523 N N . ILE A 1 454 ? -15.992 -2.719 20.504 1.00 98.56 454 ILE A N 1
ATOM 3524 C CA . ILE A 1 454 ? -15.851 -3.887 19.627 1.00 98.56 454 ILE A CA 1
ATOM 3525 C C . ILE A 1 454 ? -16.506 -5.075 20.316 1.00 98.56 454 ILE A C 1
ATOM 3527 O O . ILE A 1 454 ? -16.130 -5.431 21.432 1.00 98.56 454 ILE A O 1
ATOM 3531 N N . PHE A 1 455 ? -17.474 -5.688 19.647 1.00 98.44 455 PHE A N 1
ATOM 3532 C CA . PHE A 1 455 ? -18.250 -6.821 20.130 1.00 98.44 455 PHE A CA 1
ATOM 3533 C C . PHE A 1 455 ? -18.097 -8.012 19.186 1.00 98.44 455 PHE A C 1
ATOM 3535 O O . PHE A 1 455 ? -18.419 -7.901 18.008 1.00 98.44 455 PHE A O 1
ATOM 3542 N N . ASP A 1 456 ? -17.648 -9.147 19.709 1.00 98.38 456 ASP A N 1
ATOM 3543 C CA . ASP A 1 456 ? -17.596 -10.421 18.993 1.00 98.38 456 ASP A CA 1
ATOM 3544 C C . ASP A 1 456 ? -19.006 -11.013 18.944 1.00 98.38 456 ASP A C 1
ATOM 3546 O O . ASP A 1 456 ? -19.535 -11.452 19.969 1.00 98.38 456 ASP A O 1
ATOM 3550 N N . ALA A 1 457 ? -19.635 -10.988 17.768 1.00 97.56 457 ALA A N 1
ATOM 3551 C CA . ALA A 1 457 ? -21.007 -11.452 17.613 1.00 97.56 457 ALA A CA 1
ATOM 3552 C C . ALA A 1 457 ? -21.136 -12.964 17.817 1.00 97.56 457 ALA A C 1
ATOM 3554 O O . ALA A 1 457 ? -22.135 -13.418 18.370 1.00 97.56 457 ALA A O 1
ATOM 3555 N N . LYS A 1 458 ? -20.107 -13.732 17.440 1.00 96.88 458 LYS A N 1
ATOM 3556 C CA . LYS A 1 458 ? -20.090 -15.191 17.574 1.00 96.88 458 LYS A CA 1
ATOM 3557 C C . LYS A 1 458 ? -19.933 -15.621 19.030 1.00 96.88 458 LYS A C 1
ATOM 3559 O O . LYS A 1 458 ? -20.560 -16.583 19.457 1.00 96.88 458 LYS A O 1
ATOM 3564 N N . LYS A 1 459 ? -19.103 -14.908 19.797 1.00 96.44 459 LYS A N 1
ATOM 3565 C CA . LYS A 1 459 ? -18.852 -15.210 21.219 1.00 96.44 459 LYS A CA 1
ATOM 3566 C C . LYS A 1 459 ? -19.745 -14.435 22.188 1.00 96.44 459 LYS A C 1
ATOM 3568 O O . LYS A 1 459 ? -19.645 -14.648 23.392 1.00 96.44 459 LYS A O 1
ATOM 3573 N N . GLY A 1 460 ? -20.566 -13.511 21.692 1.00 97.00 460 GLY A N 1
ATOM 3574 C CA . GLY A 1 460 ? -21.488 -12.721 22.505 1.00 97.00 460 GLY A CA 1
ATOM 3575 C C . GLY A 1 460 ? -20.807 -11.787 23.513 1.00 97.00 460 GLY A C 1
ATOM 3576 O O . GLY A 1 460 ? -21.399 -11.483 24.546 1.00 97.00 460 GLY A O 1
ATOM 3577 N N . LYS A 1 461 ? -19.571 -11.332 23.256 1.00 97.00 461 LYS A N 1
ATOM 3578 C CA . LYS A 1 461 ? -18.762 -10.594 24.246 1.00 97.00 461 LYS A CA 1
ATOM 3579 C C . LYS A 1 461 ? -18.160 -9.300 23.708 1.00 97.00 461 LYS A C 1
ATOM 3581 O O . LYS A 1 461 ? -17.787 -9.202 22.542 1.00 97.00 461 LYS A O 1
ATOM 3586 N N . VAL A 1 462 ? -18.008 -8.311 24.587 1.00 97.94 462 VAL A N 1
ATOM 3587 C CA . VAL A 1 462 ? -17.252 -7.084 24.290 1.00 97.94 462 VAL A CA 1
ATOM 3588 C C . VAL A 1 462 ? -15.757 -7.386 24.395 1.00 97.94 462 VAL A C 1
ATOM 3590 O O . VAL A 1 462 ? -15.289 -7.865 25.424 1.00 97.94 462 VAL A O 1
ATOM 3593 N N . LEU A 1 463 ? -15.011 -7.108 23.327 1.00 98.25 463 LEU A N 1
ATOM 3594 C CA . LEU A 1 463 ? -13.565 -7.324 23.244 1.00 98.25 463 LEU A CA 1
ATOM 3595 C C . LEU A 1 463 ? -12.771 -6.083 23.660 1.00 98.25 463 LEU A C 1
ATOM 3597 O O . LEU A 1 463 ? -11.755 -6.202 24.340 1.00 98.25 463 LEU A O 1
ATOM 3601 N N . LEU A 1 464 ? -13.228 -4.895 23.251 1.00 98.19 464 LEU A N 1
ATOM 3602 C CA . LEU A 1 464 ? -12.609 -3.611 23.579 1.00 98.19 464 LEU A CA 1
ATOM 3603 C C . LEU A 1 464 ? -13.667 -2.524 23.773 1.00 98.19 464 LEU A C 1
ATOM 3605 O O . LEU A 1 464 ? -14.697 -2.510 23.100 1.00 98.19 464 LEU A O 1
ATOM 3609 N N . ASN A 1 465 ? -13.358 -1.585 24.663 1.00 98.25 465 ASN A N 1
ATOM 3610 C CA . ASN A 1 465 ? -14.106 -0.350 24.879 1.00 98.25 465 ASN A CA 1
ATOM 3611 C C . ASN A 1 465 ? -13.265 0.849 24.431 1.00 98.25 465 ASN A C 1
ATOM 3613 O O . ASN A 1 465 ? -12.038 0.749 24.326 1.00 98.25 465 ASN A O 1
ATOM 3617 N N . ALA A 1 466 ? -13.923 1.988 24.232 1.00 97.75 466 ALA A N 1
ATOM 3618 C CA . ALA A 1 466 ? -13.256 3.271 24.088 1.00 97.75 466 ALA A CA 1
ATOM 3619 C C . ALA A 1 466 ? -12.334 3.557 25.289 1.00 97.75 466 ALA A C 1
ATOM 3621 O O . ALA A 1 466 ? -12.701 3.343 26.444 1.00 97.75 466 ALA A O 1
ATOM 3622 N N . ALA A 1 467 ? -11.138 4.056 25.009 1.00 97.31 467 ALA A N 1
ATOM 3623 C CA . ALA A 1 467 ? -10.217 4.598 25.987 1.00 97.31 467 ALA A CA 1
ATOM 3624 C C . ALA A 1 467 ? -10.648 6.009 26.417 1.00 97.31 467 ALA A C 1
ATOM 3626 O O . ALA A 1 467 ? -11.334 6.735 25.686 1.00 97.31 467 ALA A O 1
ATOM 3627 N N . ALA A 1 468 ? -10.189 6.420 27.599 1.00 94.88 468 ALA A N 1
ATOM 3628 C CA . ALA A 1 468 ? -10.389 7.779 28.079 1.00 94.88 468 ALA A CA 1
ATOM 3629 C C . ALA A 1 468 ? -9.791 8.802 27.086 1.00 94.88 468 ALA A C 1
ATOM 3631 O O . ALA A 1 468 ? -8.707 8.567 26.537 1.00 94.88 468 ALA A O 1
ATOM 3632 N N . PRO A 1 469 ? -10.469 9.937 26.826 1.00 91.88 469 PRO A N 1
ATOM 3633 C CA . PRO A 1 469 ? -9.888 11.026 26.052 1.00 91.88 469 PRO A CA 1
ATOM 3634 C C . PRO A 1 469 ? -8.570 11.507 26.667 1.00 91.88 469 PRO A C 1
ATOM 3636 O O . PRO A 1 469 ? -8.450 11.656 27.878 1.00 91.88 469 PRO A O 1
ATOM 3639 N N . THR A 1 470 ? -7.595 11.797 25.814 1.00 94.12 470 THR A N 1
ATOM 3640 C CA . THR A 1 470 ? -6.314 12.397 26.200 1.00 94.12 470 THR A CA 1
ATOM 3641 C C . THR A 1 470 ? -6.000 13.575 25.289 1.00 94.12 470 THR A C 1
ATOM 3643 O O . THR A 1 470 ? -6.594 13.703 24.212 1.00 94.12 470 THR A O 1
ATOM 3646 N N . SER A 1 471 ? -5.039 14.410 25.690 1.00 90.75 471 SER A N 1
ATOM 3647 C CA . SER A 1 471 ? -4.601 15.566 24.907 1.00 90.75 471 SER A CA 1
ATOM 3648 C C . SER A 1 471 ? -4.185 15.181 23.484 1.00 90.75 471 SER A C 1
ATOM 3650 O O . SER A 1 471 ? -3.580 14.131 23.235 1.00 90.75 471 SER A O 1
ATOM 3652 N N . ALA A 1 472 ? -4.568 16.032 22.532 1.00 92.94 472 ALA A N 1
ATOM 3653 C CA . ALA A 1 472 ? -4.163 15.913 21.141 1.00 92.94 472 ALA A CA 1
ATOM 3654 C C . ALA A 1 472 ? -2.741 16.455 20.936 1.00 92.94 472 ALA A C 1
ATOM 3656 O O . ALA A 1 472 ? -2.277 17.309 21.684 1.00 92.94 472 ALA A O 1
ATOM 3657 N N . GLY A 1 473 ? -2.069 15.958 19.902 1.00 93.56 473 GLY A N 1
ATOM 3658 C CA . GLY A 1 473 ? -0.788 16.473 19.418 1.00 93.56 473 GLY A CA 1
ATOM 3659 C C . GLY A 1 473 ? -0.706 16.360 17.898 1.00 93.56 473 GLY A C 1
ATOM 3660 O O . GLY A 1 473 ? -1.734 16.388 17.221 1.00 93.56 473 GLY A O 1
ATOM 3661 N N . ASN A 1 474 ? 0.495 16.183 17.352 1.00 94.44 474 ASN A N 1
ATOM 3662 C CA . ASN A 1 474 ? 0.691 16.031 15.909 1.00 94.44 474 ASN A CA 1
ATOM 3663 C C . ASN A 1 474 ? 0.600 14.564 15.442 1.00 94.44 474 ASN A C 1
ATOM 3665 O O . ASN A 1 474 ? 0.567 13.640 16.254 1.00 94.44 474 ASN A O 1
ATOM 3669 N N . ASN A 1 475 ? 0.558 14.350 14.122 1.00 94.69 475 ASN A N 1
ATOM 3670 C CA . ASN A 1 475 ? 0.696 13.041 13.463 1.00 94.69 475 ASN A CA 1
ATOM 3671 C C . ASN A 1 475 ? 1.948 13.023 12.563 1.00 94.69 475 ASN A C 1
ATOM 3673 O O . ASN A 1 475 ? 1.855 12.839 11.348 1.00 94.69 475 ASN A O 1
ATOM 3677 N N . LEU A 1 476 ? 3.114 13.259 13.161 1.00 96.94 476 LEU A N 1
ATOM 3678 C CA . LEU A 1 476 ? 4.409 13.219 12.494 1.00 96.94 476 LEU A CA 1
ATOM 3679 C C . LEU A 1 476 ? 5.033 11.827 12.625 1.00 96.94 476 LEU A C 1
ATOM 3681 O O . LEU A 1 476 ? 5.550 11.471 13.679 1.00 96.94 476 LEU A O 1
ATOM 3685 N N . VAL A 1 477 ? 5.020 11.057 11.543 1.00 98.31 477 VAL A N 1
ATOM 3686 C CA . VAL A 1 477 ? 5.707 9.755 11.448 1.00 98.31 477 VAL A CA 1
ATOM 3687 C C . VAL A 1 477 ? 6.741 9.801 10.328 1.00 98.31 477 VAL A C 1
ATOM 3689 O O . VAL A 1 477 ? 6.851 10.812 9.634 1.00 98.31 477 VAL A O 1
ATOM 3692 N N . THR A 1 478 ? 7.509 8.732 10.151 1.00 98.69 478 THR A N 1
ATOM 3693 C CA . THR A 1 478 ? 8.540 8.640 9.111 1.00 98.69 478 THR A CA 1
ATOM 3694 C C . THR A 1 478 ? 8.148 7.659 8.002 1.00 98.69 478 THR A C 1
ATOM 3696 O O . THR A 1 478 ? 7.267 6.810 8.178 1.00 98.69 478 THR A O 1
ATOM 3699 N N . ALA A 1 479 ? 8.823 7.738 6.848 1.00 98.75 479 ALA A N 1
ATOM 3700 C CA . ALA A 1 479 ? 8.641 6.755 5.777 1.00 98.75 479 ALA A CA 1
ATOM 3701 C C . ALA A 1 479 ? 9.051 5.348 6.245 1.00 98.75 479 ALA A C 1
ATOM 3703 O O . ALA A 1 479 ? 8.404 4.359 5.892 1.00 98.75 479 ALA A O 1
ATOM 3704 N N . TYR A 1 480 ? 10.087 5.262 7.084 1.00 98.81 480 TYR A N 1
ATOM 3705 C CA . TYR A 1 480 ? 10.500 4.023 7.732 1.00 98.81 480 TYR A CA 1
ATOM 3706 C C . TYR A 1 480 ? 9.380 3.422 8.589 1.00 98.81 480 TYR A C 1
ATOM 3708 O O . TYR A 1 480 ? 9.074 2.244 8.419 1.00 98.81 480 TYR A O 1
ATOM 3716 N N . ASP A 1 481 ? 8.722 4.215 9.444 1.00 98.88 481 ASP A N 1
ATOM 3717 C CA . ASP A 1 481 ? 7.667 3.706 10.332 1.00 98.88 481 ASP A CA 1
ATOM 3718 C C . ASP A 1 481 ? 6.549 3.030 9.528 1.00 98.88 481 ASP A C 1
ATOM 3720 O O . ASP A 1 481 ? 6.154 1.901 9.819 1.00 98.88 481 ASP A O 1
ATOM 3724 N N . LEU A 1 482 ? 6.068 3.672 8.460 1.00 98.81 482 LEU A N 1
ATOM 3725 C CA . LEU A 1 482 ? 5.003 3.094 7.636 1.00 98.81 482 LEU A CA 1
ATOM 3726 C C . LEU A 1 482 ? 5.476 1.896 6.806 1.00 98.81 482 LEU A C 1
ATOM 3728 O O . LEU A 1 482 ? 4.735 0.920 6.678 1.00 98.81 482 LEU A O 1
ATOM 3732 N N . THR A 1 483 ? 6.712 1.929 6.300 1.00 98.88 483 THR A N 1
ATOM 3733 C CA . THR A 1 483 ? 7.323 0.784 5.600 1.00 98.88 483 THR A CA 1
ATOM 3734 C C . THR A 1 483 ? 7.443 -0.417 6.535 1.00 98.88 483 THR A C 1
ATOM 3736 O O . THR A 1 483 ? 7.158 -1.546 6.136 1.00 98.88 483 THR A O 1
ATOM 3739 N N . ARG A 1 484 ? 7.797 -0.181 7.802 1.00 98.75 484 ARG A N 1
ATOM 3740 C CA . ARG A 1 484 ? 7.871 -1.194 8.856 1.00 98.75 484 ARG A CA 1
ATOM 3741 C C . ARG A 1 484 ? 6.510 -1.823 9.133 1.00 98.75 484 ARG A C 1
ATOM 3743 O O . ARG A 1 484 ? 6.406 -3.044 9.128 1.00 98.75 484 ARG A O 1
ATOM 3750 N N . PHE A 1 485 ? 5.454 -1.030 9.304 1.00 98.81 485 PHE A N 1
ATOM 3751 C CA . PHE A 1 485 ? 4.114 -1.583 9.533 1.00 98.81 485 PHE A CA 1
ATOM 3752 C C . PHE A 1 485 ? 3.578 -2.367 8.333 1.00 98.81 485 PHE A C 1
ATOM 3754 O O . PHE A 1 485 ? 3.041 -3.459 8.517 1.00 98.81 485 PHE A O 1
ATOM 3761 N N . ILE A 1 486 ? 3.744 -1.854 7.110 1.00 98.62 486 ILE A N 1
ATOM 3762 C CA . ILE A 1 486 ? 3.205 -2.527 5.923 1.00 98.62 486 ILE A CA 1
ATOM 3763 C C . ILE A 1 486 ? 3.991 -3.804 5.568 1.00 98.62 486 ILE A C 1
ATOM 3765 O O . ILE A 1 486 ? 3.382 -4.790 5.165 1.00 98.62 486 ILE A O 1
ATOM 3769 N N . SER A 1 487 ? 5.312 -3.846 5.807 1.00 98.69 487 SER A N 1
ATOM 3770 C CA . SER A 1 487 ? 6.109 -5.087 5.692 1.00 98.69 487 SER A CA 1
ATOM 3771 C C . SER A 1 487 ? 5.755 -6.114 6.765 1.00 98.69 487 SER A C 1
ATOM 3773 O O . SER A 1 487 ? 5.605 -7.289 6.444 1.00 98.69 487 SER A O 1
ATOM 3775 N N . MET A 1 488 ? 5.548 -5.693 8.020 1.00 98.62 488 MET A N 1
ATOM 3776 C CA . MET A 1 488 ? 5.091 -6.605 9.077 1.00 98.62 488 MET A CA 1
ATOM 3777 C C . MET A 1 488 ? 3.707 -7.192 8.785 1.00 98.62 488 MET A C 1
ATOM 3779 O O . MET A 1 488 ? 3.451 -8.324 9.187 1.00 98.62 488 MET A O 1
ATOM 3783 N N . LEU A 1 489 ? 2.823 -6.438 8.119 1.00 98.50 489 LEU A N 1
ATOM 3784 C CA . LEU A 1 489 ? 1.517 -6.928 7.680 1.00 98.50 489 LEU A CA 1
ATOM 3785 C C . LEU A 1 489 ? 1.656 -7.936 6.532 1.00 98.50 489 LEU A C 1
ATOM 3787 O O . LEU A 1 489 ? 1.146 -9.047 6.644 1.00 98.50 489 LEU A O 1
ATOM 3791 N N . GLY A 1 490 ? 2.360 -7.568 5.457 1.00 98.31 490 GLY A N 1
ATOM 3792 C CA . GLY A 1 490 ? 2.490 -8.411 4.266 1.00 98.31 490 GLY A CA 1
ATOM 3793 C C . GLY A 1 490 ? 3.279 -9.700 4.507 1.00 98.31 490 GLY A C 1
ATOM 3794 O O . GLY A 1 490 ? 2.870 -10.758 4.048 1.00 98.31 490 GLY A O 1
ATOM 3795 N N . TRP A 1 491 ? 4.356 -9.655 5.295 1.00 98.56 491 TRP A N 1
ATOM 3796 C CA . TRP A 1 491 ? 5.162 -10.843 5.611 1.00 98.56 491 TRP A CA 1
ATOM 3797 C C . TRP A 1 491 ? 4.780 -11.531 6.922 1.00 98.56 491 TRP A C 1
ATOM 3799 O O . TRP A 1 491 ? 5.493 -12.439 7.351 1.00 98.56 491 TRP A O 1
ATOM 3809 N N . HIS A 1 492 ? 3.675 -11.147 7.571 1.00 98.44 492 HIS A N 1
ATOM 3810 C CA . HIS A 1 492 ? 3.279 -11.705 8.869 1.00 98.44 492 HIS A CA 1
ATOM 3811 C C . HIS A 1 492 ? 3.368 -13.246 8.954 1.00 98.44 492 HIS A C 1
ATOM 3813 O O . HIS A 1 492 ? 3.947 -13.734 9.932 1.00 98.44 492 HIS A O 1
ATOM 3819 N N . PRO A 1 493 ? 2.890 -14.029 7.957 1.00 97.50 493 PRO A N 1
ATOM 3820 C CA . PRO A 1 493 ? 2.955 -15.495 8.003 1.00 97.50 493 PRO A CA 1
ATOM 3821 C C . PRO A 1 493 ? 4.386 -16.044 8.016 1.00 97.50 493 PRO A C 1
ATOM 3823 O O . PRO A 1 493 ? 4.643 -17.122 8.551 1.00 97.50 493 PRO A O 1
ATOM 3826 N N . HIS A 1 494 ? 5.330 -15.296 7.447 1.00 97.62 494 HIS A N 1
ATOM 3827 C CA . HIS A 1 494 ? 6.713 -15.719 7.232 1.00 97.62 494 HIS A CA 1
ATOM 3828 C C . HIS A 1 494 ? 7.677 -15.235 8.314 1.00 97.62 494 HIS A C 1
ATOM 3830 O O . HIS A 1 494 ? 8.791 -15.746 8.424 1.00 97.62 494 HIS A O 1
ATOM 3836 N N . LEU A 1 495 ? 7.263 -14.259 9.118 1.00 97.81 495 LEU A N 1
ATOM 3837 C CA . LEU A 1 495 ? 8.048 -13.765 10.239 1.00 97.81 495 LEU A CA 1
ATOM 3838 C C . LEU A 1 495 ? 7.985 -14.743 11.414 1.00 97.81 495 LEU A C 1
ATOM 3840 O O . LEU A 1 495 ? 6.939 -15.333 11.692 1.00 97.81 495 LEU A O 1
ATOM 3844 N N . ALA A 1 496 ? 9.089 -14.881 12.149 1.00 95.88 496 ALA A N 1
ATOM 3845 C CA . ALA A 1 496 ? 9.081 -15.572 13.436 1.00 95.88 496 ALA A CA 1
ATOM 3846 C C . ALA A 1 496 ? 8.178 -14.819 14.438 1.00 95.88 496 ALA A C 1
ATOM 3848 O O . ALA A 1 496 ? 8.085 -13.591 14.349 1.00 95.88 496 ALA A O 1
ATOM 3849 N N . PRO A 1 497 ? 7.552 -15.491 15.424 1.00 94.88 497 PRO A N 1
ATOM 3850 C CA . PRO A 1 497 ? 6.621 -14.850 16.360 1.00 94.88 497 PRO A CA 1
ATOM 3851 C C . PRO A 1 497 ? 7.154 -13.575 17.031 1.00 94.88 497 PRO A C 1
ATOM 3853 O O . PRO A 1 497 ? 6.436 -12.584 17.120 1.00 94.88 497 PRO A O 1
ATOM 3856 N N . ALA A 1 498 ? 8.435 -13.555 17.416 1.00 96.06 498 ALA A N 1
ATOM 3857 C CA . ALA A 1 498 ? 9.086 -12.396 18.038 1.00 96.06 498 ALA A CA 1
ATOM 3858 C C . ALA A 1 498 ? 9.307 -11.192 17.093 1.00 96.06 498 ALA A C 1
ATOM 3860 O O . ALA A 1 498 ? 9.705 -10.122 17.547 1.00 96.06 498 ALA A O 1
ATOM 3861 N N . LEU A 1 499 ? 9.088 -11.366 15.785 1.00 97.38 499 LEU A N 1
ATOM 3862 C CA . LEU A 1 499 ? 9.260 -10.347 14.742 1.00 97.38 499 LEU A CA 1
ATOM 3863 C C . LEU A 1 499 ? 7.919 -9.854 14.165 1.00 97.38 499 LEU A C 1
ATOM 3865 O O . LEU A 1 499 ? 7.904 -8.902 13.386 1.00 97.38 499 LEU A O 1
ATOM 3869 N N . ARG A 1 500 ? 6.804 -10.511 14.512 1.00 97.00 500 ARG A N 1
ATOM 3870 C CA . ARG A 1 500 ? 5.450 -10.213 14.015 1.00 97.00 500 ARG A CA 1
ATOM 3871 C C . ARG A 1 500 ? 4.843 -8.983 14.691 1.00 97.00 500 ARG A C 1
ATOM 3873 O O . ARG A 1 500 ? 5.342 -8.491 15.697 1.00 97.00 500 ARG A O 1
ATOM 3880 N N . LEU A 1 501 ? 3.713 -8.506 14.161 1.00 97.19 501 LEU A N 1
ATOM 3881 C CA . LEU A 1 501 ? 2.859 -7.557 14.886 1.00 97.19 501 LEU A CA 1
ATOM 3882 C C . LEU A 1 501 ? 2.460 -8.189 16.232 1.00 97.19 501 LEU A C 1
ATOM 3884 O O . LEU A 1 501 ? 1.852 -9.262 16.212 1.00 97.19 501 LEU A O 1
ATOM 3888 N N . PRO A 1 502 ? 2.785 -7.572 17.387 1.00 96.00 502 PRO A N 1
ATOM 3889 C CA . PRO A 1 502 ? 2.568 -8.190 18.693 1.00 96.00 502 PRO A CA 1
ATOM 3890 C C . PRO A 1 502 ? 1.127 -8.653 18.887 1.00 96.00 502 PRO A C 1
ATOM 3892 O O . PRO A 1 502 ? 0.198 -7.869 18.695 1.00 96.00 502 PRO A O 1
ATOM 3895 N N . GLY A 1 503 ? 0.942 -9.921 19.253 1.00 96.31 503 GLY A N 1
ATOM 3896 C CA . GLY A 1 503 ? -0.361 -10.508 19.575 1.00 96.31 503 GLY A CA 1
ATOM 3897 C C . GLY A 1 503 ? -1.319 -10.728 18.405 1.00 96.31 503 GLY A C 1
ATOM 3898 O O . GLY A 1 503 ? -2.250 -11.512 18.559 1.00 96.31 503 GLY A O 1
ATOM 3899 N N . ALA A 1 504 ? -1.113 -10.076 17.257 1.00 97.19 504 ALA A N 1
ATOM 3900 C CA . ALA A 1 504 ? -1.991 -10.206 16.100 1.00 97.19 504 ALA A CA 1
ATOM 3901 C C . ALA A 1 504 ? -1.997 -11.654 15.591 1.00 97.19 504 ALA A C 1
ATOM 3903 O O . ALA A 1 504 ? -0.939 -12.273 15.471 1.00 97.19 504 ALA A O 1
ATOM 3904 N N . GLN A 1 505 ? -3.188 -12.178 15.300 1.00 97.50 505 GLN A N 1
ATOM 3905 C CA . GLN A 1 505 ? -3.346 -13.480 14.657 1.00 97.50 505 GLN A CA 1
ATOM 3906 C C . GLN A 1 505 ? -3.593 -13.311 13.163 1.00 97.50 505 GLN A C 1
ATOM 3908 O O . GLN A 1 505 ? -4.183 -12.319 12.731 1.00 97.50 505 GLN A O 1
ATOM 3913 N N . TRP A 1 506 ? -3.166 -14.308 12.386 1.00 97.75 506 TRP A N 1
ATOM 3914 C CA . TRP A 1 506 ? -3.283 -14.266 10.934 1.00 97.75 506 TRP A CA 1
ATOM 3915 C C . TRP A 1 506 ? -4.733 -14.113 10.471 1.00 97.75 506 TRP A C 1
ATOM 3917 O O . TRP A 1 506 ? -4.994 -13.178 9.726 1.00 97.75 506 TRP A O 1
ATOM 3927 N N . HIS A 1 507 ? -5.667 -14.917 11.001 1.00 96.12 507 HIS A N 1
ATOM 3928 C CA . HIS A 1 507 ? -7.100 -14.875 10.649 1.00 96.12 507 HIS A CA 1
ATOM 3929 C C . HIS A 1 507 ? -7.703 -13.455 10.718 1.00 96.12 507 HIS A C 1
ATOM 3931 O O . HIS A 1 507 ? -8.360 -13.014 9.781 1.00 96.12 507 HIS A O 1
ATOM 3937 N N . SER A 1 508 ? -7.362 -12.666 11.742 1.00 97.56 508 SER A N 1
ATOM 3938 C CA . SER A 1 508 ? -7.789 -11.267 11.847 1.00 97.56 508 SER A CA 1
ATOM 3939 C C . SER A 1 508 ? -7.118 -10.348 10.820 1.00 97.56 508 SER A C 1
ATOM 3941 O O . SER A 1 508 ? -7.725 -9.389 10.340 1.00 97.56 508 SER A O 1
ATOM 3943 N N . LEU A 1 509 ? -5.838 -10.580 10.517 1.00 98.38 509 LEU A N 1
ATOM 3944 C CA . LEU A 1 509 ? -5.075 -9.749 9.582 1.00 98.38 509 LEU A CA 1
ATOM 3945 C C . LEU A 1 509 ? -5.553 -9.933 8.141 1.00 98.38 509 LEU A C 1
ATOM 3947 O O . LEU A 1 509 ? -5.517 -8.963 7.382 1.00 98.38 509 LEU A O 1
ATOM 3951 N N . GLU A 1 510 ? -6.063 -11.114 7.778 1.00 98.06 510 GLU A N 1
ATOM 3952 C CA . GLU A 1 510 ? -6.631 -11.383 6.450 1.00 98.06 510 GLU A CA 1
ATOM 3953 C C . GLU A 1 510 ? -7.727 -10.372 6.083 1.00 98.06 510 GLU A C 1
ATOM 3955 O O . GLU A 1 510 ? -7.768 -9.860 4.962 1.00 98.06 510 GLU A O 1
ATOM 3960 N N . SER A 1 511 ? -8.570 -10.018 7.056 1.00 97.38 511 SER A N 1
ATOM 3961 C CA . SER A 1 511 ? -9.626 -9.011 6.909 1.00 97.38 511 SER A CA 1
ATOM 3962 C C . SER A 1 511 ? -9.071 -7.643 6.530 1.00 97.38 511 SER A C 1
ATOM 3964 O O . SER A 1 511 ? -9.577 -6.976 5.625 1.00 97.38 511 SER A O 1
ATOM 3966 N N . ILE A 1 512 ? -7.990 -7.227 7.189 1.00 97.94 512 ILE A N 1
ATOM 3967 C CA . ILE A 1 512 ? -7.352 -5.933 6.933 1.00 97.94 512 ILE A CA 1
ATOM 3968 C C . ILE A 1 512 ? -6.597 -5.952 5.609 1.00 97.94 512 ILE A C 1
ATOM 3970 O O . ILE A 1 512 ? -6.645 -4.968 4.880 1.00 97.94 512 ILE A O 1
ATOM 3974 N N . ILE A 1 513 ? -5.973 -7.073 5.246 1.00 98.56 513 ILE A N 1
ATOM 3975 C CA . ILE A 1 513 ? -5.339 -7.269 3.936 1.00 98.56 513 ILE A CA 1
ATOM 3976 C C . ILE A 1 513 ? -6.365 -7.093 2.812 1.00 98.56 513 ILE A C 1
ATOM 3978 O O . ILE A 1 513 ? -6.117 -6.337 1.869 1.00 98.56 513 ILE A O 1
ATOM 3982 N N . ARG A 1 514 ? -7.542 -7.723 2.927 1.00 98.38 514 ARG A N 1
ATOM 3983 C CA . ARG A 1 514 ? -8.632 -7.557 1.953 1.00 98.38 514 ARG A CA 1
ATOM 3984 C C . ARG A 1 514 ? -9.111 -6.106 1.891 1.00 98.38 514 ARG A C 1
ATOM 3986 O O . ARG A 1 514 ? -9.222 -5.560 0.795 1.00 98.38 514 ARG A O 1
ATOM 3993 N N . ALA A 1 515 ? -9.315 -5.455 3.039 1.00 97.81 515 ALA A N 1
ATOM 3994 C CA . ALA A 1 515 ? -9.719 -4.050 3.088 1.00 97.81 515 ALA A CA 1
ATOM 3995 C C . ALA A 1 515 ? -8.671 -3.127 2.442 1.00 97.81 515 ALA A C 1
ATOM 3997 O O . ALA A 1 515 ? -9.013 -2.295 1.605 1.00 97.81 515 ALA A O 1
ATOM 3998 N N . MET A 1 516 ? -7.383 -3.310 2.744 1.00 98.06 516 MET A N 1
ATOM 3999 C CA . MET A 1 516 ? -6.292 -2.527 2.153 1.00 98.06 516 MET A CA 1
ATOM 4000 C C . MET A 1 516 ? -6.096 -2.784 0.655 1.00 98.06 516 MET A C 1
ATOM 4002 O O . MET A 1 516 ? -5.598 -1.915 -0.059 1.00 98.06 516 MET A O 1
ATOM 4006 N N . GLY A 1 517 ? -6.537 -3.936 0.145 1.00 97.69 517 GLY A N 1
ATOM 4007 C CA . GLY A 1 517 ? -6.607 -4.193 -1.293 1.00 97.69 517 GLY A CA 1
ATOM 4008 C C . GLY A 1 517 ? -7.588 -3.277 -2.039 1.00 97.69 517 GLY A C 1
ATOM 4009 O O . GLY A 1 517 ? -7.470 -3.130 -3.257 1.00 97.69 517 GLY A O 1
ATOM 4010 N N . THR A 1 518 ? -8.530 -2.643 -1.326 1.00 96.94 518 THR A N 1
ATOM 4011 C CA . THR A 1 518 ? -9.563 -1.755 -1.893 1.00 96.94 518 THR A CA 1
ATOM 4012 C C . THR A 1 518 ? -9.164 -0.279 -1.987 1.00 96.94 518 THR A C 1
ATOM 4014 O O . THR A 1 518 ? -9.970 0.528 -2.455 1.00 96.94 518 THR A O 1
ATOM 4017 N N . ASP A 1 519 ? -7.944 0.086 -1.573 1.00 95.75 519 ASP A N 1
ATOM 4018 C CA . ASP A 1 519 ? -7.455 1.471 -1.602 1.00 95.75 519 ASP A CA 1
ATOM 4019 C C . ASP A 1 519 ? -7.574 2.095 -2.998 1.00 95.75 519 ASP A C 1
ATOM 4021 O O . ASP A 1 519 ? -7.410 1.436 -4.034 1.00 95.75 519 ASP A O 1
ATOM 4025 N N . ALA A 1 520 ? -7.865 3.396 -3.020 1.00 89.38 520 ALA A N 1
ATOM 4026 C CA . ALA A 1 520 ? -8.110 4.108 -4.265 1.00 89.38 520 ALA A CA 1
ATOM 4027 C C . ALA A 1 520 ? -6.832 4.397 -5.068 1.00 89.38 520 ALA A C 1
ATOM 4029 O O . ALA A 1 520 ? -6.928 4.537 -6.293 1.00 89.38 520 ALA A O 1
ATOM 4030 N N . ALA A 1 521 ? -5.658 4.457 -4.425 1.00 89.88 521 ALA A N 1
ATOM 4031 C CA . ALA A 1 521 ? -4.409 4.752 -5.113 1.00 89.88 521 ALA A CA 1
ATOM 4032 C C . ALA A 1 521 ? -3.859 3.497 -5.777 1.00 89.88 521 ALA A C 1
ATOM 4034 O O . ALA A 1 521 ? -3.391 2.564 -5.129 1.00 89.88 521 ALA A O 1
ATOM 4035 N N . ARG A 1 522 ? -3.889 3.497 -7.110 1.00 90.25 522 ARG A N 1
ATOM 4036 C CA . ARG A 1 522 ? -3.480 2.360 -7.942 1.00 90.25 522 ARG A CA 1
ATOM 4037 C C . ARG A 1 522 ? -2.168 2.629 -8.684 1.00 90.25 522 ARG A C 1
ATOM 4039 O O . ARG A 1 522 ? -2.001 2.199 -9.822 1.00 90.25 522 ARG A O 1
ATOM 4046 N N . TYR A 1 523 ? -1.211 3.322 -8.053 1.00 97.75 523 TYR A N 1
ATOM 4047 C CA . TYR A 1 523 ? 0.088 3.612 -8.680 1.00 97.75 523 TYR A CA 1
ATOM 4048 C C . TYR A 1 523 ? 0.843 2.343 -9.091 1.00 97.75 523 TYR A C 1
ATOM 4050 O O . TYR A 1 523 ? 1.456 2.330 -10.154 1.00 97.75 523 TYR A O 1
ATOM 4058 N N . THR A 1 524 ? 0.758 1.262 -8.308 1.00 97.88 524 THR A N 1
ATOM 4059 C CA . THR A 1 524 ? 1.355 -0.028 -8.695 1.00 97.88 524 THR A CA 1
ATOM 4060 C C . THR A 1 524 ? 0.693 -0.609 -9.951 1.00 97.88 524 THR A C 1
ATOM 4062 O O . THR A 1 524 ? 1.388 -1.142 -10.811 1.00 97.88 524 THR A O 1
ATOM 4065 N N . ASP A 1 525 ? -0.622 -0.452 -10.131 1.00 96.69 525 ASP A N 1
ATOM 4066 C CA . ASP A 1 525 ? -1.306 -0.906 -11.352 1.00 96.69 525 ASP A CA 1
ATOM 4067 C C . ASP A 1 525 ? -0.845 -0.106 -12.573 1.00 96.69 525 ASP A C 1
ATOM 4069 O O . ASP A 1 525 ? -0.608 -0.667 -13.644 1.00 96.69 525 ASP A O 1
ATOM 4073 N N . LEU A 1 526 ? -0.699 1.212 -12.405 1.00 96.69 526 LEU A N 1
ATOM 4074 C CA . LEU A 1 526 ? -0.180 2.104 -13.439 1.00 96.69 526 LEU A CA 1
ATOM 4075 C C . LEU A 1 526 ? 1.263 1.750 -13.805 1.00 96.69 526 LEU A C 1
ATOM 4077 O O . LEU A 1 526 ? 1.589 1.727 -14.991 1.00 96.69 526 LEU A O 1
ATOM 4081 N N . ALA A 1 527 ? 2.094 1.434 -12.807 1.00 98.25 527 ALA A N 1
ATOM 4082 C CA . ALA A 1 527 ? 3.454 0.947 -12.997 1.00 98.25 527 ALA A CA 1
ATOM 4083 C C . ALA A 1 527 ? 3.466 -0.347 -13.817 1.00 98.25 527 ALA A C 1
ATOM 4085 O O . ALA A 1 527 ? 4.088 -0.395 -14.871 1.00 98.25 527 ALA A O 1
ATOM 4086 N N . ILE A 1 528 ? 2.712 -1.367 -13.406 1.00 97.50 528 ILE A N 1
ATOM 4087 C CA . ILE A 1 528 ? 2.649 -2.641 -14.134 1.00 97.50 528 ILE A CA 1
ATOM 4088 C C . ILE A 1 528 ? 2.229 -2.423 -15.597 1.00 97.50 528 ILE A C 1
ATOM 4090 O O . ILE A 1 528 ? 2.870 -2.937 -16.515 1.00 97.50 528 ILE A O 1
ATOM 4094 N N . LYS A 1 529 ? 1.202 -1.597 -15.821 1.00 95.50 529 LYS A N 1
ATOM 4095 C CA . LYS A 1 529 ? 0.696 -1.295 -17.163 1.00 95.50 529 LYS A CA 1
ATOM 4096 C C . LYS A 1 529 ? 1.710 -0.548 -18.030 1.00 95.50 529 LYS A C 1
ATOM 4098 O O . LYS A 1 529 ? 1.862 -0.882 -19.203 1.00 95.50 529 LYS A O 1
ATOM 4103 N N . VAL A 1 530 ? 2.368 0.489 -17.500 1.00 96.06 530 VAL A N 1
ATOM 4104 C CA . VAL A 1 530 ? 3.312 1.296 -18.295 1.00 96.06 530 VAL A CA 1
ATOM 4105 C C . VAL A 1 530 ? 4.586 0.522 -18.617 1.00 96.06 530 VAL A C 1
ATOM 4107 O O . VAL A 1 530 ? 5.133 0.685 -19.703 1.00 96.06 530 VAL A O 1
ATOM 4110 N N . LEU A 1 531 ? 5.010 -0.358 -17.707 1.00 96.94 531 LEU A N 1
ATOM 4111 C CA . LEU A 1 531 ? 6.137 -1.262 -17.917 1.00 96.94 531 LEU A CA 1
ATOM 4112 C C . LEU A 1 531 ? 5.790 -2.417 -18.868 1.00 96.94 531 LEU A C 1
ATOM 4114 O O . LEU A 1 531 ? 6.692 -3.072 -19.372 1.00 96.94 531 LEU A O 1
ATOM 4118 N N . GLY A 1 532 ? 4.501 -2.660 -19.134 1.00 95.25 532 GLY A N 1
ATOM 4119 C CA . GLY A 1 532 ? 4.047 -3.744 -20.006 1.00 95.25 532 GLY A CA 1
ATOM 4120 C C . GLY A 1 532 ? 4.303 -5.135 -19.432 1.00 95.25 532 GLY A C 1
ATOM 4121 O O . GLY A 1 532 ? 4.517 -6.071 -20.199 1.00 95.25 532 GLY A O 1
ATOM 4122 N N . ILE A 1 533 ? 4.324 -5.264 -18.102 1.00 95.69 533 ILE A N 1
ATOM 4123 C CA . ILE A 1 533 ? 4.597 -6.530 -17.402 1.00 95.69 533 ILE A CA 1
ATOM 4124 C C . ILE A 1 533 ? 3.321 -7.226 -16.915 1.00 95.69 533 ILE A C 1
ATOM 4126 O O . ILE A 1 533 ? 3.403 -8.216 -16.202 1.00 95.69 533 ILE A O 1
ATOM 4130 N N . ASP A 1 534 ? 2.138 -6.732 -17.279 1.00 94.69 534 ASP A N 1
ATOM 4131 C CA . ASP A 1 534 ? 0.846 -7.273 -16.843 1.00 94.69 534 ASP A CA 1
ATOM 4132 C C . ASP A 1 534 ? 0.652 -8.749 -17.220 1.00 94.69 534 ASP A C 1
ATOM 4134 O O . ASP A 1 534 ? 0.181 -9.530 -16.397 1.00 94.69 534 ASP A O 1
ATOM 4138 N N . SER A 1 535 ? 1.090 -9.153 -18.415 1.00 93.12 535 SER A N 1
ATOM 4139 C CA . SER A 1 535 ? 1.080 -10.551 -18.869 1.00 93.12 535 SER A CA 1
ATOM 4140 C C . SER A 1 535 ? 2.275 -11.377 -18.374 1.00 93.12 535 SER A C 1
ATOM 4142 O O . SER A 1 535 ? 2.322 -12.586 -18.595 1.00 93.12 535 SER A O 1
ATOM 4144 N N . LEU A 1 536 ? 3.246 -10.737 -17.714 1.00 95.94 536 LEU A N 1
ATOM 4145 C CA . LEU A 1 536 ? 4.494 -11.344 -17.239 1.00 95.94 536 LEU A CA 1
ATOM 4146 C C . LEU A 1 536 ? 4.567 -11.437 -15.712 1.00 95.94 536 LEU A C 1
ATOM 4148 O O . LEU A 1 536 ? 5.611 -11.794 -15.167 1.00 95.94 536 LEU A O 1
ATOM 4152 N N . ILE A 1 537 ? 3.469 -11.147 -15.019 1.00 96.38 537 ILE A N 1
ATOM 4153 C CA . ILE A 1 537 ? 3.340 -11.378 -13.585 1.00 96.38 537 ILE A CA 1
ATOM 4154 C C . ILE A 1 537 ? 2.203 -12.357 -13.303 1.00 96.38 537 ILE A C 1
ATOM 4156 O O . ILE A 1 537 ? 1.178 -12.367 -13.981 1.00 96.38 537 ILE A O 1
ATOM 4160 N N . SER A 1 538 ? 2.353 -13.158 -12.255 1.00 97.06 538 SER A N 1
ATOM 4161 C CA . SER A 1 538 ? 1.271 -13.981 -11.715 1.00 97.06 538 SER A CA 1
ATOM 4162 C C . SER A 1 538 ? 1.150 -13.816 -10.202 1.00 97.06 538 SER A C 1
ATOM 4164 O O . SER A 1 538 ? 2.048 -13.295 -9.543 1.00 97.06 538 SER A O 1
ATOM 4166 N N . SER A 1 539 ? 0.007 -14.226 -9.650 1.00 97.00 539 SER A N 1
ATOM 4167 C CA . SER A 1 539 ? -0.314 -14.110 -8.218 1.00 97.00 539 SER A CA 1
ATOM 4168 C C . SER A 1 539 ? -0.072 -12.715 -7.605 1.00 97.00 539 SER A C 1
ATOM 4170 O O . SER A 1 539 ? 0.534 -12.625 -6.538 1.00 97.00 539 SER A O 1
ATOM 4172 N N . PRO A 1 540 ? -0.539 -11.607 -8.223 1.00 97.81 540 PRO A N 1
ATOM 4173 C CA . PRO A 1 540 ? -0.315 -10.282 -7.660 1.00 97.81 540 PRO A CA 1
ATOM 4174 C C . PRO A 1 540 ? -1.040 -10.111 -6.321 1.00 97.81 540 PRO A C 1
ATOM 4176 O O . PRO A 1 540 ? -2.201 -10.505 -6.170 1.00 97.81 540 PRO A O 1
ATOM 4179 N N . VAL A 1 541 ? -0.355 -9.464 -5.387 1.00 98.62 541 VAL A N 1
ATOM 4180 C CA . VAL A 1 541 ? -0.878 -8.896 -4.148 1.00 98.62 541 VAL A CA 1
ATOM 4181 C C . VAL A 1 541 ? -0.456 -7.436 -4.106 1.00 98.62 541 VAL A C 1
ATOM 4183 O O . VAL A 1 541 ? 0.729 -7.123 -4.197 1.00 98.62 541 VAL A O 1
ATOM 4186 N N . ILE A 1 542 ? -1.436 -6.540 -3.990 1.00 98.25 542 ILE A N 1
ATOM 4187 C CA . ILE A 1 542 ? -1.221 -5.094 -3.895 1.00 98.25 542 ILE A CA 1
ATOM 4188 C C . ILE A 1 542 ? -2.128 -4.576 -2.786 1.00 98.25 542 ILE A C 1
ATOM 4190 O O . ILE A 1 542 ? -3.328 -4.389 -3.006 1.00 98.25 542 ILE A O 1
ATOM 4194 N N . ILE A 1 543 ? -1.553 -4.351 -1.608 1.00 98.19 543 ILE A N 1
ATOM 4195 C CA . ILE A 1 543 ? -2.220 -3.657 -0.503 1.00 98.19 543 ILE A CA 1
ATOM 4196 C C . ILE A 1 543 ? -1.590 -2.280 -0.350 1.00 98.19 543 ILE A C 1
ATOM 4198 O O . ILE A 1 543 ? -0.365 -2.155 -0.374 1.00 98.19 543 ILE A O 1
ATOM 4202 N N . SER A 1 544 ? -2.403 -1.239 -0.213 1.00 97.75 544 SER A N 1
ATOM 4203 C CA . SER A 1 544 ? -1.895 0.131 -0.152 1.00 97.75 544 SER A CA 1
ATOM 4204 C C . SER A 1 544 ? -2.716 1.018 0.767 1.00 97.75 544 SER A C 1
ATOM 4206 O O . SER A 1 544 ? -3.793 0.655 1.242 1.00 97.75 544 SER A O 1
ATOM 4208 N N . LYS A 1 545 ? -2.164 2.195 1.057 1.00 96.88 545 LYS A N 1
ATOM 4209 C CA . LYS A 1 545 ? -2.907 3.305 1.638 1.00 96.88 545 LYS A CA 1
ATOM 4210 C C . LYS A 1 545 ? -2.364 4.624 1.106 1.00 96.88 545 LYS A C 1
ATOM 4212 O O . LYS A 1 545 ? -1.168 4.904 1.194 1.00 96.88 545 LYS A O 1
ATOM 4217 N N . LEU A 1 546 ? -3.263 5.468 0.621 1.00 95.50 546 LEU A N 1
ATOM 4218 C CA . LEU A 1 546 ? -2.922 6.836 0.237 1.00 95.50 546 LEU A CA 1
ATOM 4219 C C . LEU A 1 546 ? -3.079 7.847 1.378 1.00 95.50 546 LEU A C 1
ATOM 4221 O O . LEU A 1 546 ? -3.875 7.661 2.307 1.00 95.50 546 LEU A O 1
ATOM 4225 N N . GLY A 1 547 ? -2.381 8.970 1.247 1.00 95.50 547 GLY A N 1
ATOM 4226 C CA . GLY A 1 547 ? -2.665 10.204 1.967 1.00 95.50 547 GLY A CA 1
ATOM 4227 C C . GLY A 1 547 ? -2.303 11.423 1.129 1.00 95.50 547 GLY A C 1
ATOM 4228 O O . GLY A 1 547 ? -1.401 11.364 0.306 1.00 95.50 547 GLY A O 1
ATOM 4229 N N . ASN A 1 548 ? -2.993 12.537 1.330 1.00 95.00 548 ASN A N 1
ATOM 4230 C CA . ASN A 1 548 ? -2.618 13.814 0.737 1.00 95.00 548 ASN A CA 1
ATOM 4231 C C . ASN A 1 548 ? -3.135 14.967 1.595 1.00 95.00 548 ASN A C 1
ATOM 4233 O O . ASN A 1 548 ? -4.055 14.792 2.397 1.00 95.00 548 ASN A O 1
ATOM 4237 N N . GLY A 1 549 ? -2.550 16.139 1.397 1.00 93.19 549 GLY A N 1
ATOM 4238 C CA . GLY A 1 549 ? -2.963 17.366 2.061 1.00 93.19 549 GLY A CA 1
ATOM 4239 C C . GLY A 1 549 ? -2.143 18.558 1.590 1.00 93.19 549 GLY A C 1
ATOM 4240 O O . GLY A 1 549 ? -1.197 18.413 0.813 1.00 93.19 549 GLY A O 1
ATOM 4241 N N . TYR A 1 550 ? -2.526 19.746 2.041 1.00 91.25 550 TYR A N 1
ATOM 4242 C CA . TYR A 1 550 ? -1.734 20.956 1.860 1.00 91.25 550 TYR A CA 1
ATOM 4243 C C . TYR A 1 550 ? -1.002 21.264 3.166 1.00 91.25 550 TYR A C 1
ATOM 4245 O O . TYR A 1 550 ? -1.616 21.340 4.227 1.00 91.25 550 TYR A O 1
ATOM 4253 N N . SER A 1 551 ? 0.321 21.396 3.102 1.00 87.56 551 SER A N 1
ATOM 4254 C CA . SER A 1 551 ? 1.135 21.778 4.252 1.00 87.56 551 SER A CA 1
ATOM 4255 C C . SER A 1 551 ? 1.175 23.300 4.351 1.00 87.56 551 SER A C 1
ATOM 4257 O O . SER A 1 551 ? 1.881 23.950 3.582 1.00 87.56 551 SER A O 1
ATOM 4259 N N . ASP A 1 552 ? 0.457 23.869 5.321 1.00 82.94 552 ASP A N 1
ATOM 4260 C CA . ASP A 1 552 ? 0.414 25.324 5.520 1.00 82.94 552 ASP A CA 1
ATOM 4261 C C . ASP A 1 552 ? 1.769 25.927 5.885 1.00 82.94 552 ASP A C 1
ATOM 4263 O O . ASP A 1 552 ? 2.070 27.045 5.463 1.00 82.94 552 ASP A O 1
ATOM 4267 N N . SER A 1 553 ? 2.586 25.189 6.640 1.00 82.81 553 SER A N 1
ATOM 4268 C CA . SER A 1 553 ? 3.924 25.620 7.053 1.00 82.81 553 SER A CA 1
ATOM 4269 C C . SER A 1 553 ? 4.910 25.671 5.889 1.00 82.81 553 SER A C 1
ATOM 4271 O O . SER A 1 553 ? 5.757 26.555 5.848 1.00 82.81 553 SER A O 1
ATOM 4273 N N . ASN A 1 554 ? 4.781 24.758 4.922 1.00 84.31 554 ASN A N 1
ATOM 4274 C CA . ASN A 1 554 ? 5.681 24.669 3.769 1.00 84.31 554 ASN A CA 1
ATOM 4275 C C . ASN A 1 554 ? 5.076 25.230 2.472 1.00 84.31 554 ASN A C 1
ATOM 4277 O O . ASN A 1 554 ? 5.728 25.168 1.432 1.00 84.31 554 ASN A O 1
ATOM 4281 N N . LYS A 1 555 ? 3.828 25.718 2.524 1.00 91.00 555 LYS A N 1
ATOM 4282 C CA . LYS A 1 555 ? 3.054 26.269 1.399 1.00 91.00 555 LYS A CA 1
ATOM 4283 C C . LYS A 1 555 ? 3.078 25.394 0.141 1.00 91.00 555 LYS A C 1
ATOM 4285 O O . LYS A 1 555 ? 3.316 25.878 -0.961 1.00 91.00 555 LYS A O 1
ATOM 4290 N N . ARG A 1 556 ? 2.850 24.088 0.314 1.00 92.31 556 ARG A N 1
ATOM 4291 C CA . ARG A 1 556 ? 2.924 23.095 -0.771 1.00 92.31 556 ARG A CA 1
ATOM 4292 C C . ARG A 1 556 ? 1.951 21.941 -0.577 1.00 92.31 556 ARG A C 1
ATOM 4294 O O . ARG A 1 556 ? 1.591 21.604 0.552 1.00 92.31 556 ARG A O 1
ATOM 4301 N N . HIS A 1 557 ? 1.582 21.289 -1.674 1.00 94.38 557 HIS A N 1
ATOM 4302 C CA . HIS A 1 557 ? 0.834 20.040 -1.637 1.00 94.38 557 HIS A CA 1
ATOM 4303 C C . HIS A 1 557 ? 1.749 18.860 -1.344 1.00 94.38 557 HIS A C 1
ATOM 4305 O O . HIS A 1 557 ? 2.902 18.827 -1.776 1.00 94.38 557 HIS A O 1
ATOM 4311 N N . GLU A 1 558 ? 1.207 17.870 -0.646 1.00 96.62 558 GLU A N 1
ATOM 4312 C CA . GLU A 1 558 ? 1.898 16.639 -0.299 1.00 96.62 558 GLU A CA 1
ATOM 4313 C C . GLU A 1 558 ? 1.036 15.434 -0.678 1.00 96.62 558 GLU A C 1
ATOM 4315 O O . GLU A 1 558 ? -0.176 15.429 -0.452 1.00 96.62 558 GLU A O 1
ATOM 4320 N N . ILE A 1 559 ? 1.671 14.411 -1.250 1.00 97.44 559 ILE A N 1
ATOM 4321 C CA . ILE A 1 559 ? 1.063 13.110 -1.542 1.00 97.44 559 ILE A CA 1
ATOM 4322 C C . ILE A 1 559 ? 1.908 12.041 -0.868 1.00 97.44 559 ILE A C 1
ATOM 4324 O O . ILE A 1 559 ? 3.135 12.074 -0.905 1.00 97.44 559 ILE A O 1
ATOM 4328 N N . VAL A 1 560 ? 1.232 11.079 -0.265 1.00 98.00 560 VAL A N 1
ATOM 4329 C CA . VAL A 1 560 ? 1.805 9.932 0.415 1.00 98.00 560 VAL A CA 1
ATOM 4330 C C . VAL A 1 560 ? 1.235 8.676 -0.211 1.00 98.00 560 VAL A C 1
ATOM 4332 O O . VAL A 1 560 ? 0.019 8.544 -0.368 1.00 98.00 560 VAL A O 1
ATOM 4335 N N . TYR A 1 561 ? 2.116 7.737 -0.516 1.00 98.44 561 TYR A N 1
ATOM 4336 C CA . TYR A 1 561 ? 1.744 6.407 -0.965 1.00 98.44 561 TYR A CA 1
ATOM 4337 C C . TYR A 1 561 ? 2.508 5.379 -0.152 1.00 98.44 561 TYR A C 1
ATOM 4339 O O . TYR A 1 561 ? 3.739 5.409 -0.127 1.00 98.44 561 TYR A O 1
ATOM 4347 N N . ILE A 1 562 ? 1.777 4.481 0.503 1.00 98.50 562 ILE A N 1
ATOM 4348 C CA . ILE A 1 562 ? 2.359 3.283 1.098 1.00 98.50 562 ILE A CA 1
ATOM 4349 C C . ILE A 1 562 ? 1.778 2.055 0.420 1.00 98.50 562 ILE A C 1
ATOM 4351 O O . ILE A 1 562 ? 0.582 2.024 0.130 1.00 98.50 562 ILE A O 1
ATOM 4355 N N . ALA A 1 563 ? 2.611 1.054 0.173 1.00 98.62 563 ALA A N 1
ATOM 4356 C CA . ALA A 1 563 ? 2.176 -0.196 -0.423 1.00 98.62 563 ALA A CA 1
ATOM 4357 C C . ALA A 1 563 ? 3.046 -1.366 0.020 1.00 98.62 563 ALA A C 1
ATOM 4359 O O . ALA A 1 563 ? 4.241 -1.205 0.249 1.00 98.62 563 ALA A O 1
ATOM 4360 N N . PHE A 1 564 ? 2.440 -2.544 0.083 1.00 98.81 564 PHE A N 1
ATOM 4361 C CA . PHE A 1 564 ? 3.140 -3.815 -0.008 1.00 98.81 564 PHE A CA 1
ATOM 4362 C C . PHE A 1 564 ? 2.716 -4.483 -1.309 1.00 98.81 564 PHE A C 1
ATOM 4364 O O . PHE A 1 564 ? 1.524 -4.557 -1.630 1.00 98.81 564 PHE A O 1
ATOM 4371 N N . VAL A 1 565 ? 3.709 -4.934 -2.065 1.00 98.75 565 VAL A N 1
ATOM 4372 C CA . VAL A 1 565 ? 3.536 -5.529 -3.382 1.00 98.75 565 VAL A CA 1
ATOM 4373 C C . VAL A 1 565 ? 4.256 -6.869 -3.400 1.00 98.75 565 VAL A C 1
ATOM 4375 O O . VAL A 1 565 ? 5.428 -6.953 -3.042 1.00 98.75 565 VAL A O 1
ATOM 4378 N N . GLN A 1 566 ? 3.557 -7.911 -3.838 1.00 98.62 566 GLN A N 1
ATOM 4379 C CA . GLN A 1 566 ? 4.127 -9.231 -4.083 1.00 98.62 566 GLN A CA 1
ATOM 4380 C C . GLN A 1 566 ? 3.566 -9.805 -5.380 1.00 98.62 566 GLN A C 1
ATOM 4382 O O . GLN A 1 566 ? 2.381 -9.650 -5.659 1.00 98.62 566 GLN A O 1
ATOM 4387 N N . PHE A 1 567 ? 4.407 -10.444 -6.182 1.00 98.56 567 PHE A N 1
ATOM 4388 C CA . PHE A 1 567 ? 3.997 -11.162 -7.388 1.00 98.56 567 PHE A CA 1
ATOM 4389 C C . PHE A 1 567 ? 5.101 -12.121 -7.830 1.00 98.56 567 PHE A C 1
ATOM 4391 O O . PHE A 1 567 ? 6.266 -11.970 -7.460 1.00 98.56 567 PHE A O 1
ATOM 4398 N N . ILE A 1 568 ? 4.739 -13.094 -8.655 1.00 98.56 568 ILE A N 1
ATOM 4399 C CA . ILE A 1 568 ? 5.687 -13.976 -9.328 1.00 98.56 568 ILE A CA 1
ATOM 4400 C C . ILE A 1 568 ? 6.021 -13.354 -10.685 1.00 98.56 568 ILE A C 1
ATOM 4402 O O . ILE A 1 568 ? 5.158 -13.229 -11.550 1.00 98.56 568 ILE A O 1
ATOM 4406 N N . ASP A 1 569 ? 7.275 -12.957 -10.848 1.00 97.94 569 ASP A N 1
ATOM 4407 C CA . ASP A 1 569 ? 7.877 -12.428 -12.066 1.00 97.94 569 ASP A CA 1
ATOM 4408 C C . ASP A 1 569 ? 8.236 -13.576 -13.020 1.00 97.94 569 ASP A C 1
ATOM 4410 O O . ASP A 1 569 ? 9.052 -14.444 -12.695 1.00 97.94 569 ASP A O 1
ATOM 4414 N N . GLN A 1 570 ? 7.608 -13.585 -14.196 1.00 97.56 570 GLN A N 1
ATOM 4415 C CA . GLN A 1 570 ? 7.807 -14.595 -15.236 1.00 97.56 570 GLN A CA 1
ATOM 4416 C C . GLN A 1 570 ? 8.909 -14.204 -16.236 1.00 97.56 570 GLN A C 1
ATOM 4418 O O . GLN A 1 570 ? 9.276 -15.036 -17.064 1.00 97.56 570 GLN A O 1
ATOM 4423 N N . ILE A 1 571 ? 9.472 -12.988 -16.171 1.00 95.12 571 ILE A N 1
ATOM 4424 C CA . ILE A 1 571 ? 10.540 -12.538 -17.084 1.00 95.12 571 ILE A CA 1
ATOM 4425 C C . ILE A 1 571 ? 11.745 -13.493 -17.084 1.00 95.12 571 ILE A C 1
ATOM 4427 O O . ILE A 1 571 ? 12.205 -13.834 -18.176 1.00 95.12 571 ILE A O 1
ATOM 4431 N N . PRO A 1 572 ? 12.242 -13.994 -15.933 1.00 95.56 572 PRO A N 1
ATOM 4432 C CA . PRO A 1 572 ? 13.356 -14.942 -15.919 1.00 95.56 572 PRO A CA 1
ATOM 4433 C C . PRO A 1 572 ? 13.116 -16.204 -16.765 1.00 95.56 572 PRO A C 1
ATOM 4435 O O . PRO A 1 572 ? 14.059 -16.715 -17.371 1.00 95.56 572 PRO A O 1
ATOM 4438 N N . LYS A 1 573 ? 11.861 -16.663 -16.909 1.00 94.69 573 LYS A N 1
ATOM 4439 C CA . LYS A 1 573 ? 11.534 -17.829 -17.752 1.00 94.69 573 LYS A CA 1
ATOM 4440 C C . LYS A 1 573 ? 11.823 -17.600 -19.226 1.00 94.69 573 LYS A C 1
ATOM 4442 O O . LYS A 1 573 ? 12.192 -18.542 -19.919 1.00 94.69 573 LYS A O 1
ATOM 4447 N N . LEU A 1 574 ? 11.731 -16.355 -19.698 1.00 91.44 574 LEU A N 1
ATOM 4448 C CA . LEU A 1 574 ? 12.110 -15.993 -21.068 1.00 91.44 574 LEU A CA 1
ATOM 4449 C C . LEU A 1 574 ? 13.614 -16.194 -21.324 1.00 91.44 574 LEU A C 1
ATOM 4451 O O . LEU A 1 574 ? 14.035 -16.268 -22.472 1.00 91.44 574 LEU A O 1
ATOM 4455 N N . GLN A 1 575 ? 14.414 -16.291 -20.259 1.00 89.50 575 GLN A N 1
ATOM 4456 C CA . GLN A 1 575 ? 15.864 -16.498 -20.283 1.00 89.50 575 GLN A CA 1
ATOM 4457 C C . GLN A 1 575 ? 16.256 -17.911 -19.811 1.00 89.50 575 GLN A C 1
ATOM 4459 O O . GLN A 1 575 ? 17.415 -18.151 -19.479 1.00 89.50 575 GLN A O 1
ATOM 4464 N N . GLY A 1 576 ? 15.299 -18.844 -19.739 1.00 93.44 576 GLY A N 1
ATOM 4465 C CA . GLY A 1 576 ? 15.539 -20.217 -19.284 1.00 93.44 576 GLY A CA 1
ATOM 4466 C C . GLY A 1 576 ? 15.782 -20.358 -17.777 1.00 93.44 576 GLY A C 1
ATOM 4467 O O . GLY A 1 576 ? 16.289 -21.387 -17.344 1.00 93.44 576 GLY A O 1
ATOM 4468 N N . GLN A 1 577 ? 15.440 -19.344 -16.976 1.00 95.69 577 GLN A N 1
ATOM 4469 C CA . GLN A 1 577 ? 15.561 -19.368 -15.515 1.00 95.69 577 GLN A CA 1
ATOM 4470 C C . GLN A 1 577 ? 14.192 -19.595 -14.847 1.00 95.69 577 GLN A C 1
ATOM 4472 O O . GLN A 1 577 ? 13.165 -19.219 -15.418 1.00 95.69 577 GLN A O 1
ATOM 4477 N N . PRO A 1 578 ? 14.132 -20.163 -13.628 1.00 97.31 578 PRO A N 1
ATOM 4478 C CA . PRO A 1 578 ? 12.884 -20.248 -12.870 1.00 97.31 578 PRO A CA 1
ATOM 4479 C C . PRO A 1 578 ? 12.244 -18.870 -12.654 1.00 97.31 578 PRO A C 1
ATOM 4481 O O . PRO A 1 578 ? 12.948 -17.864 -12.542 1.00 97.31 578 PRO A O 1
ATOM 4484 N N . ALA A 1 579 ? 10.911 -18.817 -12.549 1.00 97.94 579 ALA A N 1
ATOM 4485 C CA . ALA A 1 579 ? 10.226 -17.567 -12.211 1.00 97.94 579 ALA A CA 1
ATOM 4486 C C . ALA A 1 579 ? 10.669 -17.073 -10.829 1.00 97.94 579 ALA A C 1
ATOM 4488 O O . ALA A 1 579 ? 11.131 -17.855 -10.000 1.00 97.94 579 ALA A O 1
ATOM 4489 N N . LYS A 1 580 ? 10.523 -15.777 -10.554 1.00 98.12 580 LYS A N 1
ATOM 4490 C CA . LYS A 1 580 ? 11.031 -15.190 -9.311 1.00 98.12 580 LYS A CA 1
ATOM 4491 C C . LYS A 1 580 ? 9.921 -14.548 -8.495 1.00 98.12 580 LYS A C 1
ATOM 4493 O O . LYS A 1 580 ? 9.191 -13.704 -8.997 1.00 98.12 580 LYS A O 1
ATOM 4498 N N . LEU A 1 581 ? 9.807 -14.905 -7.220 1.00 98.44 581 LEU A N 1
ATOM 4499 C CA . LEU A 1 581 ? 8.951 -14.179 -6.291 1.00 98.44 581 LEU A CA 1
ATOM 4500 C C . LEU A 1 581 ? 9.580 -12.810 -6.008 1.00 98.44 581 LEU A C 1
ATOM 4502 O O . LEU A 1 581 ? 10.667 -12.718 -5.439 1.00 98.44 581 LEU A O 1
ATOM 4506 N N . ARG A 1 582 ? 8.892 -11.741 -6.406 1.00 98.25 582 ARG A N 1
ATOM 4507 C CA . ARG A 1 582 ? 9.254 -10.356 -6.098 1.00 98.25 582 ARG A CA 1
ATOM 4508 C C . ARG A 1 582 ? 8.364 -9.876 -4.965 1.00 98.25 582 ARG A C 1
ATOM 4510 O O . ARG A 1 582 ? 7.144 -9.994 -5.054 1.00 98.25 582 ARG A O 1
ATOM 4517 N N . THR A 1 583 ? 8.957 -9.327 -3.909 1.00 98.56 583 THR A N 1
ATOM 4518 C CA . THR A 1 583 ? 8.204 -8.789 -2.774 1.00 98.56 583 THR A CA 1
ATOM 4519 C C . THR A 1 583 ? 8.887 -7.554 -2.190 1.00 98.56 583 THR A C 1
ATOM 4521 O O . THR A 1 583 ? 10.099 -7.551 -1.964 1.00 98.56 583 THR A O 1
ATOM 4524 N N . LEU A 1 584 ? 8.121 -6.480 -1.988 1.00 98.50 584 LEU A N 1
ATOM 4525 C CA . LEU A 1 584 ? 8.607 -5.237 -1.396 1.00 98.50 584 LEU A CA 1
ATOM 4526 C C . LEU A 1 584 ? 7.512 -4.441 -0.686 1.00 98.50 584 LEU A C 1
ATOM 4528 O O . LEU A 1 584 ? 6.349 -4.434 -1.090 1.00 98.50 584 LEU A O 1
ATOM 4532 N N . SER A 1 585 ? 7.941 -3.675 0.308 1.00 98.75 585 SER A N 1
ATOM 4533 C CA . SER A 1 585 ? 7.191 -2.595 0.941 1.00 98.75 585 SER A CA 1
ATOM 4534 C C . SER A 1 585 ? 7.751 -1.243 0.537 1.00 98.75 585 SER A C 1
ATOM 4536 O O . SER A 1 585 ? 8.964 -1.075 0.447 1.00 98.75 585 SER A O 1
ATOM 4538 N N . ILE A 1 586 ? 6.874 -0.264 0.351 1.00 98.50 586 ILE A N 1
ATOM 4539 C CA . ILE A 1 586 ? 7.211 1.089 -0.082 1.00 98.50 586 ILE A CA 1
ATOM 4540 C C . ILE A 1 586 ? 6.451 2.086 0.794 1.00 98.50 586 ILE A C 1
ATOM 4542 O O . ILE A 1 586 ? 5.251 1.922 1.012 1.00 98.50 586 ILE A O 1
ATOM 4546 N N . ALA A 1 587 ? 7.117 3.156 1.220 1.00 98.75 587 ALA A N 1
ATOM 4547 C CA . ALA A 1 587 ? 6.479 4.392 1.652 1.00 98.75 587 ALA A CA 1
ATOM 4548 C C . ALA A 1 587 ? 7.159 5.587 0.981 1.00 98.75 587 ALA A C 1
ATOM 4550 O O . ALA A 1 587 ? 8.360 5.789 1.150 1.00 98.75 587 ALA A O 1
ATOM 4551 N N . LEU A 1 588 ? 6.390 6.387 0.244 1.00 98.75 588 LEU A N 1
ATOM 4552 C CA . LEU A 1 588 ? 6.848 7.602 -0.430 1.00 98.75 588 LEU A CA 1
ATOM 4553 C C . LEU A 1 588 ? 6.053 8.799 0.079 1.00 98.75 588 LEU A C 1
ATOM 4555 O O . LEU A 1 588 ? 4.825 8.729 0.155 1.00 98.75 588 LEU A O 1
ATOM 4559 N N . ARG A 1 589 ? 6.738 9.912 0.343 1.00 98.38 589 ARG A N 1
ATOM 4560 C CA . ARG A 1 589 ? 6.128 11.230 0.507 1.00 98.38 589 ARG A CA 1
ATOM 4561 C C . ARG A 1 589 ? 6.702 12.192 -0.525 1.00 98.38 589 ARG A C 1
ATOM 4563 O O . ARG A 1 589 ? 7.886 12.532 -0.509 1.00 98.38 589 ARG A O 1
ATOM 4570 N N . GLY A 1 590 ? 5.840 12.620 -1.434 1.00 97.81 590 GLY A N 1
ATOM 4571 C CA . GLY A 1 590 ? 6.123 13.653 -2.413 1.00 97.81 590 GLY A CA 1
ATOM 4572 C C . GLY A 1 590 ? 5.618 15.018 -1.953 1.00 97.81 590 GLY A C 1
ATOM 4573 O O . GLY A 1 590 ? 4.615 15.099 -1.242 1.00 97.81 590 GLY A O 1
ATOM 4574 N N . ALA A 1 591 ? 6.274 16.091 -2.393 1.00 96.75 591 ALA A N 1
ATOM 4575 C CA . ALA A 1 591 ? 5.796 17.453 -2.190 1.00 96.75 591 ALA A CA 1
ATOM 4576 C C . ALA A 1 591 ? 6.080 18.369 -3.390 1.00 96.75 591 ALA A C 1
ATOM 4578 O O . ALA A 1 591 ? 7.191 18.365 -3.921 1.00 96.75 591 ALA A O 1
ATOM 4579 N N . SER A 1 592 ? 5.092 19.177 -3.783 1.00 94.69 592 SER A N 1
ATOM 4580 C CA . SER A 1 592 ? 5.177 20.144 -4.888 1.00 94.69 592 SER A CA 1
ATOM 4581 C C . SER A 1 592 ? 4.098 21.224 -4.763 1.00 94.69 592 SER A C 1
ATOM 4583 O O . SER A 1 592 ? 3.068 21.023 -4.119 1.00 94.69 592 SER A O 1
ATOM 4585 N N . ASN A 1 593 ? 4.304 22.363 -5.422 1.00 90.81 593 ASN A N 1
ATOM 4586 C CA . ASN A 1 593 ? 3.295 23.420 -5.532 1.00 90.81 593 ASN A CA 1
ATOM 4587 C C . ASN A 1 593 ? 2.239 23.108 -6.602 1.00 90.81 593 ASN A C 1
ATOM 4589 O O . ASN A 1 593 ? 1.195 23.750 -6.636 1.00 90.81 593 ASN A O 1
ATOM 4593 N N . ASN A 1 594 ? 2.483 22.117 -7.466 1.00 91.56 594 ASN A N 1
ATOM 4594 C CA . ASN A 1 594 ? 1.538 21.694 -8.492 1.00 91.56 594 ASN A CA 1
ATOM 4595 C C . ASN A 1 594 ? 1.065 20.259 -8.230 1.00 91.56 594 ASN A C 1
ATOM 4597 O O . ASN A 1 594 ? 1.828 19.297 -8.329 1.00 91.56 594 ASN A O 1
ATOM 4601 N N . LEU A 1 595 ? -0.223 20.126 -7.915 1.00 90.88 595 LEU A N 1
ATOM 4602 C CA . LEU A 1 595 ? -0.828 18.867 -7.494 1.00 90.88 595 LEU A CA 1
ATOM 4603 C C . LEU A 1 595 ? -0.863 17.808 -8.613 1.00 90.88 595 LEU A C 1
ATOM 4605 O O . LEU A 1 595 ? -0.572 16.642 -8.360 1.00 90.88 595 LEU A O 1
ATOM 4609 N N . ALA A 1 596 ? -1.148 18.209 -9.856 1.00 91.12 596 ALA A N 1
ATOM 4610 C CA . ALA A 1 596 ? -1.173 17.303 -11.009 1.00 91.12 596 ALA A CA 1
ATOM 4611 C C . ALA A 1 596 ? 0.236 16.812 -11.389 1.00 91.12 596 ALA A C 1
ATOM 4613 O O . ALA A 1 596 ? 0.424 15.636 -11.723 1.00 91.12 596 ALA A O 1
ATOM 4614 N N . GLN A 1 597 ? 1.234 17.702 -11.290 1.00 93.88 597 GLN A N 1
ATOM 4615 C CA . GLN A 1 597 ? 2.650 17.345 -11.411 1.00 93.88 597 GLN A CA 1
ATOM 4616 C C . GLN A 1 597 ? 3.052 16.334 -10.353 1.00 93.88 597 GLN A C 1
ATOM 4618 O O . GLN A 1 597 ? 3.655 15.320 -10.694 1.00 93.88 597 GLN A O 1
ATOM 4623 N N . LEU A 1 598 ? 2.659 16.565 -9.102 1.00 95.94 598 LEU A N 1
ATOM 4624 C CA . LEU A 1 598 ? 2.978 15.659 -8.011 1.00 95.94 598 LEU A CA 1
ATOM 4625 C C . LEU A 1 598 ? 2.343 14.277 -8.190 1.00 95.94 598 LEU A C 1
ATOM 4627 O O . LEU A 1 598 ? 3.030 13.278 -8.021 1.00 95.94 598 LEU A O 1
ATOM 4631 N N . ASP A 1 599 ? 1.071 14.209 -8.582 1.00 96.69 599 ASP A N 1
ATOM 4632 C CA . ASP A 1 599 ? 0.356 12.946 -8.814 1.00 96.69 599 ASP A CA 1
ATOM 4633 C C . ASP A 1 599 ? 1.010 12.114 -9.929 1.00 96.69 599 ASP A C 1
ATOM 4635 O O . ASP A 1 599 ? 1.325 10.934 -9.761 1.00 96.69 599 ASP A O 1
ATOM 4639 N N . SER A 1 600 ? 1.311 12.764 -11.058 1.00 96.69 600 SER A N 1
ATOM 4640 C CA . SER A 1 600 ? 2.015 12.131 -12.182 1.00 96.69 600 SER A CA 1
ATOM 4641 C C . SER A 1 600 ? 3.440 11.734 -11.805 1.00 96.69 600 SER A C 1
ATOM 4643 O O . SER A 1 600 ? 3.952 10.708 -12.262 1.00 96.69 600 SER A O 1
ATOM 4645 N N . ARG A 1 601 ? 4.092 12.533 -10.953 1.00 97.19 601 ARG A N 1
ATOM 4646 C CA . ARG A 1 601 ? 5.426 12.237 -10.449 1.00 97.19 601 ARG A CA 1
ATOM 4647 C C . ARG A 1 601 ? 5.409 11.001 -9.563 1.00 97.19 601 ARG A C 1
ATOM 4649 O O . ARG A 1 601 ? 6.188 10.096 -9.822 1.00 97.19 601 ARG A O 1
ATOM 4656 N N . MET A 1 602 ? 4.497 10.914 -8.598 1.00 98.25 602 MET A N 1
ATOM 4657 C CA . MET A 1 602 ? 4.334 9.731 -7.746 1.00 98.25 602 MET A CA 1
ATOM 4658 C C . MET A 1 602 ? 4.144 8.460 -8.586 1.00 98.25 602 MET A C 1
ATOM 4660 O O . MET A 1 602 ? 4.862 7.485 -8.374 1.00 98.25 602 MET A O 1
ATOM 4664 N N . ALA A 1 603 ? 3.271 8.495 -9.601 1.00 98.19 603 ALA A N 1
ATOM 4665 C CA . ALA A 1 603 ? 3.082 7.373 -10.526 1.00 98.19 603 ALA A CA 1
ATOM 4666 C C . ALA A 1 603 ? 4.376 6.990 -11.273 1.00 98.19 603 ALA A C 1
ATOM 4668 O O . ALA A 1 603 ? 4.697 5.809 -11.405 1.00 98.19 603 ALA A O 1
ATOM 4669 N N . THR A 1 604 ? 5.142 7.988 -11.726 1.00 98.50 604 THR A N 1
ATOM 4670 C CA . THR A 1 604 ? 6.428 7.786 -12.418 1.00 98.50 604 THR A CA 1
ATOM 4671 C C . THR A 1 604 ? 7.457 7.118 -11.513 1.00 98.50 604 THR A C 1
ATOM 4673 O O . THR A 1 604 ? 8.134 6.185 -11.932 1.00 98.50 604 THR A O 1
ATOM 4676 N N . GLU A 1 605 ? 7.586 7.580 -10.271 1.00 98.62 605 GLU A N 1
ATOM 4677 C CA . GLU A 1 605 ? 8.597 7.058 -9.352 1.00 98.62 605 GLU A CA 1
ATOM 4678 C C . GLU A 1 605 ? 8.246 5.647 -8.859 1.00 98.62 605 GLU A C 1
ATOM 4680 O O . GLU A 1 605 ? 9.137 4.810 -8.736 1.00 98.62 605 GLU A O 1
ATOM 4685 N N . VAL A 1 606 ? 6.957 5.332 -8.671 1.00 98.69 606 VAL A N 1
ATOM 4686 C CA . VAL A 1 606 ? 6.515 3.949 -8.415 1.00 98.69 606 VAL A CA 1
ATOM 4687 C C . VAL A 1 606 ? 6.823 3.046 -9.616 1.00 98.69 606 VAL A C 1
ATOM 4689 O O . VAL A 1 606 ? 7.289 1.923 -9.422 1.00 98.69 606 VAL A O 1
ATOM 4692 N N . ALA A 1 607 ? 6.635 3.529 -10.850 1.00 98.62 607 ALA A N 1
ATOM 4693 C CA . ALA A 1 607 ? 7.021 2.787 -12.050 1.00 98.62 607 ALA A CA 1
ATOM 4694 C C . ALA A 1 607 ? 8.534 2.539 -12.125 1.00 98.62 607 ALA A C 1
ATOM 4696 O O . ALA A 1 607 ? 8.941 1.423 -12.430 1.00 98.62 607 ALA A O 1
ATOM 4697 N N . GLU A 1 608 ? 9.367 3.524 -11.787 1.00 98.56 608 GLU A N 1
ATOM 4698 C CA . GLU A 1 608 ? 10.826 3.355 -11.769 1.00 98.56 608 GLU A CA 1
ATOM 4699 C C . GLU A 1 608 ? 11.286 2.361 -10.691 1.00 98.56 608 GLU A C 1
ATOM 4701 O O . GLU A 1 608 ? 12.150 1.528 -10.959 1.00 98.56 608 GLU A O 1
ATOM 4706 N N . ILE A 1 609 ? 10.688 2.394 -9.493 1.00 98.69 609 ILE A N 1
ATOM 4707 C CA . ILE A 1 609 ? 10.964 1.407 -8.434 1.00 98.69 609 ILE A CA 1
ATOM 4708 C C . ILE A 1 609 ? 10.628 -0.006 -8.925 1.00 98.69 609 ILE A C 1
ATOM 4710 O O . ILE A 1 609 ? 11.456 -0.910 -8.823 1.00 98.69 609 ILE A O 1
ATOM 4714 N N . MET A 1 610 ? 9.433 -0.189 -9.494 1.00 98.50 610 MET A N 1
ATOM 4715 C CA . MET A 1 610 ? 8.986 -1.483 -10.017 1.00 98.50 610 MET A CA 1
ATOM 4716 C C . MET A 1 610 ? 9.859 -1.962 -11.181 1.00 98.50 610 MET A C 1
ATOM 4718 O O . MET A 1 610 ? 10.209 -3.139 -11.222 1.00 98.50 610 MET A O 1
ATOM 4722 N N . ARG A 1 611 ? 10.258 -1.060 -12.090 1.00 98.19 611 ARG A N 1
ATOM 4723 C CA . ARG A 1 611 ? 11.169 -1.362 -13.202 1.00 98.19 611 ARG A CA 1
ATOM 4724 C C . ARG A 1 611 ? 12.494 -1.890 -12.671 1.00 98.19 611 ARG A C 1
ATOM 4726 O O . ARG A 1 611 ? 12.890 -2.986 -13.045 1.00 98.19 611 ARG A O 1
ATOM 4733 N N . ARG A 1 612 ? 13.143 -1.145 -11.770 1.00 97.88 612 ARG A N 1
ATOM 4734 C CA . ARG A 1 612 ? 14.439 -1.541 -11.203 1.00 97.88 612 ARG A CA 1
ATOM 4735 C C . ARG A 1 612 ? 14.365 -2.845 -10.417 1.00 97.88 612 ARG A C 1
ATOM 4737 O O . ARG A 1 612 ? 15.326 -3.603 -10.437 1.00 97.88 612 ARG A O 1
ATOM 4744 N N . LEU A 1 613 ? 13.244 -3.117 -9.750 1.00 97.94 613 LEU A N 1
ATOM 4745 C CA . LEU A 1 613 ? 13.026 -4.379 -9.048 1.00 97.94 613 LEU A CA 1
ATOM 4746 C C . LEU A 1 613 ? 13.008 -5.573 -10.016 1.00 97.94 613 LEU A C 1
ATOM 4748 O O . LEU A 1 613 ? 13.697 -6.564 -9.779 1.00 97.94 613 LEU A O 1
ATOM 4752 N N . VAL A 1 614 ? 12.226 -5.498 -11.101 1.00 97.19 614 VAL A N 1
ATOM 4753 C CA . VAL A 1 614 ? 12.115 -6.612 -12.063 1.00 97.19 614 VAL A CA 1
ATOM 4754 C C . VAL A 1 614 ? 13.353 -6.740 -12.952 1.00 97.19 614 VAL A C 1
ATOM 4756 O O . VAL A 1 614 ? 13.705 -7.847 -13.350 1.00 97.19 614 VAL A O 1
ATOM 4759 N N . THR A 1 615 ? 14.063 -5.635 -13.214 1.00 95.94 615 THR A N 1
ATOM 4760 C CA . THR A 1 615 ? 15.347 -5.646 -13.931 1.00 95.94 615 THR A CA 1
ATOM 4761 C C . THR A 1 615 ? 16.555 -5.869 -13.025 1.00 95.94 615 THR A C 1
ATOM 4763 O O . THR A 1 615 ? 17.672 -5.884 -13.529 1.00 95.94 615 THR A O 1
ATOM 4766 N N . GLU A 1 616 ? 16.362 -6.078 -11.718 1.00 96.12 616 GLU A N 1
ATOM 4767 C CA . GLU A 1 616 ? 17.431 -6.332 -10.734 1.00 96.12 616 GLU A CA 1
ATOM 4768 C C . GLU A 1 616 ? 18.482 -5.211 -10.639 1.00 96.12 616 GLU A C 1
ATOM 4770 O O . GLU A 1 616 ? 19.607 -5.432 -10.202 1.00 96.12 616 GLU A O 1
ATOM 4775 N N . GLU A 1 617 ? 18.106 -3.989 -11.014 1.00 96.50 617 GLU A N 1
ATOM 4776 C CA . GLU A 1 617 ? 18.861 -2.753 -10.758 1.00 96.50 617 GLU A CA 1
ATOM 4777 C C . GLU A 1 617 ? 18.605 -2.204 -9.339 1.00 96.50 617 GLU A C 1
ATOM 4779 O O . GLU A 1 617 ? 19.223 -1.226 -8.915 1.00 96.50 617 GLU A O 1
ATOM 4784 N N . LEU A 1 618 ? 17.652 -2.803 -8.620 1.00 95.75 618 LEU A N 1
ATOM 4785 C CA . LEU A 1 618 ? 17.299 -2.538 -7.229 1.00 95.75 618 LEU A CA 1
ATOM 4786 C C . LEU A 1 618 ? 16.941 -3.874 -6.569 1.00 95.75 618 LEU A C 1
ATOM 4788 O O . LEU A 1 618 ? 16.149 -4.642 -7.118 1.00 95.75 618 LEU A O 1
ATOM 4792 N N . ALA A 1 619 ? 17.513 -4.138 -5.400 1.00 90.00 619 ALA A N 1
ATOM 4793 C CA . ALA A 1 619 ? 17.260 -5.333 -4.606 1.00 90.00 619 ALA A CA 1
ATOM 4794 C C . ALA A 1 619 ? 17.372 -5.010 -3.124 1.00 90.00 619 ALA A C 1
ATOM 4796 O O . ALA A 1 619 ? 18.022 -3.987 -2.804 1.00 90.00 619 ALA A O 1
#

Sequence (619 aa):
MSPDINTASTTASPILELRTISNNEGLAAFNALFKNNQQAADTAAAQLKTHWNKWATAFDAQWFQATEINAQILIGKKLAQELENAKIKVAVVIKKALDGQQINSPVTPPQNPVSNEDAVVAFYSIFKSQQIADKEVAKLVTNWNKWASAFGGQWLAPAPENAKILAGRIIAKAIADKKTQVNNAIQQAIVGQQINSFSDTPTNDNSTPSNGNNSLEKLELAKDRTRVYKLFMKNALNLGAANGKLVFLYQGVQKSPYKQHIKQYPERLTEKPDGANVISSGETIVLKGSNKTVTFTPYPKIGQIPSIDKSLDFLHPDIKEACICIGSFVDGQIKTHWLGRNALNKGQFWSATKILPILNILSKINSKFPDSDIDNCLIKDQNKRKKNYPVYDLAVDVVSYGDAVATSNSVAAMFKRFETRPGLELWVQKITGNNNLEFRGGYGEPAFIDNPQIFDAKKGKVLLNAAAPTSAGNNLVTAYDLTRFISMLGWHPHLAPALRLPGAQWHSLESIIRAMGTDAARYTDLAIKVLGIDSLISSPVIISKLGNGYSDSNKRHEIVYIAFVQFIDQIPKLQGQPAKLRTLSIALRGASNNLAQLDSRMATEVAEIMRRLVTEELA

Radius of gyration: 29.87 Å; chains: 1; bounding box: 70×67×88 Å

Organism: NCBI:txid1173022

Foldseek 3Di:
DDDDDDDDDPPDDPWADQDQQDLVQLLVQLCVLVVNPVVVSLLLLVLLLVLVVVVCVVVVVVVDRDDSSNSSSVLSRVLVRLLSVLLVVLVVQLVCLLVVHQDQDPDAFDPDDDDLVQLLVQLQVSGPDPVVSVVSLVSCLVSVVSVCVNNPHDDDDDDSSVSSSRSSRRSVVSSVVSVVLSSVQSVCSSVVHDRDDPDDDDDPDDDDDPPLVVLVVLLVVLVPLVVLLVVLLVVCVVVPCVVVDLCQQQVFLVPFPCNVLLLCLLVLLLDDAPCPQAFACEQWDQFPPDRDIDGFAAQDFFLDADDAAAPLPPAPVLFQWKKKWWWHDYPLFTTIHIYIDCQFFWDCQALQCLVLLVLVLLLQLLLVPVPQALQQKWKAAPVNPDDIHRPLVLLLQLFRVPQPPHHVQQSSLQSPQQDELVRSLVLLCRGNSRPPFHRFAGNPDHHPHNWIWIARNVVRDTRTIGDDYDDGDDGIGGFSSSQSVQCLLSNVSRDDQSNHSRSHDSSRSSSSQSSQSRHSNVLVSLLCVSSVCPVQKASKRKGKGKGWDADPVVRKIKIKIWIWIWIWGNSVVVVVDRTYIIIMIMITMGIDRRSSSRSSSSSSSSNVVVSSRSSSNDD

Secondary structure (DSSP, 8-state):
-PPP------PPPTT---PPPPHHHHHHHHHGGGTT-HHHHHHHHHHHHHHHHHHHHHTT-TT----HHHHHHHHHHHHHHHHHHHHHHHHHHHHHHHTT-----SSPPPS--S-HHHHHHHHHTTSS-HHHHHHHHHHHHHTHHHHHHHTT-------HHHHHHHHHHHHHHHHHHHHHHHHHHHHHHHTT--------------S---THHHHHHHHHHTT-HHHHHHHHHHHHHHTTGGGT--TTTT--GGG-TTGGGGGGHHHHTT----SSSEE---SEEEPTTS-PEEE-EEPPPTT-PPP-B--GGGS-TTEEEEEEEEEEEETTEEEEEEEEESTT--EE-GGGGGHHHHHHHHHHHHHH-TT--GGGEEEEETTS-S--EEHHHHHHHHHH---SSS-HHHHHHHHGGGS-HHHHHHHHHHHH---S-EE----SS--SSSSEEEEETTTTEEEEEPPPP-----EEE-HHHHHHHHHHHHTGGGS-GGGSSTT--HHHHHHHHHHHTT-S--HHHHHHHHHT-GGGEEEEEEEEEEEEEEETTTTEEEEEEEEEEEEEE-GGGGGTSPEEEEEEEEEEEEEES-HHHHHHHHHHHHHHHHHHHHTTS--